Protein 6IQT (pdb70)

Structure (mmCIF, N/CA/C/O backbone):
data_6IQT
#
_entry.id   6IQT
#
_cell.length_a   67.026
_cell.length_b   96.851
_cell.length_c   99.148
_cell.angle_alpha   90.000
_cell.angle_beta   90.000
_cell.angle_gamma   90.000
#
_symmetry.space_group_name_H-M   'P 21 21 21'
#
loop_
_entity.id
_entity.type
_entity.pdbx_description
1 polymer 'Cag pathogenicity island protein (Cag10)'
2 water water
#
loop_
_atom_site.group_PDB
_atom_site.id
_atom_site.type_symbol
_atom_site.label_atom_id
_atom_site.label_alt_id
_atom_site.label_comp_id
_atom_site.label_asym_id
_atom_site.label_entity_id
_atom_site.label_seq_id
_atom_site.pdbx_PDB_ins_code
_atom_site.Cartn_x
_atom_site.Cartn_y
_atom_site.Cartn_z
_atom_site.occupancy
_atom_site.B_iso_or_equiv
_atom_site.auth_seq_id
_atom_site.auth_comp_id
_atom_site.auth_asym_id
_atom_site.auth_atom_id
_atom_site.pdbx_PDB_model_num
ATOM 1 N N . GLN A 1 23 ? 17.600 38.066 18.026 1.00 51.45 86 GLN A N 1
ATOM 2 C CA . GLN A 1 23 ? 17.927 37.688 16.674 1.00 34.19 86 GLN A CA 1
ATOM 3 C C . GLN A 1 23 ? 18.072 36.193 16.546 1.00 27.99 86 GLN A C 1
ATOM 4 O O . GLN A 1 23 ? 18.258 35.691 15.445 1.00 26.52 86 GLN A O 1
ATOM 10 N N . ILE A 1 24 ? 17.999 35.471 17.663 1.00 28.23 87 ILE A N 1
ATOM 11 C CA . ILE A 1 24 ? 18.033 34.014 17.631 1.00 31.06 87 ILE A CA 1
ATOM 12 C C . ILE A 1 24 ? 16.878 33.495 18.466 1.00 27.98 87 ILE A C 1
ATOM 13 O O . ILE A 1 24 ? 16.708 33.899 19.622 1.00 30.76 87 ILE A O 1
ATOM 18 N N . VAL A 1 25 ? 16.067 32.633 17.866 1.00 28.53 88 VAL A N 1
ATOM 19 C CA . VAL A 1 25 ? 15.067 31.852 18.578 1.00 28.45 88 VAL A CA 1
ATOM 20 C C . VAL A 1 25 ? 15.456 30.392 18.379 1.00 31.56 88 VAL A C 1
ATOM 21 O O . VAL A 1 25 ? 15.499 29.909 17.239 1.00 31.58 88 VAL A O 1
ATOM 25 N N . ASN A 1 26 ? 15.767 29.703 19.475 1.00 25.40 89 ASN A N 1
ATOM 26 C CA . ASN A 1 26 ? 16.281 28.334 19.425 1.00 27.09 89 ASN A CA 1
ATOM 27 C C . ASN A 1 26 ? 15.231 27.417 20.049 1.00 29.68 89 ASN A C 1
ATOM 28 O O . ASN A 1 26 ? 15.142 27.300 21.275 1.00 30.52 89 ASN A O 1
ATOM 33 N N . SER A 1 27 ? 14.415 26.795 19.203 1.00 26.25 90 SER A N 1
ATOM 34 C CA . SER A 1 27 ? 13.369 25.895 19.666 1.00 22.65 90 SER A CA 1
ATOM 35 C C . SER A 1 27 ? 13.180 24.793 18.638 1.00 29.48 90 SER A C 1
ATOM 36 O O . SER A 1 27 ? 13.498 24.964 17.453 1.00 22.89 90 SER A O 1
ATOM 39 N N . GLU A 1 28 ? 12.710 23.643 19.117 1.00 27.47 91 GLU A N 1
ATOM 40 C CA . GLU A 1 28 ? 12.079 22.656 18.251 1.00 37.28 91 GLU A CA 1
ATOM 41 C C . GLU A 1 28 ? 10.719 23.216 17.878 1.00 55.76 91 GLU A C 1
ATOM 42 O O . GLU A 1 28 ? 9.796 23.239 18.703 1.00 78.51 91 GLU A O 1
ATOM 48 N N . ALA A 1 29 ? 10.624 23.672 16.648 1.00 39.45 92 ALA A N 1
ATOM 49 C CA . ALA A 1 29 ? 9.513 24.341 15.992 1.00 30.35 92 ALA A CA 1
ATOM 50 C C . ALA A 1 29 ? 10.251 25.190 14.975 1.00 24.33 92 ALA A C 1
ATOM 51 O O . ALA A 1 29 ? 10.086 25.006 13.768 1.00 26.20 92 ALA A O 1
ATOM 53 N N . VAL A 1 30 ? 11.134 26.066 15.469 1.00 22.91 93 VAL A N 1
ATOM 54 C CA . VAL A 1 30 ? 11.921 26.911 14.569 1.00 27.83 93 VAL A CA 1
ATOM 55 C C . VAL A 1 30 ? 12.940 26.066 13.810 1.00 22.39 93 VAL A C 1
ATOM 56 O O . VAL A 1 30 ? 13.112 26.220 12.596 1.00 22.23 93 VAL A O 1
ATOM 60 N N . VAL A 1 31 ? 13.622 25.156 14.509 1.00 20.82 94 VAL A N 1
ATOM 61 C CA . VAL A 1 31 ? 14.582 24.277 13.844 1.00 24.45 94 VAL A CA 1
ATOM 62 C C . VAL A 1 31 ? 13.880 23.459 12.769 1.00 19.62 94 VAL A C 1
ATOM 63 O O . VAL A 1 31 ? 14.359 23.340 11.632 1.00 23.08 94 VAL A O 1
ATOM 67 N N . ASP A 1 32 ? 12.727 22.889 13.115 1.00 20.55 95 ASP A N 1
ATOM 68 C CA . ASP A 1 32 ? 12.030 22.011 12.182 1.00 25.13 95 ASP A CA 1
ATOM 69 C C . ASP A 1 32 ? 11.515 22.783 10.971 1.00 26.94 95 ASP A C 1
ATOM 70 O O . ASP A 1 32 ? 11.585 22.279 9.845 1.00 23.07 95 ASP A O 1
ATOM 75 N N . SER A 1 33 ? 10.997 24.005 11.180 1.00 23.60 96 SER A N 1
ATOM 76 C CA . SER A 1 33 ? 10.550 24.840 10.060 1.00 25.67 96 SER A CA 1
ATOM 77 C C . SER A 1 33 ? 11.711 25.227 9.151 1.00 22.11 96 SER A C 1
ATOM 78 O O . SER A 1 33 ? 11.582 25.218 7.917 1.00 20.94 96 SER A O 1
ATOM 81 N N . ALA A 1 34 ? 12.833 25.642 9.744 1.00 20.41 97 ALA A N 1
ATOM 82 C CA . ALA A 1 34 ? 14.000 26.003 8.942 1.00 23.14 97 ALA A CA 1
ATOM 83 C C . ALA A 1 34 ? 14.509 24.806 8.150 1.00 26.56 97 ALA A C 1
ATOM 84 O O . ALA A 1 34 ? 14.861 24.926 6.964 1.00 21.74 97 ALA A O 1
ATOM 86 N N . THR A 1 35 ? 14.533 23.635 8.786 1.00 24.08 98 THR A N 1
ATOM 87 C CA . THR A 1 35 ? 15.031 22.438 8.124 1.00 22.96 98 THR A CA 1
ATOM 88 C C . THR A 1 35 ? 14.138 22.054 6.950 1.00 19.90 98 THR A C 1
ATOM 89 O O . THR A 1 35 ? 14.635 21.674 5.888 1.00 22.67 98 THR A O 1
ATOM 93 N N . SER A 1 36 ? 12.822 22.176 7.118 1.00 20.03 99 SER A N 1
ATOM 94 C CA . SER A 1 36 ? 11.904 21.859 6.034 1.00 26.53 99 SER A CA 1
ATOM 95 C C . SER A 1 36 ? 12.090 22.813 4.857 1.00 25.37 99 SER A C 1
ATOM 96 O O . SER A 1 36 ? 12.081 22.389 3.691 1.00 22.73 99 SER A O 1
ATOM 99 N N . LYS A 1 37 ? 12.265 24.104 5.145 1.00 21.22 100 LYS A N 1
ATOM 100 C CA . LYS A 1 37 ? 12.510 25.073 4.080 1.00 23.15 100 LYS A CA 1
ATOM 101 C C . LYS A 1 37 ? 13.828 24.781 3.367 1.00 23.80 100 LYS A C 1
ATOM 102 O O . LYS A 1 37 ? 13.907 24.836 2.133 1.00 22.39 100 LYS A O 1
ATOM 108 N N . PHE A 1 38 ? 14.866 24.444 4.133 1.00 24.09 101 PHE A N 1
ATOM 109 C CA . PHE A 1 38 ? 16.168 24.108 3.571 1.00 25.00 101 PHE A CA 1
ATOM 110 C C . PHE A 1 38 ? 16.086 22.887 2.667 1.00 22.15 101 PHE A C 1
ATOM 111 O O . PHE A 1 38 ? 16.643 22.881 1.561 1.00 22.92 101 PHE A O 1
ATOM 119 N N . VAL A 1 39 ? 15.387 21.841 3.120 1.00 19.76 102 VAL A N 1
ATOM 120 C CA . VAL A 1 39 ? 15.229 20.629 2.311 1.00 22.45 102 VAL A CA 1
ATOM 121 C C . VAL A 1 39 ? 14.513 20.950 1.009 1.00 26.78 102 VAL A C 1
ATOM 122 O O . VAL A 1 39 ? 14.904 20.480 -0.070 1.00 26.63 102 VAL A O 1
ATOM 126 N N . SER A 1 40 ? 13.427 21.723 1.103 1.00 22.62 103 SER A N 1
ATOM 127 C CA . SER A 1 40 ? 12.692 22.147 -0.084 1.00 24.86 103 SER A CA 1
ATOM 128 C C . SER A 1 40 ? 13.586 22.923 -1.056 1.00 28.81 103 SER A C 1
ATOM 129 O O . SER A 1 40 ? 13.564 22.670 -2.266 1.00 27.17 103 SER A O 1
ATOM 132 N N . LEU A 1 41 ? 14.401 23.856 -0.543 1.00 23.26 104 LEU A N 1
ATOM 133 C CA . LEU A 1 41 ? 15.262 24.653 -1.412 1.00 26.60 104 LEU A CA 1
ATOM 134 C C . LEU A 1 41 ? 16.370 23.809 -2.041 1.00 33.44 104 LEU A C 1
ATOM 135 O O . LEU A 1 41 ? 16.702 23.989 -3.218 1.00 29.86 104 LEU A O 1
ATOM 140 N N . LEU A 1 42 ? 16.963 22.896 -1.268 1.00 27.02 105 LEU A N 1
ATOM 141 C CA . LEU A 1 42 ? 18.129 22.148 -1.720 1.00 30.42 105 LEU A CA 1
ATOM 142 C C . LEU A 1 42 ? 17.758 20.994 -2.651 1.00 31.74 105 LEU A C 1
ATOM 143 O O . LEU A 1 42 ? 18.406 20.796 -3.689 1.00 27.80 105 LEU A O 1
ATOM 148 N N . PHE A 1 43 ? 16.736 20.210 -2.290 1.00 25.89 106 PHE A N 1
ATOM 149 C CA . PHE A 1 43 ? 16.384 19.016 -3.046 1.00 24.08 106 PHE A CA 1
ATOM 150 C C . PHE A 1 43 ? 15.271 19.250 -4.061 1.00 30.90 106 PHE A C 1
ATOM 151 O O . PHE A 1 43 ? 15.095 18.430 -4.969 1.00 34.14 106 PHE A O 1
ATOM 159 N N . GLY A 1 44 ? 14.518 20.342 -3.929 1.00 26.72 107 GLY A N 1
ATOM 160 C CA . GLY A 1 44 ? 13.460 20.650 -4.864 1.00 31.91 107 GLY A CA 1
ATOM 161 C C . GLY A 1 44 ? 13.981 21.435 -6.049 1.00 26.70 107 GLY A C 1
ATOM 162 O O . GLY A 1 44 ? 15.143 21.838 -6.070 1.00 28.20 107 GLY A O 1
ATOM 163 N N . TYR A 1 45 ? 13.099 21.649 -7.028 1.00 30.78 108 TYR A N 1
ATOM 164 C CA . TYR A 1 45 ? 13.523 22.236 -8.296 1.00 28.10 108 TYR A CA 1
ATOM 165 C C . TYR A 1 45 ? 12.322 22.732 -9.082 1.00 35.06 108 TYR A C 1
ATOM 166 O O . TYR A 1 45 ? 11.331 22.015 -9.225 1.00 33.16 108 TYR A O 1
ATOM 175 N N . SER A 1 46 ? 12.428 23.951 -9.603 1.00 32.21 109 SER A N 1
ATOM 176 C CA . SER A 1 46 ? 11.488 24.504 -10.565 1.00 31.89 109 SER A CA 1
ATOM 177 C C . SER A 1 46 ? 12.290 25.325 -11.563 1.00 35.11 109 SER A C 1
ATOM 178 O O . SER A 1 46 ? 13.214 26.039 -11.173 1.00 36.04 109 SER A O 1
ATOM 181 N N . LYS A 1 47 ? 11.947 25.220 -12.847 1.00 37.87 110 LYS A N 1
ATOM 182 C CA . LYS A 1 47 ? 12.722 25.921 -13.867 1.00 38.11 110 LYS A CA 1
ATOM 183 C C . LYS A 1 47 ? 12.513 27.434 -13.852 1.00 36.53 110 LYS A C 1
ATOM 184 O O . LYS A 1 47 ? 13.313 28.155 -14.455 1.00 36.21 110 LYS A O 1
ATOM 190 N N . ASN A 1 48 ? 11.494 27.942 -13.152 1.00 32.02 111 ASN A N 1
ATOM 191 C CA . ASN A 1 48 ? 11.092 29.339 -13.298 1.00 43.84 111 ASN A CA 1
ATOM 192 C C . ASN A 1 48 ? 11.701 30.298 -12.276 1.00 42.26 111 ASN A C 1
ATOM 193 O O . ASN A 1 48 ? 11.608 31.517 -12.479 1.00 42.41 111 ASN A O 1
ATOM 198 N N . SER A 1 49 ? 12.327 29.801 -11.194 1.00 39.80 112 SER A N 1
ATOM 199 C CA . SER A 1 49 ? 12.735 30.684 -10.104 1.00 35.03 112 SER A CA 1
ATOM 200 C C . SER A 1 49 ? 14.149 30.382 -9.614 1.00 32.62 112 SER A C 1
ATOM 201 O O . SER A 1 49 ? 14.444 30.552 -8.423 1.00 30.31 112 SER A O 1
ATOM 204 N N . LEU A 1 50 ? 15.047 29.959 -10.516 1.00 32.42 113 LEU A N 1
ATOM 205 C CA . LEU A 1 50 ? 16.322 29.372 -10.095 1.00 25.75 113 LEU A CA 1
ATOM 206 C C . LEU A 1 50 ? 17.201 30.372 -9.360 1.00 24.02 113 LEU A C 1
ATOM 207 O O . LEU A 1 50 ? 17.834 30.024 -8.359 1.00 26.88 113 LEU A O 1
ATOM 212 N N . ARG A 1 51 ? 17.268 31.618 -9.839 1.00 26.10 114 ARG A N 1
ATOM 213 C CA . ARG A 1 51 ? 18.126 32.602 -9.183 1.00 25.94 114 ARG A CA 1
ATOM 214 C C . ARG A 1 51 ? 17.661 32.872 -7.758 1.00 25.65 114 ARG A C 1
ATOM 215 O O . ARG A 1 51 ? 18.477 32.932 -6.831 1.00 28.70 114 ARG A O 1
ATOM 223 N N . ASP A 1 52 ? 16.352 33.075 -7.575 1.00 25.79 115 ASP A N 1
ATOM 224 C CA . ASP A 1 52 ? 15.823 33.310 -6.232 1.00 31.42 115 ASP A CA 1
ATOM 225 C C . ASP A 1 52 ? 16.031 32.082 -5.348 1.00 29.64 115 ASP A C 1
ATOM 226 O O . ASP A 1 52 ? 16.338 32.212 -4.154 1.00 27.67 115 ASP A O 1
ATOM 231 N N . ARG A 1 53 ? 15.887 30.880 -5.924 1.00 25.35 116 ARG A N 1
ATOM 232 C CA . ARG A 1 53 ? 16.118 29.651 -5.161 1.00 26.11 116 ARG A CA 1
ATOM 233 C C . ARG A 1 53 ? 17.554 29.576 -4.655 1.00 26.44 116 ARG A C 1
ATOM 234 O O . ARG A 1 53 ? 17.790 29.285 -3.479 1.00 26.14 116 ARG A O 1
ATOM 242 N N . LYS A 1 54 ? 18.534 29.871 -5.519 1.00 25.30 117 LYS A N 1
ATOM 243 C CA . LYS A 1 54 ? 19.931 29.838 -5.087 1.00 22.65 117 LYS A CA 1
ATOM 244 C C . LYS A 1 54 ? 20.217 30.879 -4.004 1.00 23.51 117 LYS A C 1
ATOM 245 O O . LYS A 1 54 ? 20.937 30.595 -3.040 1.00 25.89 117 LYS A O 1
ATOM 251 N N . ASP A 1 55 ? 19.681 32.093 -4.150 1.00 25.79 118 ASP A N 1
ATOM 252 C CA . ASP A 1 55 ? 19.906 33.133 -3.145 1.00 29.99 118 ASP A CA 1
ATOM 253 C C . ASP A 1 55 ? 19.335 32.738 -1.783 1.00 28.81 118 ASP A C 1
ATOM 254 O O . ASP A 1 55 ? 19.965 32.975 -0.742 1.00 28.71 118 ASP A O 1
ATOM 259 N N . GLN A 1 56 ? 18.129 32.171 -1.764 1.00 28.79 119 GLN A N 1
ATOM 260 C CA . GLN A 1 56 ? 17.540 31.752 -0.491 1.00 24.98 119 GLN A CA 1
ATOM 261 C C . GLN A 1 56 ? 18.332 30.606 0.127 1.00 24.85 119 GLN A C 1
ATOM 262 O O . GLN A 1 56 ? 18.654 30.635 1.320 1.00 22.33 119 GLN A O 1
ATOM 268 N N . LEU A 1 57 ? 18.687 29.603 -0.682 1.00 21.92 120 LEU A N 1
ATOM 269 C CA . LEU A 1 57 ? 19.475 28.475 -0.189 1.00 24.18 120 LEU A CA 1
ATOM 270 C C . LEU A 1 57 ? 20.773 28.931 0.483 1.00 29.12 120 LEU A C 1
ATOM 271 O O . LEU A 1 57 ? 21.115 28.475 1.584 1.00 25.63 120 LEU A O 1
ATOM 284 N N . GLN A 1 59 ? 21.400 31.578 2.012 1.00 25.57 122 GLN A N 1
ATOM 285 C CA . GLN A 1 59 ? 21.082 32.190 3.307 1.00 27.17 122 GLN A CA 1
ATOM 286 C C . GLN A 1 59 ? 20.951 31.169 4.437 1.00 25.43 122 GLN A C 1
ATOM 287 O O . GLN A 1 59 ? 21.093 31.536 5.612 1.00 27.30 122 GLN A O 1
ATOM 293 N N . TYR A 1 60 ? 20.676 29.915 4.109 1.00 23.98 123 TYR A N 1
ATOM 294 C CA . TYR A 1 60 ? 20.566 28.852 5.099 1.00 22.98 123 TYR A CA 1
ATOM 295 C C . TYR A 1 60 ? 21.861 28.088 5.322 1.00 27.70 123 TYR A C 1
ATOM 296 O O . TYR A 1 60 ? 21.852 27.105 6.071 1.00 26.01 123 TYR A O 1
ATOM 305 N N . CYS A 1 61 ? 22.962 28.490 4.686 1.00 24.93 124 CYS A N 1
ATOM 306 C CA . CYS A 1 61 ? 24.220 27.748 4.738 1.00 25.30 124 CYS A CA 1
ATOM 307 C C . CYS A 1 61 ? 25.305 28.580 5.409 1.00 31.20 124 CYS A C 1
ATOM 308 O O . CYS A 1 61 ? 25.488 29.757 5.077 1.00 30.36 124 CYS A O 1
ATOM 311 N N . ASP A 1 62 ? 26.036 27.976 6.338 1.00 26.33 125 ASP A N 1
ATOM 312 C CA . ASP A 1 62 ? 27.276 28.599 6.774 1.00 30.43 125 ASP A CA 1
ATOM 313 C C . ASP A 1 62 ? 28.192 28.809 5.568 1.00 32.14 125 ASP A C 1
ATOM 314 O O . ASP A 1 62 ? 28.128 28.078 4.574 1.00 28.91 125 ASP A O 1
ATOM 319 N N . VAL A 1 63 ? 29.042 29.837 5.650 1.00 30.15 126 VAL A N 1
ATOM 320 C CA . VAL A 1 63 ? 29.988 30.098 4.562 1.00 32.11 126 VAL A CA 1
ATOM 321 C C . VAL A 1 63 ? 30.774 28.837 4.218 1.00 31.25 126 VAL A C 1
ATOM 322 O O . VAL A 1 63 ? 31.018 28.548 3.042 1.00 32.25 126 VAL A O 1
ATOM 326 N N . SER A 1 64 ? 31.137 28.037 5.230 1.00 31.60 127 SER A N 1
ATOM 327 C CA . SER A 1 64 ? 31.924 26.831 4.971 1.00 30.93 127 SER A CA 1
ATOM 328 C C . SER A 1 64 ? 31.143 25.744 4.247 1.00 38.60 127 SER A C 1
ATOM 329 O O . SER A 1 64 ? 31.758 24.792 3.761 1.00 33.34 127 SER A O 1
ATOM 332 N N . PHE A 1 65 ? 29.819 25.866 4.134 1.00 32.80 128 PHE A N 1
ATOM 333 C CA . PHE A 1 65 ? 29.010 24.870 3.451 1.00 26.52 128 PHE A CA 1
ATOM 334 C C . PHE A 1 65 ? 28.443 25.355 2.117 1.00 29.32 128 PHE A C 1
ATOM 335 O O . PHE A 1 65 ? 27.859 24.551 1.380 1.00 28.30 128 PHE A O 1
ATOM 343 N N . GLN A 1 66 ? 28.609 26.638 1.770 1.00 30.96 129 GLN A N 1
ATOM 344 C CA . GLN A 1 66 ? 27.892 27.196 0.623 1.00 26.24 129 GLN A CA 1
ATOM 345 C C . GLN A 1 66 ? 28.329 26.568 -0.695 1.00 26.51 129 GLN A C 1
ATOM 346 O O . GLN A 1 66 ? 27.508 26.392 -1.612 1.00 27.94 129 GLN A O 1
ATOM 352 N N . THR A 1 67 ? 29.597 26.194 -0.797 1.00 27.07 130 THR A N 1
ATOM 353 C CA . THR A 1 67 ? 30.084 25.579 -2.025 1.00 29.89 130 THR A CA 1
ATOM 354 C C . THR A 1 67 ? 29.430 24.230 -2.271 1.00 29.26 130 THR A C 1
ATOM 355 O O . THR A 1 67 ? 29.011 23.927 -3.394 1.00 31.66 130 THR A O 1
ATOM 359 N N . GLN A 1 68 ? 29.317 23.404 -1.233 1.00 31.18 131 GLN A N 1
ATOM 360 C CA . GLN A 1 68 ? 28.680 22.106 -1.417 1.00 24.60 131 GLN A CA 1
ATOM 361 C C . GLN A 1 68 ? 27.193 22.249 -1.745 1.00 28.54 131 GLN A C 1
ATOM 362 O O . GLN A 1 68 ? 26.661 21.514 -2.590 1.00 30.22 131 GLN A O 1
ATOM 368 N N . ALA A 1 69 ? 26.499 23.188 -1.096 1.00 29.10 132 ALA A N 1
ATOM 369 C CA . ALA A 1 69 ? 25.116 23.460 -1.469 1.00 31.16 132 ALA A CA 1
ATOM 370 C C . ALA A 1 69 ? 25.012 23.859 -2.938 1.00 25.44 132 ALA A C 1
ATOM 371 O O . ALA A 1 69 ? 24.101 23.417 -3.651 1.00 27.89 132 ALA A O 1
ATOM 381 N N . ARG A 1 71 ? 27.056 22.980 -5.386 1.00 28.06 134 ARG A N 1
ATOM 382 C CA . ARG A 1 71 ? 27.279 21.801 -6.226 1.00 32.77 134 ARG A CA 1
ATOM 383 C C . ARG A 1 71 ? 26.011 20.965 -6.353 1.00 31.86 134 ARG A C 1
ATOM 384 O O . ARG A 1 71 ? 25.712 20.427 -7.429 1.00 26.74 134 ARG A O 1
ATOM 400 N N . PHE A 1 73 ? 22.878 22.108 -5.970 1.00 27.81 136 PHE A N 1
ATOM 401 C CA . PHE A 1 73 ? 21.989 22.935 -6.778 1.00 30.46 136 PHE A CA 1
ATOM 402 C C . PHE A 1 73 ? 22.286 22.750 -8.265 1.00 30.57 136 PHE A C 1
ATOM 403 O O . PHE A 1 73 ? 21.376 22.514 -9.070 1.00 29.58 136 PHE A O 1
ATOM 411 N N . ASN A 1 74 ? 23.570 22.829 -8.640 1.00 27.20 137 ASN A N 1
ATOM 412 C CA . ASN A 1 74 ? 23.945 22.709 -10.053 1.00 33.10 137 ASN A CA 1
ATOM 413 C C . ASN A 1 74 ? 23.648 21.322 -10.609 1.00 34.25 137 ASN A C 1
ATOM 414 O O . ASN A 1 74 ? 23.319 21.190 -11.796 1.00 34.91 137 ASN A O 1
ATOM 419 N N . GLU A 1 75 ? 23.762 20.277 -9.780 1.00 29.79 138 GLU A N 1
ATOM 420 C CA . GLU A 1 75 ? 23.420 18.934 -10.241 1.00 30.79 138 GLU A CA 1
ATOM 421 C C . GLU A 1 75 ? 21.930 18.817 -10.578 1.00 34.78 138 GLU A C 1
ATOM 422 O O . GLU A 1 75 ? 21.560 18.171 -11.570 1.00 32.61 138 GLU A O 1
ATOM 428 N N . ASN A 1 76 ? 21.054 19.451 -9.783 1.00 30.77 139 ASN A N 1
ATOM 429 C CA . ASN A 1 76 ? 19.631 19.462 -10.136 1.00 27.33 139 ASN A CA 1
ATOM 430 C C . ASN A 1 76 ? 19.392 20.143 -11.482 1.00 36.06 139 ASN A C 1
ATOM 431 O O . ASN A 1 76 ? 18.559 19.691 -12.283 1.00 34.30 139 ASN A O 1
ATOM 436 N N . ILE A 1 77 ? 20.065 21.268 -11.723 1.00 30.97 140 ILE A N 1
ATOM 437 C CA . ILE A 1 77 ? 19.903 21.956 -12.998 1.00 33.38 140 ILE A CA 1
ATOM 438 C C . ILE A 1 77 ? 20.285 21.029 -14.141 1.00 36.08 140 ILE A C 1
ATOM 439 O O . ILE A 1 77 ? 19.575 20.930 -15.147 1.00 39.71 140 ILE A O 1
ATOM 444 N N . ARG A 1 78 ? 21.412 20.326 -13.991 1.00 34.31 141 ARG A N 1
ATOM 445 C CA . ARG A 1 78 ? 21.946 19.519 -15.088 1.00 45.64 141 ARG A CA 1
ATOM 446 C C . ARG A 1 78 ? 20.992 18.404 -15.487 1.00 45.83 141 ARG A C 1
ATOM 447 O O . ARG A 1 78 ? 20.882 18.064 -16.672 1.00 49.13 141 ARG A O 1
ATOM 455 N N . GLN A 1 79 ? 20.297 17.822 -14.515 1.00 42.40 142 GLN A N 1
ATOM 456 C CA . GLN A 1 79 ? 19.479 16.649 -14.772 1.00 42.68 142 GLN A CA 1
ATOM 457 C C . GLN A 1 79 ? 18.019 16.973 -15.050 1.00 47.38 142 GLN A C 1
ATOM 458 O O . GLN A 1 79 ? 17.399 16.287 -15.869 1.00 40.35 142 GLN A O 1
ATOM 464 N N . PHE A 1 80 ? 17.468 18.029 -14.437 1.00 35.44 143 PHE A N 1
ATOM 465 C CA . PHE A 1 80 ? 16.062 18.362 -14.626 1.00 34.47 143 PHE A CA 1
ATOM 466 C C . PHE A 1 80 ? 15.809 19.378 -15.741 1.00 39.21 143 PHE A C 1
ATOM 467 O O . PHE A 1 80 ? 14.709 19.386 -16.305 1.00 43.98 143 PHE A O 1
ATOM 475 N N . VAL A 1 81 ? 16.802 20.207 -16.082 1.00 43.40 144 VAL A N 1
ATOM 476 C CA . VAL A 1 81 ? 16.728 21.269 -17.096 1.00 43.63 144 VAL A CA 1
ATOM 477 C C . VAL A 1 81 ? 15.363 21.964 -17.109 1.00 46.56 144 VAL A C 1
ATOM 478 O O . VAL A 1 81 ? 14.833 22.343 -16.055 1.00 43.28 144 VAL A O 1
ATOM 482 N N . ASP A 1 82 ? 14.800 22.176 -18.299 1.00 43.47 145 ASP A N 1
ATOM 483 C CA . ASP A 1 82 ? 13.502 22.827 -18.441 1.00 46.71 145 ASP A CA 1
ATOM 484 C C . ASP A 1 82 ? 12.370 21.825 -18.647 1.00 41.08 145 ASP A C 1
ATOM 485 O O . ASP A 1 82 ? 11.283 22.207 -19.098 1.00 42.34 145 ASP A O 1
ATOM 490 N N . LYS A 1 83 ? 12.597 20.554 -18.314 1.00 44.36 146 LYS A N 1
ATOM 491 C CA . LYS A 1 83 ? 11.655 19.494 -18.640 1.00 49.76 146 LYS A CA 1
ATOM 492 C C . LYS A 1 83 ? 11.089 18.754 -17.436 1.00 50.90 146 LYS A C 1
ATOM 493 O O . LYS A 1 83 ? 10.164 17.947 -17.615 1.00 51.00 146 LYS A O 1
ATOM 499 N N . VAL A 1 84 ? 11.618 18.974 -16.227 1.00 38.08 147 VAL A N 1
ATOM 500 C CA . VAL A 1 84 ? 11.219 18.208 -15.048 1.00 41.55 147 VAL A CA 1
ATOM 501 C C . VAL A 1 84 ? 11.104 19.146 -13.852 1.00 47.25 147 VAL A C 1
ATOM 502 O O . VAL A 1 84 ? 11.901 20.077 -13.712 1.00 45.24 147 VAL A O 1
ATOM 506 N N . ARG A 1 85 ? 10.140 18.881 -12.967 1.00 44.48 148 ARG A N 1
ATOM 507 C CA . ARG A 1 85 ? 10.019 19.583 -11.693 1.00 48.30 148 ARG A CA 1
ATOM 508 C C . ARG A 1 85 ? 10.135 18.595 -10.532 1.00 36.97 148 ARG A C 1
ATOM 509 O O . ARG A 1 85 ? 9.831 17.409 -10.670 1.00 33.51 148 ARG A O 1
ATOM 517 N N . ALA A 1 86 ? 10.612 19.083 -9.383 1.00 33.42 149 ALA A N 1
ATOM 518 C CA . ALA A 1 86 ? 10.904 18.218 -8.238 1.00 30.05 149 ALA A CA 1
ATOM 519 C C . ALA A 1 86 ? 10.382 18.848 -6.949 1.00 30.86 149 ALA A C 1
ATOM 520 O O . ALA A 1 86 ? 10.640 20.024 -6.685 1.00 29.59 149 ALA A O 1
ATOM 522 N N . GLU A 1 87 ? 9.658 18.070 -6.148 1.00 27.99 150 GLU A N 1
ATOM 523 C CA . GLU A 1 87 ? 9.138 18.536 -4.866 1.00 29.21 150 GLU A CA 1
ATOM 524 C C . GLU A 1 87 ? 9.651 17.617 -3.771 1.00 32.50 150 GLU A C 1
ATOM 525 O O . GLU A 1 87 ? 9.430 16.401 -3.834 1.00 32.02 150 GLU A O 1
ATOM 531 N N . ALA A 1 88 ? 10.315 18.207 -2.767 1.00 29.79 151 ALA A N 1
ATOM 532 C CA . ALA A 1 88 ? 10.999 17.494 -1.686 1.00 23.19 151 ALA A CA 1
ATOM 533 C C . ALA A 1 88 ? 10.326 17.804 -0.350 1.00 30.91 151 ALA A C 1
ATOM 534 O O . ALA A 1 88 ? 10.186 18.977 0.017 1.00 33.05 151 ALA A O 1
ATOM 536 N N . ILE A 1 89 ? 9.915 16.759 0.374 1.00 26.24 152 ILE A N 1
ATOM 537 C CA . ILE A 1 89 ? 9.229 16.881 1.661 1.00 30.53 152 ILE A CA 1
ATOM 538 C C . ILE A 1 89 ? 9.985 16.055 2.700 1.00 33.62 152 ILE A C 1
ATOM 539 O O . ILE A 1 89 ? 10.538 15.002 2.376 1.00 30.61 152 ILE A O 1
ATOM 544 N N . ILE A 1 90 ? 9.988 16.506 3.952 1.00 29.69 153 ILE A N 1
ATOM 545 C CA . ILE A 1 90 ? 10.467 15.648 5.036 1.00 26.10 153 ILE A CA 1
ATOM 546 C C . ILE A 1 90 ? 9.353 14.655 5.360 1.00 28.20 153 ILE A C 1
ATOM 547 O O . ILE A 1 90 ? 8.221 15.048 5.639 1.00 31.15 153 ILE A O 1
ATOM 552 N N . SER A 1 91 ? 9.655 13.364 5.271 1.00 31.35 154 SER A N 1
ATOM 553 C CA . SER A 1 91 ? 8.610 12.349 5.335 1.00 29.99 154 SER A CA 1
ATOM 554 C C . SER A 1 91 ? 8.671 11.516 6.607 1.00 36.39 154 SER A C 1
ATOM 555 O O . SER A 1 91 ? 8.014 10.473 6.694 1.00 39.88 154 SER A O 1
ATOM 558 N N . SER A 1 92 ? 9.427 11.952 7.603 1.00 29.16 155 SER A N 1
ATOM 559 C CA . SER A 1 92 ? 9.500 11.232 8.860 1.00 29.72 155 SER A CA 1
ATOM 560 C C . SER A 1 92 ? 9.603 12.247 9.981 1.00 37.43 155 SER A C 1
ATOM 561 O O . SER A 1 92 ? 9.740 13.455 9.747 1.00 32.55 155 SER A O 1
ATOM 564 N N . ASN A 1 93 ? 9.549 11.744 11.211 1.00 31.14 156 ASN A N 1
ATOM 565 C CA . ASN A 1 93 ? 9.915 12.568 12.352 1.00 31.64 156 ASN A CA 1
ATOM 566 C C . ASN A 1 93 ? 11.402 12.918 12.270 1.00 26.57 156 ASN A C 1
ATOM 567 O O . ASN A 1 93 ? 12.199 12.188 11.674 1.00 29.24 156 ASN A O 1
ATOM 572 N N . ILE A 1 94 ? 11.763 14.063 12.846 1.00 23.13 157 ILE A N 1
ATOM 573 C CA . ILE A 1 94 ? 13.146 14.530 12.901 1.00 24.25 157 ILE A CA 1
ATOM 574 C C . ILE A 1 94 ? 13.729 14.130 14.253 1.00 29.93 157 ILE A C 1
ATOM 575 O O . ILE A 1 94 ? 13.210 14.529 15.305 1.00 27.83 157 ILE A O 1
ATOM 580 N N . GLN A 1 95 ? 14.814 13.363 14.234 1.00 29.54 158 GLN A N 1
ATOM 581 C CA . GLN A 1 95 ? 15.554 13.042 15.447 1.00 25.70 158 GLN A CA 1
ATOM 582 C C . GLN A 1 95 ? 16.759 13.961 15.586 1.00 28.00 158 GLN A C 1
ATOM 583 O O . GLN A 1 95 ? 17.360 14.380 14.594 1.00 22.02 158 GLN A O 1
ATOM 589 N N . ARG A 1 96 ? 17.106 14.285 16.830 1.00 25.49 159 ARG A N 1
ATOM 590 C CA . ARG A 1 96 ? 18.124 15.295 17.060 1.00 30.51 159 ARG A CA 1
ATOM 591 C C . ARG A 1 96 ? 19.064 14.859 18.168 1.00 29.80 159 ARG A C 1
ATOM 592 O O . ARG A 1 96 ? 18.670 14.170 19.113 1.00 29.90 159 ARG A O 1
ATOM 600 N N . GLU A 1 97 ? 20.317 15.285 18.047 1.00 27.55 160 GLU A N 1
ATOM 601 C CA . GLU A 1 97 ? 21.323 14.957 19.043 1.00 30.15 160 GLU A CA 1
ATOM 602 C C . GLU A 1 97 ? 22.425 16.000 18.971 1.00 32.87 160 GLU A C 1
ATOM 603 O O . GLU A 1 97 ? 22.914 16.312 17.879 1.00 27.24 160 GLU A O 1
ATOM 609 N N . LYS A 1 98 ? 22.810 16.536 20.125 1.00 27.52 161 LYS A N 1
ATOM 610 C CA . LYS A 1 98 ? 23.973 17.410 20.193 1.00 33.81 161 LYS A CA 1
ATOM 611 C C . LYS A 1 98 ? 25.241 16.619 19.873 1.00 32.86 161 LYS A C 1
ATOM 612 O O . LYS A 1 98 ? 25.429 15.499 20.367 1.00 34.49 161 LYS A O 1
ATOM 618 N N . VAL A 1 99 ? 26.090 17.173 19.009 1.00 30.60 162 VAL A N 1
ATOM 619 C CA . VAL A 1 99 ? 27.383 16.556 18.712 1.00 33.33 162 VAL A CA 1
ATOM 620 C C . VAL A 1 99 ? 28.321 16.836 19.882 1.00 38.65 162 VAL A C 1
ATOM 621 O O . VAL A 1 99 ? 28.495 17.992 20.288 1.00 37.08 162 VAL A O 1
ATOM 625 N N . LYS A 1 100 ? 28.914 15.777 20.433 1.00 46.17 163 LYS A N 1
ATOM 626 C CA . LYS A 1 100 ? 29.789 15.902 21.599 1.00 46.76 163 LYS A CA 1
ATOM 627 C C . LYS A 1 100 ? 30.981 16.815 21.322 1.00 47.68 163 LYS A C 1
ATOM 628 O O . LYS A 1 100 ? 31.583 16.771 20.244 1.00 50.01 163 LYS A O 1
ATOM 634 N N . ASN A 1 101 ? 31.322 17.643 22.315 1.00 44.83 164 ASN A N 1
ATOM 635 C CA . ASN A 1 101 ? 32.450 18.578 22.237 1.00 49.91 164 ASN A CA 1
ATOM 636 C C . ASN A 1 101 ? 32.391 19.435 20.975 1.00 52.38 164 ASN A C 1
ATOM 637 O O . ASN A 1 101 ? 33.396 19.650 20.294 1.00 55.53 164 ASN A O 1
ATOM 642 N N . SER A 1 102 ? 31.201 19.936 20.660 1.00 47.70 165 SER A N 1
ATOM 643 C CA . SER A 1 102 ? 30.974 20.698 19.439 1.00 42.07 165 SER A CA 1
ATOM 644 C C . SER A 1 102 ? 29.776 21.605 19.669 1.00 40.51 165 SER A C 1
ATOM 645 O O . SER A 1 102 ? 28.882 21.252 20.443 1.00 40.74 165 SER A O 1
ATOM 648 N N . PRO A 1 103 ? 29.732 22.780 19.037 1.00 36.38 166 PRO A N 1
ATOM 649 C CA . PRO A 1 103 ? 28.497 23.575 19.075 1.00 40.22 166 PRO A CA 1
ATOM 650 C C . PRO A 1 103 ? 27.416 23.082 18.113 1.00 36.43 166 PRO A C 1
ATOM 651 O O . PRO A 1 103 ? 26.287 23.596 18.157 1.00 34.41 166 PRO A O 1
ATOM 655 N N . LEU A 1 104 ? 27.703 22.094 17.268 1.00 30.48 167 LEU A N 1
ATOM 656 C CA . LEU A 1 104 ? 26.733 21.663 16.261 1.00 30.54 167 LEU A CA 1
ATOM 657 C C . LEU A 1 104 ? 25.718 20.669 16.829 1.00 29.35 167 LEU A C 1
ATOM 658 O O . LEU A 1 104 ? 25.985 19.946 17.794 1.00 27.50 167 LEU A O 1
ATOM 663 N N . THR A 1 105 ? 24.542 20.634 16.197 1.00 26.58 168 THR A N 1
ATOM 664 C CA . THR A 1 105 ? 23.498 19.660 16.479 1.00 25.18 168 THR A CA 1
ATOM 665 C C . THR A 1 105 ? 23.236 18.860 15.207 1.00 23.81 168 THR A C 1
ATOM 666 O O . THR A 1 105 ? 23.200 19.424 14.108 1.00 24.27 168 THR A O 1
ATOM 670 N N . ARG A 1 106 ? 23.073 17.546 15.362 1.00 22.20 169 ARG A N 1
ATOM 671 C CA . ARG A 1 106 ? 22.804 16.627 14.257 1.00 23.72 169 ARG A CA 1
ATOM 672 C C . ARG A 1 106 ? 21.309 16.321 14.182 1.00 20.79 169 ARG A C 1
ATOM 673 O O . ARG A 1 106 ? 20.708 15.918 15.176 1.00 22.48 169 ARG A O 1
ATOM 681 N N . LEU A 1 107 ? 20.717 16.510 13.006 1.00 19.42 170 LEU A N 1
ATOM 682 C CA . LEU A 1 107 ? 19.341 16.124 12.733 1.00 18.97 170 LEU A CA 1
ATOM 683 C C . LEU A 1 107 ? 19.332 14.949 11.758 1.00 27.30 170 LEU A C 1
ATOM 684 O O . LEU A 1 107 ? 20.115 14.921 10.806 1.00 23.11 170 LEU A O 1
ATOM 689 N N . THR A 1 108 ? 18.465 13.962 11.989 1.00 26.56 171 THR A N 1
ATOM 690 C CA . THR A 1 108 ? 18.374 12.831 11.065 1.00 27.28 171 THR A CA 1
ATOM 691 C C . THR A 1 108 ? 16.909 12.575 10.721 1.00 24.05 171 THR A C 1
ATOM 692 O O . THR A 1 108 ? 16.037 12.612 11.596 1.00 21.71 171 THR A O 1
ATOM 696 N N . PHE A 1 109 ? 16.632 12.349 9.439 1.00 20.27 172 PHE A N 1
ATOM 697 C CA . PHE A 1 109 ? 15.249 12.192 9.001 1.00 20.14 172 PHE A CA 1
ATOM 698 C C . PHE A 1 109 ? 15.261 11.625 7.591 1.00 26.80 172 PHE A C 1
ATOM 699 O O . PHE A 1 109 ? 16.312 11.507 6.952 1.00 24.45 172 PHE A O 1
ATOM 707 N N . PHE A 1 110 ? 14.074 11.286 7.108 1.00 24.13 173 PHE A N 1
ATOM 708 C CA . PHE A 1 110 ? 13.902 10.794 5.751 1.00 23.95 173 PHE A CA 1
ATOM 709 C C . PHE A 1 110 ? 13.225 11.875 4.922 1.00 19.52 173 PHE A C 1
ATOM 710 O O . PHE A 1 110 ? 12.434 12.665 5.444 1.00 24.12 173 PHE A O 1
ATOM 718 N N . ILE A 1 111 ? 13.518 11.887 3.618 1.00 22.62 174 ILE A N 1
ATOM 719 C CA . ILE A 1 111 ? 12.823 12.782 2.699 1.00 25.54 174 ILE A CA 1
ATOM 720 C C . ILE A 1 111 ? 12.265 11.981 1.531 1.00 29.42 174 ILE A C 1
ATOM 721 O O . ILE A 1 111 ? 12.743 10.900 1.189 1.00 25.12 174 ILE A O 1
ATOM 726 N N . THR A 1 112 ? 11.225 12.530 0.930 1.00 27.61 175 THR A N 1
ATOM 727 C CA . THR A 1 112 ? 10.641 11.979 -0.280 1.00 35.38 175 THR A CA 1
ATOM 728 C C . THR A 1 112 ? 10.685 13.079 -1.327 1.00 30.66 175 THR A C 1
ATOM 729 O O . THR A 1 112 ? 10.335 14.228 -1.035 1.00 31.35 175 THR A O 1
ATOM 733 N N . ILE A 1 113 ? 11.174 12.749 -2.514 1.00 32.01 176 ILE A N 1
ATOM 734 C CA . ILE A 1 113 ? 11.254 13.691 -3.625 1.00 33.95 176 ILE A CA 1
ATOM 735 C C . ILE A 1 113 ? 10.308 13.198 -4.716 1.00 35.54 176 ILE A C 1
ATOM 736 O O . ILE A 1 113 ? 10.457 12.075 -5.222 1.00 33.25 176 ILE A O 1
ATOM 741 N N . LYS A 1 114 ? 9.329 14.026 -5.069 1.00 32.89 177 LYS A N 1
ATOM 742 C CA . LYS A 1 114 ? 8.399 13.702 -6.147 1.00 33.36 177 LYS A CA 1
ATOM 743 C C . LYS A 1 114 ? 8.873 14.398 -7.418 1.00 35.90 177 LYS A C 1
ATOM 744 O O . LYS A 1 114 ? 8.971 15.631 -7.460 1.00 33.17 177 LYS A O 1
ATOM 750 N N . ILE A 1 115 ? 9.192 13.602 -8.431 1.00 34.52 178 ILE A N 1
ATOM 751 C CA . ILE A 1 115 ? 9.684 14.092 -9.709 1.00 39.29 178 ILE A CA 1
ATOM 752 C C . ILE A 1 115 ? 8.570 13.904 -10.734 1.00 42.57 178 ILE A C 1
ATOM 753 O O . ILE A 1 115 ? 8.086 12.785 -10.944 1.00 44.39 178 ILE A O 1
ATOM 758 N N . THR A 1 116 ? 8.111 15.001 -11.322 1.00 42.64 179 THR A N 1
ATOM 759 C CA . THR A 1 116 ? 7.103 14.942 -12.379 1.00 49.72 179 THR A CA 1
ATOM 760 C C . THR A 1 116 ? 7.649 15.706 -13.579 1.00 53.54 179 THR A C 1
ATOM 761 O O . THR A 1 116 ? 7.881 16.928 -13.483 1.00 46.21 179 THR A O 1
ATOM 765 N N . PRO A 1 117 ? 7.934 15.038 -14.693 1.00 64.70 180 PRO A N 1
ATOM 766 C CA . PRO A 1 117 ? 8.420 15.764 -15.871 1.00 72.82 180 PRO A CA 1
ATOM 767 C C . PRO A 1 117 ? 7.301 16.532 -16.557 1.00 76.14 180 PRO A C 1
ATOM 768 O O . PRO A 1 117 ? 6.176 16.042 -16.694 1.00 70.71 180 PRO A O 1
ATOM 772 N N . ASP A 1 118 ? 7.630 17.760 -16.977 1.00 76.72 181 ASP A N 1
ATOM 773 C CA . ASP A 1 118 ? 6.708 18.632 -17.700 1.00 81.91 181 ASP A CA 1
ATOM 774 C C . ASP A 1 118 ? 6.410 18.134 -19.108 1.00 87.01 181 ASP A C 1
ATOM 775 O O . ASP A 1 118 ? 5.466 18.631 -19.734 1.00 86.12 181 ASP A O 1
ATOM 780 N N . THR A 1 119 ? 7.177 17.170 -19.613 1.00 94.63 182 THR A N 1
ATOM 781 C CA . THR A 1 119 ? 7.073 16.723 -21.003 1.00 98.24 182 THR A CA 1
ATOM 782 C C . THR A 1 119 ? 6.197 15.474 -21.114 1.00 106.36 182 THR A C 1
ATOM 783 O O . THR A 1 119 ? 6.599 14.442 -21.658 1.00 110.41 182 THR A O 1
ATOM 795 N N . GLU A 1 121 ? 1.958 14.287 -19.390 1.00 120.42 184 GLU A N 1
ATOM 796 C CA . GLU A 1 121 ? 0.578 14.573 -19.015 1.00 125.15 184 GLU A CA 1
ATOM 797 C C . GLU A 1 121 ? 0.168 13.826 -17.750 1.00 125.69 184 GLU A C 1
ATOM 798 O O . GLU A 1 121 ? -0.762 14.249 -17.056 1.00 126.47 184 GLU A O 1
ATOM 804 N N . ASN A 1 122 ? 0.854 12.724 -17.433 1.00 124.53 185 ASN A N 1
ATOM 805 C CA . ASN A 1 122 ? 0.390 11.839 -16.369 1.00 122.90 185 ASN A CA 1
ATOM 806 C C . ASN A 1 122 ? 1.445 10.817 -15.956 1.00 117.63 185 ASN A C 1
ATOM 807 O O . ASN A 1 122 ? 1.223 9.611 -16.102 1.00 121.15 185 ASN A O 1
ATOM 812 N N . TYR A 1 123 ? 2.591 11.265 -15.442 1.00 107.91 186 TYR A N 1
ATOM 813 C CA . TYR A 1 123 ? 3.503 10.309 -14.827 1.00 99.12 186 TYR A CA 1
ATOM 814 C C . TYR A 1 123 ? 4.471 11.009 -13.887 1.00 88.47 186 TYR A C 1
ATOM 815 O O . TYR A 1 123 ? 4.773 12.199 -14.021 1.00 84.70 186 TYR A O 1
ATOM 824 N N . GLU A 1 124 ? 4.957 10.221 -12.934 1.00 78.30 187 GLU A N 1
ATOM 825 C CA . GLU A 1 124 ? 5.703 10.703 -11.786 1.00 71.04 187 GLU A CA 1
ATOM 826 C C . GLU A 1 124 ? 6.520 9.550 -11.238 1.00 63.25 187 GLU A C 1
ATOM 827 O O . GLU A 1 124 ? 6.112 8.391 -11.316 1.00 65.99 187 GLU A O 1
ATOM 833 N N . TYR A 1 125 ? 7.662 9.877 -10.647 1.00 49.90 188 TYR A N 1
ATOM 834 C CA . TYR A 1 125 ? 8.332 8.876 -9.842 1.00 49.76 188 TYR A CA 1
ATOM 835 C C . TYR A 1 125 ? 8.838 9.489 -8.546 1.00 53.34 188 TYR A C 1
ATOM 836 O O . TYR A 1 125 ? 9.173 10.675 -8.481 1.00 46.13 188 TYR A O 1
ATOM 845 N N . ILE A 1 126 ? 8.919 8.647 -7.523 1.00 49.48 189 ILE A N 1
ATOM 846 C CA . ILE A 1 126 ? 9.275 9.060 -6.169 1.00 48.76 189 ILE A CA 1
ATOM 847 C C . ILE A 1 126 ? 10.654 8.502 -5.843 1.00 44.35 189 ILE A C 1
ATOM 848 O O . ILE A 1 126 ? 10.933 7.325 -6.106 1.00 43.07 189 ILE A O 1
ATOM 853 N N . THR A 1 127 ? 11.529 9.345 -5.302 1.00 40.03 190 THR A N 1
ATOM 854 C CA . THR A 1 127 ? 12.765 8.858 -4.715 1.00 38.11 190 THR A CA 1
ATOM 855 C C . THR A 1 127 ? 12.763 9.176 -3.222 1.00 36.35 190 THR A C 1
ATOM 856 O O . THR A 1 127 ? 12.091 10.104 -2.771 1.00 32.67 190 THR A O 1
ATOM 860 N N . LYS A 1 128 ? 13.481 8.368 -2.449 1.00 32.05 191 LYS A N 1
ATOM 861 C CA . LYS A 1 128 ? 13.532 8.518 -1.001 1.00 31.73 191 LYS A CA 1
ATOM 862 C C . LYS A 1 128 ? 14.989 8.512 -0.574 1.00 30.30 191 LYS A C 1
ATOM 863 O O . LYS A 1 128 ? 15.809 7.806 -1.169 1.00 31.89 191 LYS A O 1
ATOM 869 N N . LYS A 1 129 ? 15.310 9.325 0.434 1.00 27.88 192 LYS A N 1
ATOM 870 C CA . LYS A 1 129 ? 16.671 9.459 0.931 1.00 26.31 192 LYS A CA 1
ATOM 871 C C . LYS A 1 129 ? 16.638 9.548 2.448 1.00 27.89 192 LYS A C 1
ATOM 872 O O . LYS A 1 129 ? 15.665 10.028 3.029 1.00 25.78 192 LYS A O 1
ATOM 878 N N . GLN A 1 130 ? 17.720 9.115 3.084 1.00 28.97 193 GLN A N 1
ATOM 879 C CA . GLN A 1 130 ? 17.943 9.421 4.489 1.00 29.07 193 GLN A CA 1
ATOM 880 C C . GLN A 1 130 ? 18.969 10.543 4.569 1.00 24.20 193 GLN A C 1
ATOM 881 O O . GLN A 1 130 ? 20.009 10.488 3.912 1.00 25.99 193 GLN A O 1
ATOM 887 N N . VAL A 1 131 ? 18.652 11.578 5.335 1.00 26.53 194 VAL A N 1
ATOM 888 C CA . VAL A 1 131 ? 19.422 12.812 5.325 1.00 24.20 194 VAL A CA 1
ATOM 889 C C . VAL A 1 131 ? 19.851 13.107 6.748 1.00 25.69 194 VAL A C 1
ATOM 890 O O . VAL A 1 131 ? 19.051 12.972 7.681 1.00 26.01 194 VAL A O 1
ATOM 894 N N . THR A 1 132 ? 21.092 13.557 6.894 1.00 25.99 195 THR A N 1
ATOM 895 C CA . THR A 1 132 ? 21.652 14.056 8.144 1.00 24.31 195 THR A CA 1
ATOM 896 C C . THR A 1 132 ? 22.136 15.482 7.923 1.00 23.63 195 THR A C 1
ATOM 897 O O . THR A 1 132 ? 22.922 15.732 7.006 1.00 26.14 195 THR A O 1
ATOM 901 N N . ILE A 1 133 ? 21.705 16.422 8.756 1.00 22.04 196 ILE A N 1
ATOM 902 C CA . ILE A 1 133 ? 22.270 17.762 8.638 1.00 23.74 196 ILE A CA 1
ATOM 903 C C . ILE A 1 133 ? 22.848 18.176 9.986 1.00 23.91 196 ILE A C 1
ATOM 904 O O . ILE A 1 133 ? 22.377 17.771 11.053 1.00 22.66 196 ILE A O 1
ATOM 909 N N . TYR A 1 134 ? 23.878 19.010 9.925 1.00 19.83 197 TYR A N 1
ATOM 910 C CA . TYR A 1 134 ? 24.497 19.590 11.106 1.00 22.75 197 TYR A CA 1
ATOM 911 C C . TYR A 1 134 ? 24.259 21.090 11.064 1.00 21.27 197 TYR A C 1
ATOM 912 O O . TYR A 1 134 ? 24.512 21.725 10.036 1.00 23.65 197 TYR A O 1
ATOM 921 N N . TYR A 1 135 ? 23.780 21.666 12.170 1.00 21.58 198 TYR A N 1
ATOM 922 C CA . TYR A 1 135 ? 23.419 23.076 12.151 1.00 22.63 198 TYR A CA 1
ATOM 923 C C . TYR A 1 135 ? 23.854 23.769 13.439 1.00 22.47 198 TYR A C 1
ATOM 924 O O . TYR A 1 135 ? 24.101 23.140 14.471 1.00 23.69 198 TYR A O 1
ATOM 933 N N . ASP A 1 136 ? 23.922 25.093 13.348 1.00 23.30 199 ASP A N 1
ATOM 934 C CA . ASP A 1 136 ? 23.994 25.955 14.521 1.00 23.69 199 ASP A CA 1
ATOM 935 C C . ASP A 1 136 ? 23.318 27.267 14.153 1.00 25.85 199 ASP A C 1
ATOM 936 O O . ASP A 1 136 ? 22.988 27.503 12.989 1.00 28.67 199 ASP A O 1
ATOM 941 N N . PHE A 1 137 ? 23.078 28.118 15.155 1.00 28.01 200 PHE A N 1
ATOM 942 C CA . PHE A 1 137 ? 22.499 29.438 14.907 1.00 31.94 200 PHE A CA 1
ATOM 943 C C . PHE A 1 137 ? 23.614 30.477 14.854 1.00 32.03 200 PHE A C 1
ATOM 944 O O . PHE A 1 137 ? 24.493 30.490 15.715 1.00 36.51 200 PHE A O 1
ATOM 952 N N . ALA A 1 138 ? 23.573 31.340 13.846 1.00 31.95 201 ALA A N 1
ATOM 953 C CA . ALA A 1 138 ? 24.607 32.361 13.648 1.00 44.01 201 ALA A CA 1
ATOM 954 C C . ALA A 1 138 ? 24.578 33.412 14.754 1.00 50.81 201 ALA A C 1
ATOM 955 O O . ALA A 1 138 ? 23.732 34.300 14.748 1.00 53.67 201 ALA A O 1
ATOM 957 N N . LEU A 1 147 ? 18.160 39.472 5.622 1.00 81.03 210 LEU A N 1
ATOM 958 C CA . LEU A 1 147 ? 17.713 38.242 6.276 1.00 77.52 210 LEU A CA 1
ATOM 959 C C . LEU A 1 147 ? 16.186 38.069 6.208 1.00 77.59 210 LEU A C 1
ATOM 960 O O . LEU A 1 147 ? 15.597 37.466 7.107 1.00 80.64 210 LEU A O 1
ATOM 965 N N . ILE A 1 148 ? 15.545 38.574 5.144 1.00 81.51 211 ILE A N 1
ATOM 966 C CA . ILE A 1 148 ? 14.085 38.528 5.004 1.00 69.09 211 ILE A CA 1
ATOM 967 C C . ILE A 1 148 ? 13.638 37.115 4.629 1.00 57.96 211 ILE A C 1
ATOM 968 O O . ILE A 1 148 ? 12.505 36.888 4.185 1.00 56.28 211 ILE A O 1
ATOM 973 N N . ILE A 1 149 ? 14.527 36.158 4.862 1.00 45.83 212 ILE A N 1
ATOM 974 C CA . ILE A 1 149 ? 14.460 34.802 4.348 1.00 44.88 212 ILE A CA 1
ATOM 975 C C . ILE A 1 149 ? 14.725 33.857 5.510 1.00 43.76 212 ILE A C 1
ATOM 976 O O . ILE A 1 149 ? 13.991 32.884 5.732 1.00 46.76 212 ILE A O 1
ATOM 981 N N . ASN A 1 150 ? 15.773 34.157 6.269 1.00 30.77 213 ASN A N 1
ATOM 982 C CA . ASN A 1 150 ? 16.220 33.315 7.381 1.00 30.95 213 ASN A CA 1
ATOM 983 C C . ASN A 1 150 ? 16.436 34.233 8.577 1.00 27.71 213 ASN A C 1
ATOM 984 O O . ASN A 1 150 ? 17.573 34.492 8.981 1.00 31.82 213 ASN A O 1
ATOM 989 N N . PRO A 1 151 ? 15.348 34.781 9.135 1.00 30.07 214 PRO A N 1
ATOM 990 C CA . PRO A 1 151 ? 15.468 35.851 10.146 1.00 34.90 214 PRO A CA 1
ATOM 991 C C . PRO A 1 151 ? 16.227 35.477 11.401 1.00 28.13 214 PRO A C 1
ATOM 992 O O . PRO A 1 151 ? 16.784 36.364 12.064 1.00 30.11 214 PRO A O 1
ATOM 996 N N . PHE A 1 152 ? 16.198 34.213 11.806 1.00 25.78 215 PHE A N 1
ATOM 997 C CA . PHE A 1 152 ? 16.782 33.816 13.077 1.00 24.76 215 PHE A CA 1
ATOM 998 C C . PHE A 1 152 ? 18.156 33.174 12.906 1.00 28.48 215 PHE A C 1
ATOM 999 O O . PHE A 1 152 ? 18.716 32.661 13.877 1.00 33.12 215 PHE A O 1
ATOM 1007 N N . GLY A 1 153 ? 18.714 33.216 11.701 1.00 26.56 216 GLY A N 1
ATOM 1008 C CA . GLY A 1 153 ? 20.072 32.748 11.477 1.00 29.08 216 GLY A CA 1
ATOM 1009 C C . GLY A 1 153 ? 20.321 31.259 11.658 1.00 29.44 216 GLY A C 1
ATOM 1010 O O . GLY A 1 153 ? 21.372 30.878 12.177 1.00 29.57 216 GLY A O 1
ATOM 1011 N N . PHE A 1 154 ? 19.385 30.404 11.244 1.00 25.13 217 PHE A N 1
ATOM 1012 C CA . PHE A 1 154 ? 19.654 28.966 11.183 1.00 28.07 217 PHE A CA 1
ATOM 1013 C C . PHE A 1 154 ? 20.678 28.689 10.086 1.00 27.30 217 PHE A C 1
ATOM 1014 O O . PHE A 1 154 ? 20.450 29.056 8.927 1.00 24.49 217 PHE A O 1
ATOM 1022 N N . LYS A 1 155 ? 21.804 28.050 10.435 1.00 26.14 218 LYS A N 1
ATOM 1023 C CA . LYS A 1 155 ? 22.868 27.800 9.461 1.00 26.35 218 LYS A CA 1
ATOM 1024 C C . LYS A 1 155 ? 23.263 26.329 9.410 1.00 24.27 218 LYS A C 1
ATOM 1025 O O . LYS A 1 155 ? 23.614 25.744 10.435 1.00 24.32 218 LYS A O 1
ATOM 1031 N N . VAL A 1 156 ? 23.260 25.755 8.200 1.00 22.80 219 VAL A N 1
ATOM 1032 C CA . VAL A 1 156 ? 23.689 24.376 7.972 1.00 22.40 219 VAL A CA 1
ATOM 1033 C C . VAL A 1 156 ? 25.197 24.352 7.757 1.00 23.82 219 VAL A C 1
ATOM 1034 O O . VAL A 1 156 ? 25.734 25.137 6.968 1.00 22.92 219 VAL A O 1
ATOM 1038 N N . PHE A 1 157 ? 25.883 23.433 8.442 1.00 20.72 220 PHE A N 1
ATOM 1039 C CA . PHE A 1 157 ? 27.331 23.311 8.316 1.00 23.81 220 PHE A CA 1
ATOM 1040 C C . PHE A 1 157 ? 27.765 22.084 7.549 1.00 28.60 220 PHE A C 1
ATOM 1041 O O . PHE A 1 157 ? 28.895 22.056 7.050 1.00 26.51 220 PHE A O 1
ATOM 1049 N N . ASP A 1 158 ? 26.906 21.080 7.439 1.00 26.70 221 ASP A N 1
ATOM 1050 C CA . ASP A 1 158 ? 27.271 19.846 6.755 1.00 25.58 221 ASP A CA 1
ATOM 1051 C C . ASP A 1 158 ? 26.012 19.048 6.487 1.00 29.18 221 ASP A C 1
ATOM 1052 O O . ASP A 1 158 ? 24.977 19.253 7.133 1.00 22.95 221 ASP A O 1
ATOM 1057 N N . ILE A 1 159 ? 26.121 18.106 5.547 1.00 22.24 222 ILE A N 1
ATOM 1058 C CA . ILE A 1 159 ? 25.018 17.218 5.214 1.00 25.51 222 ILE A CA 1
ATOM 1059 C C . ILE A 1 159 ? 25.608 15.878 4.798 1.00 36.54 222 ILE A C 1
ATOM 1060 O O . ILE A 1 159 ? 26.715 15.805 4.254 1.00 35.00 222 ILE A O 1
ATOM 1065 N N . GLN A 1 160 ? 24.869 14.811 5.074 1.00 25.22 223 GLN A N 1
ATOM 1066 C CA . GLN A 1 160 ? 25.231 13.468 4.622 1.00 26.21 223 GLN A CA 1
ATOM 1067 C C . GLN A 1 160 ? 23.948 12.815 4.139 1.00 32.38 223 GLN A C 1
ATOM 1068 O O . GLN A 1 160 ? 22.892 12.999 4.752 1.00 30.07 223 GLN A O 1
ATOM 1074 N N . ILE A 1 161 ? 24.029 12.079 3.032 1.00 26.62 224 ILE A N 1
ATOM 1075 C CA . ILE A 1 161 ? 22.850 11.583 2.331 1.00 30.78 224 ILE A CA 1
ATOM 1076 C C . ILE A 1 161 ? 23.025 10.102 2.030 1.00 35.60 224 ILE A C 1
ATOM 1077 O O . ILE A 1 161 ? 24.101 9.678 1.591 1.00 32.44 224 ILE A O 1
ATOM 1082 N N . THR A 1 162 ? 21.964 9.319 2.256 1.00 33.33 225 THR A N 1
ATOM 1083 C CA . THR A 1 162 ? 21.915 7.904 1.887 1.00 35.75 225 THR A CA 1
ATOM 1084 C C . THR A 1 162 ? 20.722 7.668 0.971 1.00 32.40 225 THR A C 1
ATOM 1085 O O . THR A 1 162 ? 19.568 7.810 1.400 1.00 29.62 225 THR A O 1
ATOM 1089 N N . ASP A 1 163 ? 20.988 7.271 -0.270 1.00 33.76 226 ASP A N 1
ATOM 1090 C CA . ASP A 1 163 ? 19.895 6.935 -1.174 1.00 35.09 226 ASP A CA 1
ATOM 1091 C C . ASP A 1 163 ? 19.266 5.619 -0.748 1.00 38.59 226 ASP A C 1
ATOM 1092 O O . ASP A 1 163 ? 19.957 4.692 -0.323 1.00 38.49 226 ASP A O 1
ATOM 1097 N N . LEU A 1 164 ? 17.942 5.542 -0.825 1.00 39.72 227 LEU A N 1
ATOM 1098 C CA . LEU A 1 164 ? 17.249 4.389 -0.269 1.00 44.67 227 LEU A CA 1
ATOM 1099 C C . LEU A 1 164 ? 16.828 3.364 -1.316 1.00 60.04 227 LEU A C 1
ATOM 1100 O O . LEU A 1 164 ? 16.193 2.365 -0.961 1.00 66.72 227 LEU A O 1
ATOM 1105 N N . GLN A 1 165 ? 17.180 3.568 -2.582 1.00 69.16 228 GLN A N 1
ATOM 1106 C CA . GLN A 1 165 ? 17.074 2.493 -3.568 1.00 74.40 228 GLN A CA 1
ATOM 1107 C C . GLN A 1 165 ? 18.428 2.237 -4.230 1.00 76.74 228 GLN A C 1
ATOM 1108 O O . GLN A 1 165 ? 19.427 1.985 -3.549 1.00 79.83 228 GLN A O 1
ATOM 1114 N N . ALA B 1 29 ? 17.591 -4.833 2.160 1.00 55.23 92 ALA B N 1
ATOM 1115 C CA . ALA B 1 29 ? 16.859 -3.569 2.175 1.00 58.80 92 ALA B CA 1
ATOM 1116 C C . ALA B 1 29 ? 17.283 -2.699 3.368 1.00 62.41 92 ALA B C 1
ATOM 1117 O O . ALA B 1 29 ? 17.837 -1.604 3.201 1.00 57.24 92 ALA B O 1
ATOM 1119 N N . VAL B 1 30 ? 17.003 -3.193 4.575 1.00 63.77 93 VAL B N 1
ATOM 1120 C CA . VAL B 1 30 ? 17.531 -2.578 5.790 1.00 49.63 93 VAL B CA 1
ATOM 1121 C C . VAL B 1 30 ? 19.019 -2.891 5.942 1.00 41.03 93 VAL B C 1
ATOM 1122 O O . VAL B 1 30 ? 19.805 -2.046 6.398 1.00 39.75 93 VAL B O 1
ATOM 1126 N N . VAL B 1 31 ? 19.416 -4.115 5.576 1.00 35.26 94 VAL B N 1
ATOM 1127 C CA . VAL B 1 31 ? 20.826 -4.499 5.545 1.00 41.86 94 VAL B CA 1
ATOM 1128 C C . VAL B 1 31 ? 21.607 -3.602 4.592 1.00 40.51 94 VAL B C 1
ATOM 1129 O O . VAL B 1 31 ? 22.765 -3.243 4.852 1.00 36.97 94 VAL B O 1
ATOM 1133 N N . ASP B 1 32 ? 20.993 -3.241 3.465 1.00 34.83 95 ASP B N 1
ATOM 1134 C CA . ASP B 1 32 ? 21.692 -2.427 2.478 1.00 43.53 95 ASP B CA 1
ATOM 1135 C C . ASP B 1 32 ? 21.854 -0.992 2.953 1.00 39.40 95 ASP B C 1
ATOM 1136 O O . ASP B 1 32 ? 22.861 -0.349 2.635 1.00 31.55 95 ASP B O 1
ATOM 1141 N N . SER B 1 33 ? 20.868 -0.470 3.686 1.00 34.03 96 SER B N 1
ATOM 1142 C CA . SER B 1 33 ? 20.979 0.875 4.237 1.00 38.11 96 SER B CA 1
ATOM 1143 C C . SER B 1 33 ? 22.122 0.959 5.236 1.00 29.90 96 SER B C 1
ATOM 1144 O O . SER B 1 33 ? 22.875 1.936 5.256 1.00 26.80 96 SER B O 1
ATOM 1147 N N . ALA B 1 34 ? 22.229 -0.040 6.111 1.00 26.81 97 ALA B N 1
ATOM 1148 C CA . ALA B 1 34 ? 23.299 -0.038 7.101 1.00 28.61 97 ALA B CA 1
ATOM 1149 C C . ALA B 1 34 ? 24.659 -0.239 6.446 1.00 27.68 97 ALA B C 1
ATOM 1150 O O . ALA B 1 34 ? 25.649 0.373 6.872 1.00 23.40 97 ALA B O 1
ATOM 1152 N N . THR B 1 35 ? 24.735 -1.131 5.445 1.00 24.92 98 THR B N 1
ATOM 1153 C CA . THR B 1 35 ? 25.992 -1.353 4.729 1.00 21.74 98 THR B CA 1
ATOM 1154 C C . THR B 1 35 ? 26.430 -0.082 4.026 1.00 26.60 98 THR B C 1
ATOM 1155 O O . THR B 1 35 ? 27.607 0.299 4.075 1.00 24.79 98 THR B O 1
ATOM 1159 N N . SER B 1 36 ? 25.487 0.582 3.347 1.00 21.02 99 SER B N 1
ATOM 1160 C CA . SER B 1 36 ? 25.775 1.866 2.719 1.00 26.04 99 SER B CA 1
ATOM 1161 C C . SER B 1 36 ? 26.226 2.901 3.746 1.00 21.92 99 SER B C 1
ATOM 1162 O O . SER B 1 36 ? 27.118 3.712 3.470 1.00 23.97 99 SER B O 1
ATOM 1165 N N . LYS B 1 37 ? 25.590 2.918 4.917 1.00 24.21 100 LYS B N 1
ATOM 1166 C CA . LYS B 1 37 ? 25.941 3.901 5.945 1.00 24.86 100 LYS B CA 1
ATOM 1167 C C . LYS B 1 37 ? 27.359 3.678 6.478 1.00 20.75 100 LYS B C 1
ATOM 1168 O O . LYS B 1 37 ? 28.143 4.627 6.596 1.00 22.48 100 LYS B O 1
ATOM 1174 N N . PHE B 1 38 ? 27.698 2.428 6.805 1.00 23.23 101 PHE B N 1
ATOM 1175 C CA . PHE B 1 38 ? 29.051 2.080 7.230 1.00 22.50 101 PHE B CA 1
ATOM 1176 C C . PHE B 1 38 ? 30.091 2.443 6.171 1.00 28.90 101 PHE B C 1
ATOM 1177 O O . PHE B 1 38 ? 31.151 2.996 6.484 1.00 23.63 101 PHE B O 1
ATOM 1185 N N . VAL B 1 39 ? 29.817 2.126 4.906 1.00 19.41 102 VAL B N 1
ATOM 1186 C CA . VAL B 1 39 ? 30.762 2.477 3.853 1.00 22.31 102 VAL B CA 1
ATOM 1187 C C . VAL B 1 39 ? 30.957 3.985 3.798 1.00 22.02 102 VAL B C 1
ATOM 1188 O O . VAL B 1 39 ? 32.086 4.482 3.654 1.00 20.23 102 VAL B O 1
ATOM 1192 N N . SER B 1 40 ? 29.859 4.734 3.920 1.00 22.48 103 SER B N 1
ATOM 1193 C CA . SER B 1 40 ? 29.917 6.189 3.800 1.00 22.55 103 SER B CA 1
ATOM 1194 C C . SER B 1 40 ? 30.690 6.805 4.959 1.00 25.38 103 SER B C 1
ATOM 1195 O O . SER B 1 40 ? 31.431 7.779 4.779 1.00 25.98 103 SER B O 1
ATOM 1198 N N . LEU B 1 41 ? 30.518 6.255 6.160 1.00 22.57 104 LEU B N 1
ATOM 1199 C CA . LEU B 1 41 ? 31.244 6.753 7.317 1.00 21.59 104 LEU B CA 1
ATOM 1200 C C . LEU B 1 41 ? 32.732 6.456 7.201 1.00 28.62 104 LEU B C 1
ATOM 1201 O O . LEU B 1 41 ? 33.566 7.338 7.413 1.00 27.97 104 LEU B O 1
ATOM 1206 N N . LEU B 1 42 ? 33.087 5.210 6.883 1.00 23.74 105 LEU B N 1
ATOM 1207 C CA . LEU B 1 42 ? 34.488 4.807 6.933 1.00 21.98 105 LEU B CA 1
ATOM 1208 C C . LEU B 1 42 ? 35.305 5.356 5.759 1.00 22.65 105 LEU B C 1
ATOM 1209 O O . LEU B 1 42 ? 36.500 5.633 5.914 1.00 25.10 105 LEU B O 1
ATOM 1214 N N . PHE B 1 43 ? 34.697 5.510 4.582 1.00 22.61 106 PHE B N 1
ATOM 1215 C CA . PHE B 1 43 ? 35.431 5.869 3.378 1.00 22.96 106 PHE B CA 1
ATOM 1216 C C . PHE B 1 43 ? 35.078 7.249 2.842 1.00 28.15 106 PHE B C 1
ATOM 1217 O O . PHE B 1 43 ? 35.621 7.648 1.805 1.00 31.00 106 PHE B O 1
ATOM 1225 N N . GLY B 1 44 ? 34.181 7.985 3.507 1.00 24.89 107 GLY B N 1
ATOM 1226 C CA . GLY B 1 44 ? 33.877 9.353 3.145 1.00 21.81 107 GLY B CA 1
ATOM 1227 C C . GLY B 1 44 ? 34.615 10.340 4.045 1.00 23.37 107 GLY B C 1
ATOM 1228 O O . GLY B 1 44 ? 35.342 9.965 4.958 1.00 26.23 107 GLY B O 1
ATOM 1229 N N . TYR B 1 45 ? 34.433 11.628 3.755 1.00 20.70 108 TYR B N 1
ATOM 1230 C CA . TYR B 1 45 ? 35.129 12.664 4.518 1.00 17.35 108 TYR B CA 1
ATOM 1231 C C . TYR B 1 45 ? 34.433 14.003 4.358 1.00 22.43 108 TYR B C 1
ATOM 1232 O O . TYR B 1 45 ? 34.062 14.397 3.248 1.00 20.92 108 TYR B O 1
ATOM 1241 N N . SER B 1 46 ? 34.295 14.716 5.475 1.00 19.73 109 SER B N 1
ATOM 1242 C CA . SER B 1 46 ? 33.842 16.100 5.463 1.00 22.96 109 SER B CA 1
ATOM 1243 C C . SER B 1 46 ? 34.434 16.769 6.695 1.00 24.21 109 SER B C 1
ATOM 1244 O O . SER B 1 46 ? 34.354 16.205 7.787 1.00 27.86 109 SER B O 1
ATOM 1247 N N . LYS B 1 47 ? 35.002 17.964 6.534 1.00 27.21 110 LYS B N 1
ATOM 1248 C CA . LYS B 1 47 ? 35.698 18.593 7.652 1.00 28.25 110 LYS B CA 1
ATOM 1249 C C . LYS B 1 47 ? 34.750 18.887 8.815 1.00 28.11 110 LYS B C 1
ATOM 1250 O O . LYS B 1 47 ? 35.028 18.517 9.960 1.00 26.55 110 LYS B O 1
ATOM 1256 N N . ASN B 1 48 ? 33.604 19.518 8.539 1.00 25.11 111 ASN B N 1
ATOM 1257 C CA . ASN B 1 48 ? 32.813 20.112 9.616 1.00 29.31 111 ASN B CA 1
ATOM 1258 C C . ASN B 1 48 ? 32.192 19.084 10.565 1.00 33.83 111 ASN B C 1
ATOM 1259 O O . ASN B 1 48 ? 31.884 19.424 11.714 1.00 31.13 111 ASN B O 1
ATOM 1264 N N . SER B 1 49 ? 31.960 17.848 10.117 1.00 26.89 112 SER B N 1
ATOM 1265 C CA . SER B 1 49 ? 31.320 16.853 10.971 1.00 28.69 112 SER B CA 1
ATOM 1266 C C . SER B 1 49 ? 32.250 15.699 11.336 1.00 29.78 112 SER B C 1
ATOM 1267 O O . SER B 1 49 ? 31.769 14.614 11.683 1.00 24.98 112 SER B O 1
ATOM 1270 N N . LEU B 1 50 ? 33.569 15.919 11.305 1.00 27.20 113 LEU B N 1
ATOM 1271 C CA . LEU B 1 50 ? 34.518 14.809 11.386 1.00 29.27 113 LEU B CA 1
ATOM 1272 C C . LEU B 1 50 ? 34.383 14.024 12.685 1.00 30.49 113 LEU B C 1
ATOM 1273 O O . LEU B 1 50 ? 34.407 12.786 12.668 1.00 30.55 113 LEU B O 1
ATOM 1278 N N . ARG B 1 51 ? 34.221 14.708 13.824 1.00 35.56 114 ARG B N 1
ATOM 1279 C CA . ARG B 1 51 ? 34.189 13.954 15.075 1.00 41.19 114 ARG B CA 1
ATOM 1280 C C . ARG B 1 51 ? 32.886 13.163 15.216 1.00 31.90 114 ARG B C 1
ATOM 1281 O O . ARG B 1 51 ? 32.878 12.067 15.782 1.00 29.21 114 ARG B O 1
ATOM 1289 N N . ASP B 1 52 ? 31.775 13.672 14.688 1.00 27.16 115 ASP B N 1
ATOM 1290 C CA . ASP B 1 52 ? 30.545 12.889 14.728 1.00 26.87 115 ASP B CA 1
ATOM 1291 C C . ASP B 1 52 ? 30.601 11.708 13.764 1.00 25.25 115 ASP B C 1
ATOM 1292 O O . ASP B 1 52 ? 30.076 10.635 14.079 1.00 27.57 115 ASP B O 1
ATOM 1297 N N . ARG B 1 53 ? 31.230 11.880 12.599 1.00 24.82 116 ARG B N 1
ATOM 1298 C CA . ARG B 1 53 ? 31.449 10.747 11.698 1.00 26.93 116 ARG B CA 1
ATOM 1299 C C . ARG B 1 53 ? 32.186 9.630 12.417 1.00 28.84 116 ARG B C 1
ATOM 1300 O O . ARG B 1 53 ? 31.801 8.457 12.337 1.00 23.90 116 ARG B O 1
ATOM 1308 N N . LYS B 1 54 ? 33.229 9.984 13.164 1.00 25.37 117 LYS B N 1
ATOM 1309 C CA . LYS B 1 54 ? 33.978 8.984 13.915 1.00 30.47 117 LYS B CA 1
ATOM 1310 C C . LYS B 1 54 ? 33.112 8.334 15.005 1.00 29.55 117 LYS B C 1
ATOM 1311 O O . LYS B 1 54 ? 33.142 7.113 15.200 1.00 28.03 117 LYS B O 1
ATOM 1317 N N . ASP B 1 55 ? 32.332 9.137 15.731 1.00 28.66 118 ASP B N 1
ATOM 1318 C CA . ASP B 1 55 ? 31.392 8.600 16.717 1.00 30.62 118 ASP B CA 1
ATOM 1319 C C . ASP B 1 55 ? 30.419 7.616 16.084 1.00 31.41 118 ASP B C 1
ATOM 1320 O O . ASP B 1 55 ? 30.178 6.529 16.623 1.00 30.22 118 ASP B O 1
ATOM 1325 N N . GLN B 1 56 ? 29.815 7.997 14.954 1.00 26.11 119 GLN B N 1
ATOM 1326 C CA . GLN B 1 56 ? 28.852 7.105 14.315 1.00 21.69 119 GLN B CA 1
ATOM 1327 C C . GLN B 1 56 ? 29.511 5.802 13.874 1.00 25.53 119 GLN B C 1
ATOM 1328 O O . GLN B 1 56 ? 28.936 4.717 14.042 1.00 24.57 119 GLN B O 1
ATOM 1334 N N . LEU B 1 57 ? 30.709 5.892 13.283 1.00 25.80 120 LEU B N 1
ATOM 1335 C CA . LEU B 1 57 ? 31.387 4.693 12.796 1.00 27.60 120 LEU B CA 1
ATOM 1336 C C . LEU B 1 57 ? 31.558 3.655 13.903 1.00 27.79 120 LEU B C 1
ATOM 1337 O O . LEU B 1 57 ? 31.352 2.458 13.676 1.00 29.34 120 LEU B O 1
ATOM 1350 N N . GLN B 1 59 ? 29.635 3.095 16.429 1.00 30.01 122 GLN B N 1
ATOM 1351 C CA . GLN B 1 59 ? 28.358 2.444 16.721 1.00 30.83 122 GLN B CA 1
ATOM 1352 C C . GLN B 1 59 ? 28.026 1.332 15.737 1.00 29.56 122 GLN B C 1
ATOM 1353 O O . GLN B 1 59 ? 27.209 0.463 16.061 1.00 30.39 122 GLN B O 1
ATOM 1359 N N . TYR B 1 60 ? 28.620 1.351 14.544 1.00 24.81 123 TYR B N 1
ATOM 1360 C CA . TYR B 1 60 ? 28.440 0.300 13.548 1.00 28.98 123 TYR B CA 1
ATOM 1361 C C . TYR B 1 60 ? 29.483 -0.815 13.642 1.00 30.84 123 TYR B C 1
ATOM 1362 O O . TYR B 1 60 ? 29.471 -1.722 12.801 1.00 28.76 123 TYR B O 1
ATOM 1371 N N . CYS B 1 61 ? 30.367 -0.781 14.642 1.00 27.17 124 CYS B N 1
ATOM 1372 C CA . CYS B 1 61 ? 31.429 -1.765 14.803 1.00 28.30 124 CYS B CA 1
ATOM 1373 C C . CYS B 1 61 ? 31.247 -2.557 16.089 1.00 33.04 124 CYS B C 1
ATOM 1374 O O . CYS B 1 61 ? 30.974 -1.983 17.146 1.00 34.29 124 CYS B O 1
ATOM 1377 N N . ASP B 1 62 ? 31.434 -3.872 16.010 1.00 29.83 125 ASP B N 1
ATOM 1378 C CA . ASP B 1 62 ? 31.532 -4.656 17.235 1.00 33.39 125 ASP B CA 1
ATOM 1379 C C . ASP B 1 62 ? 32.724 -4.181 18.065 1.00 31.82 125 ASP B C 1
ATOM 1380 O O . ASP B 1 62 ? 33.726 -3.707 17.533 1.00 34.56 125 ASP B O 1
ATOM 1385 N N . VAL B 1 63 ? 32.603 -4.309 19.392 1.00 40.26 126 VAL B N 1
ATOM 1386 C CA . VAL B 1 63 ? 33.665 -3.856 20.296 1.00 36.46 126 VAL B CA 1
ATOM 1387 C C . VAL B 1 63 ? 35.015 -4.453 19.904 1.00 40.51 126 VAL B C 1
ATOM 1388 O O . VAL B 1 63 ? 36.052 -3.776 19.968 1.00 43.55 126 VAL B O 1
ATOM 1392 N N . SER B 1 64 ? 35.027 -5.726 19.482 1.00 39.43 127 SER B N 1
ATOM 1393 C CA . SER B 1 64 ? 36.270 -6.378 19.073 1.00 41.65 127 SER B CA 1
ATOM 1394 C C . SER B 1 64 ? 36.883 -5.773 17.813 1.00 42.86 127 SER B C 1
ATOM 1395 O O . SER B 1 64 ? 38.031 -6.091 17.487 1.00 43.23 127 SER B O 1
ATOM 1398 N N . PHE B 1 65 ? 36.151 -4.927 17.089 1.00 40.85 128 PHE B N 1
ATOM 1399 C CA . PHE B 1 65 ? 36.611 -4.392 15.818 1.00 34.75 128 PHE B CA 1
ATOM 1400 C C . PHE B 1 65 ? 36.787 -2.881 15.836 1.00 33.51 128 PHE B C 1
ATOM 1401 O O . PHE B 1 65 ? 37.319 -2.328 14.866 1.00 34.92 128 PHE B O 1
ATOM 1409 N N . GLN B 1 66 ? 36.383 -2.204 16.915 1.00 34.42 129 GLN B N 1
ATOM 1410 C CA . GLN B 1 66 ? 36.410 -0.742 16.930 1.00 31.15 129 GLN B CA 1
ATOM 1411 C C . GLN B 1 66 ? 37.822 -0.209 16.743 1.00 37.57 129 GLN B C 1
ATOM 1412 O O . GLN B 1 66 ? 38.038 0.754 15.996 1.00 36.37 129 GLN B O 1
ATOM 1418 N N . THR B 1 67 ? 38.800 -0.823 17.407 1.00 39.70 130 THR B N 1
ATOM 1419 C CA . THR B 1 67 ? 40.177 -0.354 17.287 1.00 38.44 130 THR B CA 1
ATOM 1420 C C . THR B 1 67 ? 40.677 -0.467 15.853 1.00 32.04 130 THR B C 1
ATOM 1421 O O . THR B 1 67 ? 41.276 0.474 15.321 1.00 38.98 130 THR B O 1
ATOM 1425 N N . GLN B 1 68 ? 40.461 -1.617 15.209 1.00 30.86 131 GLN B N 1
ATOM 1426 C CA . GLN B 1 68 ? 40.914 -1.746 13.828 1.00 29.78 131 GLN B CA 1
ATOM 1427 C C . GLN B 1 68 ? 40.188 -0.760 12.929 1.00 30.79 131 GLN B C 1
ATOM 1428 O O . GLN B 1 68 ? 40.804 -0.128 12.063 1.00 33.01 131 GLN B O 1
ATOM 1434 N N . ALA B 1 69 ? 38.873 -0.617 13.123 1.00 36.17 132 ALA B N 1
ATOM 1435 C CA . ALA B 1 69 ? 38.103 0.313 12.305 1.00 31.03 132 ALA B CA 1
ATOM 1436 C C . ALA B 1 69 ? 38.636 1.732 12.442 1.00 33.40 132 ALA B C 1
ATOM 1437 O O . ALA B 1 69 ? 38.801 2.441 11.444 1.00 33.18 132 ALA B O 1
ATOM 1447 N N . ARG B 1 71 ? 41.661 2.619 13.270 1.00 30.98 134 ARG B N 1
ATOM 1448 C CA . ARG B 1 71 ? 42.956 2.673 12.598 1.00 27.14 134 ARG B CA 1
ATOM 1449 C C . ARG B 1 71 ? 42.796 2.814 11.091 1.00 29.02 134 ARG B C 1
ATOM 1450 O O . ARG B 1 71 ? 43.544 3.555 10.441 1.00 28.61 134 ARG B O 1
ATOM 1466 N N . PHE B 1 73 ? 40.151 4.058 9.477 1.00 26.74 136 PHE B N 1
ATOM 1467 C CA . PHE B 1 73 ? 39.647 5.402 9.225 1.00 33.48 136 PHE B CA 1
ATOM 1468 C C . PHE B 1 73 ? 40.774 6.422 9.311 1.00 32.30 136 PHE B C 1
ATOM 1469 O O . PHE B 1 73 ? 40.896 7.306 8.457 1.00 27.95 136 PHE B O 1
ATOM 1477 N N . ASN B 1 74 ? 41.618 6.293 10.334 1.00 33.02 137 ASN B N 1
ATOM 1478 C CA . ASN B 1 74 ? 42.778 7.160 10.481 1.00 41.56 137 ASN B CA 1
ATOM 1479 C C . ASN B 1 74 ? 43.638 7.170 9.217 1.00 31.77 137 ASN B C 1
ATOM 1480 O O . ASN B 1 74 ? 44.057 8.234 8.750 1.00 32.54 137 ASN B O 1
ATOM 1485 N N . GLU B 1 75 ? 43.870 5.996 8.618 1.00 34.08 138 GLU B N 1
ATOM 1486 C CA . GLU B 1 75 ? 44.696 5.906 7.414 1.00 33.83 138 GLU B CA 1
ATOM 1487 C C . GLU B 1 75 ? 43.975 6.429 6.168 1.00 30.82 138 GLU B C 1
ATOM 1488 O O . GLU B 1 75 ? 44.613 7.003 5.275 1.00 29.09 138 GLU B O 1
ATOM 1494 N N . ASN B 1 76 ? 42.655 6.242 6.084 1.00 32.25 139 ASN B N 1
ATOM 1495 C CA . ASN B 1 76 ? 41.896 6.715 4.928 1.00 30.74 139 ASN B CA 1
ATOM 1496 C C . ASN B 1 76 ? 41.969 8.238 4.777 1.00 28.69 139 ASN B C 1
ATOM 1497 O O . ASN B 1 76 ? 42.090 8.757 3.662 1.00 29.08 139 ASN B O 1
ATOM 1502 N N . ILE B 1 77 ? 41.890 8.980 5.888 1.00 27.42 140 ILE B N 1
ATOM 1503 C CA . ILE B 1 77 ? 41.776 10.434 5.787 1.00 32.96 140 ILE B CA 1
ATOM 1504 C C . ILE B 1 77 ? 43.126 11.133 5.592 1.00 32.62 140 ILE B C 1
ATOM 1505 O O . ILE B 1 77 ? 43.151 12.362 5.439 1.00 29.52 140 ILE B O 1
ATOM 1510 N N . ARG B 1 78 ? 44.241 10.387 5.521 1.00 29.76 141 ARG B N 1
ATOM 1511 C CA . ARG B 1 78 ? 45.503 10.977 5.078 1.00 32.48 141 ARG B CA 1
ATOM 1512 C C . ARG B 1 78 ? 45.377 11.681 3.732 1.00 34.84 141 ARG B C 1
ATOM 1513 O O . ARG B 1 78 ? 46.181 12.563 3.423 1.00 32.52 141 ARG B O 1
ATOM 1521 N N . GLN B 1 79 ? 44.398 11.310 2.920 1.00 30.60 142 GLN B N 1
ATOM 1522 C CA . GLN B 1 79 ? 44.243 11.931 1.615 1.00 29.08 142 GLN B CA 1
ATOM 1523 C C . GLN B 1 79 ? 43.579 13.309 1.675 1.00 31.80 142 GLN B C 1
ATOM 1524 O O . GLN B 1 79 ? 43.511 13.991 0.648 1.00 31.05 142 GLN B O 1
ATOM 1530 N N . PHE B 1 80 ? 43.082 13.740 2.833 1.00 27.68 143 PHE B N 1
ATOM 1531 C CA . PHE B 1 80 ? 42.173 14.884 2.898 1.00 27.10 143 PHE B CA 1
ATOM 1532 C C . PHE B 1 80 ? 42.721 15.985 3.807 1.00 30.66 143 PHE B C 1
ATOM 1533 O O . PHE B 1 80 ? 42.669 15.860 5.032 1.00 28.25 143 PHE B O 1
ATOM 1541 N N . VAL B 1 81 ? 43.201 17.085 3.202 1.00 31.28 144 VAL B N 1
ATOM 1542 C CA . VAL B 1 81 ? 43.637 18.284 3.920 1.00 30.92 144 VAL B CA 1
ATOM 1543 C C . VAL B 1 81 ? 42.898 19.513 3.379 1.00 31.08 144 VAL B C 1
ATOM 1544 O O . VAL B 1 81 ? 42.727 19.674 2.162 1.00 32.88 144 VAL B O 1
ATOM 1548 N N . ASP B 1 82 ? 42.422 20.360 4.291 1.00 32.31 145 ASP B N 1
ATOM 1549 C CA . ASP B 1 82 ? 41.784 21.647 3.964 1.00 39.57 145 ASP B CA 1
ATOM 1550 C C . ASP B 1 82 ? 40.486 21.374 3.195 1.00 39.52 145 ASP B C 1
ATOM 1551 O O . ASP B 1 82 ? 39.641 20.595 3.668 1.00 36.66 145 ASP B O 1
ATOM 1556 N N . LYS B 1 83 ? 40.305 21.962 2.008 1.00 31.95 146 LYS B N 1
ATOM 1557 C CA . LYS B 1 83 ? 39.004 22.091 1.349 1.00 35.86 146 LYS B CA 1
ATOM 1558 C C . LYS B 1 83 ? 38.782 20.895 0.422 1.00 26.78 146 LYS B C 1
ATOM 1559 O O . LYS B 1 83 ? 38.857 20.993 -0.798 1.00 28.19 146 LYS B O 1
ATOM 1565 N N . VAL B 1 84 ? 38.477 19.746 1.008 1.00 24.92 147 VAL B N 1
ATOM 1566 C CA . VAL B 1 84 ? 38.206 18.540 0.230 1.00 21.91 147 VAL B CA 1
ATOM 1567 C C . VAL B 1 84 ? 37.067 17.762 0.888 1.00 27.71 147 VAL B C 1
ATOM 1568 O O . VAL B 1 84 ? 36.945 17.732 2.118 1.00 25.14 147 VAL B O 1
ATOM 1572 N N . ARG B 1 85 ? 36.217 17.152 0.055 1.00 21.44 148 ARG B N 1
ATOM 1573 C CA . ARG B 1 85 ? 35.182 16.234 0.507 1.00 22.18 148 ARG B CA 1
ATOM 1574 C C . ARG B 1 85 ? 35.331 14.901 -0.210 1.00 24.01 148 ARG B C 1
ATOM 1575 O O . ARG B 1 85 ? 35.811 14.846 -1.344 1.00 21.64 148 ARG B O 1
ATOM 1583 N N . ALA B 1 86 ? 34.903 13.824 0.457 1.00 21.65 149 ALA B N 1
ATOM 1584 C CA . ALA B 1 86 ? 34.829 12.508 -0.167 1.00 21.38 149 ALA B CA 1
ATOM 1585 C C . ALA B 1 86 ? 33.485 11.855 0.128 1.00 21.48 149 ALA B C 1
ATOM 1586 O O . ALA B 1 86 ? 32.988 11.905 1.261 1.00 22.48 149 ALA B O 1
ATOM 1588 N N . GLU B 1 87 ? 32.906 11.233 -0.899 1.00 20.46 150 GLU B N 1
ATOM 1589 C CA . GLU B 1 87 ? 31.678 10.459 -0.767 1.00 20.57 150 GLU B CA 1
ATOM 1590 C C . GLU B 1 87 ? 31.935 9.043 -1.270 1.00 23.07 150 GLU B C 1
ATOM 1591 O O . GLU B 1 87 ? 32.583 8.845 -2.306 1.00 26.25 150 GLU B O 1
ATOM 1597 N N . ALA B 1 88 ? 31.457 8.056 -0.532 1.00 21.40 151 ALA B N 1
ATOM 1598 C CA . ALA B 1 88 ? 31.704 6.663 -0.896 1.00 21.41 151 ALA B CA 1
ATOM 1599 C C . ALA B 1 88 ? 30.371 5.960 -1.016 1.00 28.74 151 ALA B C 1
ATOM 1600 O O . ALA B 1 88 ? 29.528 6.083 -0.125 1.00 27.24 151 ALA B O 1
ATOM 1602 N N . ILE B 1 89 ? 30.171 5.233 -2.117 1.00 21.31 152 ILE B N 1
ATOM 1603 C CA . ILE B 1 89 ? 28.909 4.556 -2.364 1.00 25.81 152 ILE B CA 1
ATOM 1604 C C . ILE B 1 89 ? 29.195 3.152 -2.869 1.00 28.86 152 ILE B C 1
ATOM 1605 O O . ILE B 1 89 ? 30.240 2.879 -3.467 1.00 27.18 152 ILE B O 1
ATOM 1610 N N . ILE B 1 90 ? 28.238 2.257 -2.654 1.00 27.49 153 ILE B N 1
ATOM 1611 C CA . ILE B 1 90 ? 28.363 0.909 -3.196 1.00 25.95 153 ILE B CA 1
ATOM 1612 C C . ILE B 1 90 ? 28.076 0.966 -4.692 1.00 28.75 153 ILE B C 1
ATOM 1613 O O . ILE B 1 90 ? 27.116 1.610 -5.139 1.00 30.59 153 ILE B O 1
ATOM 1618 N N . SER B 1 91 ? 28.940 0.336 -5.490 1.00 28.42 154 SER B N 1
ATOM 1619 C CA . SER B 1 91 ? 28.869 0.497 -6.938 1.00 30.37 154 SER B CA 1
ATOM 1620 C C . SER B 1 91 ? 28.839 -0.838 -7.668 1.00 35.26 154 SER B C 1
ATOM 1621 O O . SER B 1 91 ? 29.253 -0.913 -8.828 1.00 41.56 154 SER B O 1
ATOM 1624 N N . SER B 1 92 ? 28.400 -1.894 -7.001 1.00 27.51 155 SER B N 1
ATOM 1625 C CA . SER B 1 92 ? 28.132 -3.172 -7.642 1.00 31.43 155 SER B CA 1
ATOM 1626 C C . SER B 1 92 ? 26.956 -3.801 -6.916 1.00 33.62 155 SER B C 1
ATOM 1627 O O . SER B 1 92 ? 26.541 -3.325 -5.856 1.00 30.25 155 SER B O 1
ATOM 1630 N N . ASN B 1 93 ? 26.423 -4.891 -7.474 1.00 29.59 156 ASN B N 1
ATOM 1631 C CA . ASN B 1 93 ? 25.532 -5.702 -6.657 1.00 30.39 156 ASN B CA 1
ATOM 1632 C C . ASN B 1 93 ? 26.306 -6.268 -5.472 1.00 31.42 156 ASN B C 1
ATOM 1633 O O . ASN B 1 93 ? 27.540 -6.308 -5.457 1.00 34.46 156 ASN B O 1
ATOM 1638 N N . ILE B 1 94 ? 25.573 -6.687 -4.450 1.00 28.24 157 ILE B N 1
ATOM 1639 C CA . ILE B 1 94 ? 26.168 -7.176 -3.212 1.00 29.17 157 ILE B CA 1
ATOM 1640 C C . ILE B 1 94 ? 26.020 -8.692 -3.163 1.00 35.58 157 ILE B C 1
ATOM 1641 O O . ILE B 1 94 ? 24.898 -9.215 -3.214 1.00 36.58 157 ILE B O 1
ATOM 1646 N N . GLN B 1 95 ? 27.149 -9.394 -3.063 1.00 28.76 158 GLN B N 1
ATOM 1647 C CA . GLN B 1 95 ? 27.157 -10.839 -2.851 1.00 32.75 158 GLN B CA 1
ATOM 1648 C C . GLN B 1 95 ? 27.070 -11.148 -1.361 1.00 40.45 158 GLN B C 1
ATOM 1649 O O . GLN B 1 95 ? 27.844 -10.606 -0.567 1.00 37.27 158 GLN B O 1
ATOM 1655 N N . ARG B 1 96 ? 26.142 -12.035 -0.989 1.00 33.50 159 ARG B N 1
ATOM 1656 C CA . ARG B 1 96 ? 25.868 -12.383 0.403 1.00 35.41 159 ARG B CA 1
ATOM 1657 C C . ARG B 1 96 ? 26.119 -13.867 0.618 1.00 42.83 159 ARG B C 1
ATOM 1658 O O . ARG B 1 96 ? 25.662 -14.694 -0.181 1.00 40.32 159 ARG B O 1
ATOM 1666 N N . GLU B 1 97 ? 26.812 -14.200 1.709 1.00 40.22 160 GLU B N 1
ATOM 1667 C CA . GLU B 1 97 ? 27.152 -15.576 2.056 1.00 41.90 160 GLU B CA 1
ATOM 1668 C C . GLU B 1 97 ? 27.071 -15.769 3.560 1.00 40.50 160 GLU B C 1
ATOM 1669 O O . GLU B 1 97 ? 27.587 -14.942 4.318 1.00 37.04 160 GLU B O 1
ATOM 1675 N N . LYS B 1 98 ? 26.460 -16.870 3.990 1.00 41.72 161 LYS B N 1
ATOM 1676 C CA . LYS B 1 98 ? 26.577 -17.273 5.385 1.00 52.15 161 LYS B CA 1
ATOM 1677 C C . LYS B 1 98 ? 27.958 -17.871 5.634 1.00 46.26 161 LYS B C 1
ATOM 1678 O O . LYS B 1 98 ? 28.524 -18.541 4.768 1.00 47.57 161 LYS B O 1
ATOM 1684 N N . VAL B 1 99 ? 28.513 -17.600 6.809 1.00 47.53 162 VAL B N 1
ATOM 1685 C CA . VAL B 1 99 ? 29.835 -18.093 7.186 1.00 45.93 162 VAL B CA 1
ATOM 1686 C C . VAL B 1 99 ? 29.653 -19.407 7.931 1.00 50.99 162 VAL B C 1
ATOM 1687 O O . VAL B 1 99 ? 28.742 -19.547 8.752 1.00 54.11 162 VAL B O 1
ATOM 1691 N N . LYS B 1 100 ? 30.512 -20.379 7.643 1.00 54.77 163 LYS B N 1
ATOM 1692 C CA . LYS B 1 100 ? 30.332 -21.713 8.198 1.00 60.05 163 LYS B CA 1
ATOM 1693 C C . LYS B 1 100 ? 30.689 -21.731 9.679 1.00 57.76 163 LYS B C 1
ATOM 1694 O O . LYS B 1 100 ? 31.755 -21.248 10.081 1.00 51.69 163 LYS B O 1
ATOM 1700 N N . ASN B 1 101 ? 29.781 -22.294 10.486 1.00 59.03 164 ASN B N 1
ATOM 1701 C CA . ASN B 1 101 ? 29.972 -22.451 11.931 1.00 64.27 164 ASN B CA 1
ATOM 1702 C C . ASN B 1 101 ? 30.107 -21.101 12.626 1.00 58.32 164 ASN B C 1
ATOM 1703 O O . ASN B 1 101 ? 30.880 -20.945 13.573 1.00 51.61 164 ASN B O 1
ATOM 1708 N N . SER B 1 102 ? 29.337 -20.122 12.154 1.00 55.85 165 SER B N 1
ATOM 1709 C CA . SER B 1 102 ? 29.412 -18.755 12.647 1.00 51.53 165 SER B CA 1
ATOM 1710 C C . SER B 1 102 ? 28.068 -18.089 12.410 1.00 49.12 165 SER B C 1
ATOM 1711 O O . SER B 1 102 ? 27.383 -18.416 11.432 1.00 50.86 165 SER B O 1
ATOM 1714 N N . PRO B 1 103 ? 27.655 -17.163 13.279 1.00 47.15 166 PRO B N 1
ATOM 1715 C CA . PRO B 1 103 ? 26.454 -16.363 13.016 1.00 51.67 166 PRO B CA 1
ATOM 1716 C C . PRO B 1 103 ? 26.680 -15.211 12.047 1.00 46.08 166 PRO B C 1
ATOM 1717 O O . PRO B 1 103 ? 25.729 -14.474 11.750 1.00 49.78 166 PRO B O 1
ATOM 1721 N N . LEU B 1 104 ? 27.904 -15.038 11.558 1.00 42.39 167 LEU B N 1
ATOM 1722 C CA . LEU B 1 104 ? 28.256 -13.923 10.689 1.00 36.27 167 LEU B CA 1
ATOM 1723 C C . LEU B 1 104 ? 27.746 -14.139 9.265 1.00 38.04 167 LEU B C 1
ATOM 1724 O O . LEU B 1 104 ? 27.506 -15.264 8.815 1.00 41.35 167 LEU B O 1
ATOM 1729 N N . THR B 1 105 ? 27.592 -13.032 8.549 1.00 34.50 168 THR B N 1
ATOM 1730 C CA . THR B 1 105 ? 27.285 -13.037 7.129 1.00 34.71 168 THR B CA 1
ATOM 1731 C C . THR B 1 105 ? 28.388 -12.277 6.410 1.00 34.43 168 THR B C 1
ATOM 1732 O O . THR B 1 105 ? 28.787 -11.202 6.858 1.00 29.82 168 THR B O 1
ATOM 1736 N N . ARG B 1 106 ? 28.860 -12.816 5.294 1.00 32.55 169 ARG B N 1
ATOM 1737 C CA . ARG B 1 106 ? 29.935 -12.201 4.521 1.00 31.96 169 ARG B CA 1
ATOM 1738 C C . ARG B 1 106 ? 29.338 -11.441 3.342 1.00 32.97 169 ARG B C 1
ATOM 1739 O O . ARG B 1 106 ? 28.638 -12.029 2.512 1.00 34.10 169 ARG B O 1
ATOM 1747 N N . LEU B 1 107 ? 29.615 -10.140 3.263 1.00 23.89 170 LEU B N 1
ATOM 1748 C CA . LEU B 1 107 ? 29.217 -9.338 2.117 1.00 26.24 170 LEU B CA 1
ATOM 1749 C C . LEU B 1 107 ? 30.464 -8.970 1.323 1.00 27.46 170 LEU B C 1
ATOM 1750 O O . LEU B 1 107 ? 31.501 -8.644 1.911 1.00 27.54 170 LEU B O 1
ATOM 1755 N N . THR B 1 108 ? 30.365 -9.055 -0.005 1.00 27.32 171 THR B N 1
ATOM 1756 C CA . THR B 1 108 ? 31.429 -8.637 -0.918 1.00 27.41 171 THR B CA 1
ATOM 1757 C C . THR B 1 108 ? 30.826 -7.734 -1.979 1.00 26.26 171 THR B C 1
ATOM 1758 O O . THR B 1 108 ? 29.792 -8.069 -2.567 1.00 30.53 171 THR B O 1
ATOM 1762 N N . PHE B 1 109 ? 31.465 -6.596 -2.226 1.00 23.75 172 PHE B N 1
ATOM 1763 C CA . PHE B 1 109 ? 30.939 -5.614 -3.166 1.00 22.99 172 PHE B CA 1
ATOM 1764 C C . PHE B 1 109 ? 32.069 -4.651 -3.502 1.00 23.95 172 PHE B C 1
ATOM 1765 O O . PHE B 1 109 ? 33.127 -4.665 -2.871 1.00 26.65 172 PHE B O 1
ATOM 1773 N N . PHE B 1 110 ? 31.834 -3.826 -4.513 1.00 25.42 173 PHE B N 1
ATOM 1774 C CA . PHE B 1 110 ? 32.737 -2.746 -4.866 1.00 23.61 173 PHE B CA 1
ATOM 1775 C C . PHE B 1 110 ? 32.153 -1.422 -4.387 1.00 25.16 173 PHE B C 1
ATOM 1776 O O . PHE B 1 110 ? 30.931 -1.253 -4.288 1.00 24.11 173 PHE B O 1
ATOM 1784 N N . ILE B 1 111 ? 33.042 -0.489 -4.078 1.00 23.28 174 ILE B N 1
ATOM 1785 C CA . ILE B 1 111 ? 32.659 0.859 -3.694 1.00 20.93 174 ILE B CA 1
ATOM 1786 C C . ILE B 1 111 ? 33.363 1.830 -4.621 1.00 24.87 174 ILE B C 1
ATOM 1787 O O . ILE B 1 111 ? 34.443 1.543 -5.145 1.00 23.85 174 ILE B O 1
ATOM 1792 N N . THR B 1 112 ? 32.742 2.988 -4.815 1.00 22.93 175 THR B N 1
ATOM 1793 C CA . THR B 1 112 ? 33.338 4.099 -5.554 1.00 23.35 175 THR B CA 1
ATOM 1794 C C . THR B 1 112 ? 33.479 5.277 -4.605 1.00 24.73 175 THR B C 1
ATOM 1795 O O . THR B 1 112 ? 32.497 5.697 -3.985 1.00 25.43 175 THR B O 1
ATOM 1799 N N . ILE B 1 113 ? 34.702 5.775 -4.463 1.00 19.01 176 ILE B N 1
ATOM 1800 C CA . ILE B 1 113 ? 34.980 6.949 -3.646 1.00 23.44 176 ILE B CA 1
ATOM 1801 C C . ILE B 1 113 ? 35.193 8.129 -4.583 1.00 27.21 176 ILE B C 1
ATOM 1802 O O . ILE B 1 113 ? 36.086 8.095 -5.440 1.00 27.45 176 ILE B O 1
ATOM 1807 N N . LYS B 1 114 ? 34.387 9.177 -4.432 1.00 22.29 177 LYS B N 1
ATOM 1808 C CA . LYS B 1 114 ? 34.555 10.380 -5.243 1.00 22.94 177 LYS B CA 1
ATOM 1809 C C . LYS B 1 114 ? 35.120 11.494 -4.373 1.00 24.14 177 LYS B C 1
ATOM 1810 O O . LYS B 1 114 ? 34.549 11.833 -3.322 1.00 22.66 177 LYS B O 1
ATOM 1816 N N . ILE B 1 115 ? 36.258 12.038 -4.798 1.00 22.00 178 ILE B N 1
ATOM 1817 C CA . ILE B 1 115 ? 37.000 13.039 -4.039 1.00 21.73 178 ILE B CA 1
ATOM 1818 C C . ILE B 1 115 ? 36.884 14.368 -4.775 1.00 30.35 178 ILE B C 1
ATOM 1819 O O . ILE B 1 115 ? 37.337 14.488 -5.920 1.00 26.65 178 ILE B O 1
ATOM 1824 N N . THR B 1 116 ? 36.296 15.376 -4.117 1.00 22.49 179 THR B N 1
ATOM 1825 C CA . THR B 1 116 ? 36.044 16.644 -4.788 1.00 22.64 179 THR B CA 1
ATOM 1826 C C . THR B 1 116 ? 36.636 17.797 -3.992 1.00 24.57 179 THR B C 1
ATOM 1827 O O . THR B 1 116 ? 36.569 17.796 -2.755 1.00 27.27 179 THR B O 1
ATOM 1831 N N . PRO B 1 117 ? 37.238 18.780 -4.658 1.00 26.42 180 PRO B N 1
ATOM 1832 C CA . PRO B 1 117 ? 37.660 19.982 -3.937 1.00 21.23 180 PRO B CA 1
ATOM 1833 C C . PRO B 1 117 ? 36.426 20.652 -3.355 1.00 24.32 180 PRO B C 1
ATOM 1834 O O . PRO B 1 117 ? 35.357 20.678 -3.977 1.00 30.53 180 PRO B O 1
ATOM 1838 N N . ASP B 1 118 ? 36.551 21.122 -2.128 1.00 25.80 181 ASP B N 1
ATOM 1839 C CA . ASP B 1 118 ? 35.436 21.843 -1.510 1.00 34.11 181 ASP B CA 1
ATOM 1840 C C . ASP B 1 118 ? 35.491 23.306 -1.942 1.00 34.64 181 ASP B C 1
ATOM 1841 O O . ASP B 1 118 ? 35.462 24.232 -1.135 1.00 33.16 181 ASP B O 1
ATOM 1846 N N . THR B 1 119 ? 35.605 23.493 -3.262 1.00 32.42 182 THR B N 1
ATOM 1847 C CA . THR B 1 119 ? 35.692 24.786 -3.936 1.00 37.82 182 THR B CA 1
ATOM 1848 C C . THR B 1 119 ? 34.815 24.701 -5.181 1.00 34.92 182 THR B C 1
ATOM 1849 O O . THR B 1 119 ? 34.225 23.659 -5.473 1.00 34.01 182 THR B O 1
ATOM 1861 N N . GLU B 1 121 ? 35.910 24.612 -8.092 1.00 24.97 184 GLU B N 1
ATOM 1862 C CA . GLU B 1 121 ? 36.773 24.128 -9.170 1.00 26.08 184 GLU B CA 1
ATOM 1863 C C . GLU B 1 121 ? 36.191 22.914 -9.895 1.00 25.91 184 GLU B C 1
ATOM 1864 O O . GLU B 1 121 ? 35.522 22.056 -9.311 1.00 28.97 184 GLU B O 1
ATOM 1870 N N . ASN B 1 122 ? 36.536 22.805 -11.170 1.00 28.95 185 ASN B N 1
ATOM 1871 C CA . ASN B 1 122 ? 35.925 21.825 -12.058 1.00 32.11 185 ASN B CA 1
ATOM 1872 C C . ASN B 1 122 ? 36.843 20.606 -12.216 1.00 30.74 185 ASN B C 1
ATOM 1873 O O . ASN B 1 122 ? 37.476 20.397 -13.252 1.00 30.65 185 ASN B O 1
ATOM 1878 N N . TYR B 1 123 ? 36.923 19.797 -11.157 1.00 23.53 186 TYR B N 1
ATOM 1879 C CA . TYR B 1 123 ? 37.590 18.498 -11.266 1.00 20.12 186 TYR B CA 1
ATOM 1880 C C . TYR B 1 123 ? 37.182 17.617 -10.091 1.00 25.27 186 TYR B C 1
ATOM 1881 O O . TYR B 1 123 ? 36.723 18.100 -9.055 1.00 21.91 186 TYR B O 1
ATOM 1890 N N . GLU B 1 124 ? 37.332 16.310 -10.280 1.00 20.73 187 GLU B N 1
ATOM 1891 C CA . GLU B 1 124 ? 37.149 15.367 -9.186 1.00 22.14 187 GLU B CA 1
ATOM 1892 C C . GLU B 1 124 ? 37.979 14.132 -9.498 1.00 25.39 187 GLU B C 1
ATOM 1893 O O . GLU B 1 124 ? 38.388 13.910 -10.640 1.00 24.69 187 GLU B O 1
ATOM 1899 N N . TYR B 1 125 ? 38.259 13.355 -8.455 1.00 19.03 188 TYR B N 1
ATOM 1900 C CA . TYR B 1 125 ? 39.028 12.126 -8.564 1.00 21.97 188 TYR B CA 1
ATOM 1901 C C . TYR B 1 125 ? 38.127 10.982 -8.135 1.00 27.87 188 TYR B C 1
ATOM 1902 O O . TYR B 1 125 ? 37.322 11.128 -7.205 1.00 26.37 188 TYR B O 1
ATOM 1911 N N . ILE B 1 126 ? 38.238 9.851 -8.820 1.00 23.76 189 ILE B N 1
ATOM 1912 C CA . ILE B 1 126 ? 37.436 8.677 -8.494 1.00 25.66 189 ILE B CA 1
ATOM 1913 C C . ILE B 1 126 ? 38.373 7.501 -8.249 1.00 26.65 189 ILE B C 1
ATOM 1914 O O . ILE B 1 126 ? 39.280 7.247 -9.052 1.00 22.45 189 ILE B O 1
ATOM 1919 N N . THR B 1 127 ? 38.172 6.795 -7.131 1.00 25.06 190 THR B N 1
ATOM 1920 C CA . THR B 1 127 ? 38.955 5.605 -6.820 1.00 23.72 190 THR B CA 1
ATOM 1921 C C . THR B 1 127 ? 37.994 4.500 -6.402 1.00 24.48 190 THR B C 1
ATOM 1922 O O . THR B 1 127 ? 36.974 4.772 -5.762 1.00 27.20 190 THR B O 1
ATOM 1926 N N . LYS B 1 128 ? 38.290 3.257 -6.798 1.00 21.06 191 LYS B N 1
ATOM 1927 C CA . LYS B 1 128 ? 37.383 2.135 -6.546 1.00 22.37 191 LYS B CA 1
ATOM 1928 C C . LYS B 1 128 ? 38.096 1.019 -5.785 1.00 26.31 191 LYS B C 1
ATOM 1929 O O . LYS B 1 128 ? 39.305 0.829 -5.914 1.00 27.58 191 LYS B O 1
ATOM 1935 N N . LYS B 1 129 ? 37.336 0.305 -4.955 1.00 21.76 192 LYS B N 1
ATOM 1936 C CA . LYS B 1 129 ? 37.892 -0.711 -4.079 1.00 23.03 192 LYS B CA 1
ATOM 1937 C C . LYS B 1 129 ? 36.898 -1.851 -3.948 1.00 24.07 192 LYS B C 1
ATOM 1938 O O . LYS B 1 129 ? 35.680 -1.638 -3.958 1.00 26.05 192 LYS B O 1
ATOM 1944 N N . GLN B 1 130 ? 37.431 -3.066 -3.832 1.00 24.25 193 GLN B N 1
ATOM 1945 C CA . GLN B 1 130 ? 36.608 -4.225 -3.506 1.00 25.00 193 GLN B CA 1
ATOM 1946 C C . GLN B 1 130 ? 36.630 -4.397 -1.996 1.00 25.73 193 GLN B C 1
ATOM 1947 O O . GLN B 1 130 ? 37.699 -4.368 -1.377 1.00 27.08 193 GLN B O 1
ATOM 1953 N N . VAL B 1 131 ? 35.451 -4.554 -1.407 1.00 26.84 194 VAL B N 1
ATOM 1954 C CA . VAL B 1 131 ? 35.280 -4.587 0.039 1.00 25.24 194 VAL B CA 1
ATOM 1955 C C . VAL B 1 131 ? 34.600 -5.893 0.416 1.00 26.44 194 VAL B C 1
ATOM 1956 O O . VAL B 1 131 ? 33.598 -6.275 -0.195 1.00 27.97 194 VAL B O 1
ATOM 1960 N N . THR B 1 132 ? 35.133 -6.561 1.426 1.00 27.87 195 THR B N 1
ATOM 1961 C CA . THR B 1 132 ? 34.462 -7.677 2.072 1.00 29.33 195 THR B CA 1
ATOM 1962 C C . THR B 1 132 ? 34.277 -7.328 3.539 1.00 27.85 195 THR B C 1
ATOM 1963 O O . THR B 1 132 ? 35.234 -6.921 4.199 1.00 31.52 195 THR B O 1
ATOM 1967 N N . ILE B 1 133 ? 33.046 -7.438 4.041 1.00 28.86 196 ILE B N 1
ATOM 1968 C CA . ILE B 1 133 ? 32.787 -7.238 5.464 1.00 27.70 196 ILE B CA 1
ATOM 1969 C C . ILE B 1 133 ? 32.033 -8.435 6.028 1.00 27.55 196 ILE B C 1
ATOM 1970 O O . ILE B 1 133 ? 31.294 -9.130 5.325 1.00 32.76 196 ILE B O 1
ATOM 1975 N N . TYR B 1 134 ? 32.227 -8.659 7.319 1.00 27.90 197 TYR B N 1
ATOM 1976 C CA . TYR B 1 134 ? 31.527 -9.676 8.090 1.00 29.98 197 TYR B CA 1
ATOM 1977 C C . TYR B 1 134 ? 30.683 -8.966 9.137 1.00 29.75 197 TYR B C 1
ATOM 1978 O O . TYR B 1 134 ? 31.212 -8.144 9.897 1.00 30.12 197 TYR B O 1
ATOM 1987 N N . TYR B 1 135 ? 29.376 -9.240 9.156 1.00 27.77 198 TYR B N 1
ATOM 1988 C CA . TYR B 1 135 ? 28.483 -8.539 10.074 1.00 24.97 198 TYR B CA 1
ATOM 1989 C C . TYR B 1 135 ? 27.559 -9.501 10.810 1.00 31.15 198 TYR B C 1
ATOM 1990 O O . TYR B 1 135 ? 27.316 -10.635 10.386 1.00 30.98 198 TYR B O 1
ATOM 1999 N N . ASP B 1 136 ? 27.033 -8.993 11.919 1.00 29.43 199 ASP B N 1
ATOM 2000 C CA . ASP B 1 136 ? 25.969 -9.624 12.685 1.00 35.54 199 ASP B CA 1
ATOM 2001 C C . ASP B 1 136 ? 25.195 -8.493 13.347 1.00 34.98 199 ASP B C 1
ATOM 2002 O O . ASP B 1 136 ? 25.542 -7.313 13.204 1.00 31.73 199 ASP B O 1
ATOM 2007 N N . PHE B 1 137 ? 24.137 -8.845 14.063 1.00 40.10 200 PHE B N 1
ATOM 2008 C CA . PHE B 1 137 ? 23.326 -7.861 14.760 1.00 37.43 200 PHE B CA 1
ATOM 2009 C C . PHE B 1 137 ? 23.586 -7.950 16.261 1.00 33.01 200 PHE B C 1
ATOM 2010 O O . PHE B 1 137 ? 23.919 -9.016 16.786 1.00 38.66 200 PHE B O 1
ATOM 2018 N N . ALA B 1 138 ? 23.450 -6.811 16.940 1.00 29.44 201 ALA B N 1
ATOM 2019 C CA . ALA B 1 138 ? 23.571 -6.751 18.390 1.00 38.46 201 ALA B CA 1
ATOM 2020 C C . ALA B 1 138 ? 22.526 -7.646 19.058 1.00 33.59 201 ALA B C 1
ATOM 2021 O O . ALA B 1 138 ? 22.857 -8.380 19.998 1.00 46.60 201 ALA B O 1
ATOM 2023 N N . LEU B 1 147 ? 20.928 4.249 19.008 1.00 35.03 210 LEU B N 1
ATOM 2024 C CA . LEU B 1 147 ? 19.669 3.831 18.382 1.00 32.61 210 LEU B CA 1
ATOM 2025 C C . LEU B 1 147 ? 19.127 4.876 17.388 1.00 40.41 210 LEU B C 1
ATOM 2026 O O . LEU B 1 147 ? 18.451 4.533 16.407 1.00 34.14 210 LEU B O 1
ATOM 2031 N N . ILE B 1 148 ? 19.430 6.153 17.622 1.00 36.62 211 ILE B N 1
ATOM 2032 C CA . ILE B 1 148 ? 19.228 7.138 16.561 1.00 32.16 211 ILE B CA 1
ATOM 2033 C C . ILE B 1 148 ? 20.143 6.822 15.388 1.00 33.80 211 ILE B C 1
ATOM 2034 O O . ILE B 1 148 ? 19.732 6.863 14.224 1.00 29.73 211 ILE B O 1
ATOM 2039 N N . ILE B 1 149 ? 21.388 6.455 15.684 1.00 31.63 212 ILE B N 1
ATOM 2040 C CA . ILE B 1 149 ? 22.420 6.296 14.661 1.00 36.06 212 ILE B CA 1
ATOM 2041 C C . ILE B 1 149 ? 22.347 4.924 13.998 1.00 35.40 212 ILE B C 1
ATOM 2042 O O . ILE B 1 149 ? 22.596 4.785 12.790 1.00 39.71 212 ILE B O 1
ATOM 2047 N N . ASN B 1 150 ? 22.014 3.890 14.764 1.00 26.42 213 ASN B N 1
ATOM 2048 C CA . ASN B 1 150 ? 22.063 2.505 14.282 1.00 28.44 213 ASN B CA 1
ATOM 2049 C C . ASN B 1 150 ? 20.848 1.777 14.852 1.00 30.65 213 ASN B C 1
ATOM 2050 O O . ASN B 1 150 ? 20.960 0.962 15.772 1.00 33.50 213 ASN B O 1
ATOM 2055 N N . PRO B 1 151 ? 19.655 2.073 14.325 1.00 28.44 214 PRO B N 1
ATOM 2056 C CA . PRO B 1 151 ? 18.422 1.597 14.983 1.00 32.67 214 PRO B CA 1
ATOM 2057 C C . PRO B 1 151 ? 18.239 0.088 14.960 1.00 33.88 214 PRO B C 1
ATOM 2058 O O . PRO B 1 151 ? 17.492 -0.429 15.797 1.00 38.80 214 PRO B O 1
ATOM 2062 N N . PHE B 1 152 ? 18.896 -0.638 14.053 1.00 33.92 215 PHE B N 1
ATOM 2063 C CA . PHE B 1 152 ? 18.775 -2.089 14.004 1.00 38.03 215 PHE B CA 1
ATOM 2064 C C . PHE B 1 152 ? 19.979 -2.813 14.589 1.00 36.25 215 PHE B C 1
ATOM 2065 O O . PHE B 1 152 ? 19.983 -4.043 14.620 1.00 35.78 215 PHE B O 1
ATOM 2073 N N . GLY B 1 153 ? 20.977 -2.091 15.084 1.00 28.68 216 GLY B N 1
ATOM 2074 C CA . GLY B 1 153 ? 22.108 -2.755 15.716 1.00 33.70 216 GLY B CA 1
ATOM 2075 C C . GLY B 1 153 ? 22.976 -3.574 14.778 1.00 31.79 216 GLY B C 1
ATOM 2076 O O . GLY B 1 153 ? 23.459 -4.644 15.165 1.00 33.83 216 GLY B O 1
ATOM 2077 N N . PHE B 1 154 ? 23.187 -3.090 13.555 1.00 28.32 217 PHE B N 1
ATOM 2078 C CA . PHE B 1 154 ? 24.116 -3.704 12.596 1.00 29.29 217 PHE B CA 1
ATOM 2079 C C . PHE B 1 154 ? 25.551 -3.529 13.102 1.00 27.28 217 PHE B C 1
ATOM 2080 O O . PHE B 1 154 ? 25.954 -2.410 13.418 1.00 29.90 217 PHE B O 1
ATOM 2088 N N . LYS B 1 155 ? 26.317 -4.621 13.221 1.00 26.53 218 LYS B N 1
ATOM 2089 C CA . LYS B 1 155 ? 27.673 -4.570 13.777 1.00 28.68 218 LYS B CA 1
ATOM 2090 C C . LYS B 1 155 ? 28.652 -5.260 12.840 1.00 31.13 218 LYS B C 1
ATOM 2091 O O . LYS B 1 155 ? 28.490 -6.448 12.536 1.00 30.46 218 LYS B O 1
ATOM 2097 N N . VAL B 1 156 ? 29.694 -4.537 12.431 1.00 27.02 219 VAL B N 1
ATOM 2098 C CA . VAL B 1 156 ? 30.759 -5.094 11.603 1.00 29.85 219 VAL B CA 1
ATOM 2099 C C . VAL B 1 156 ? 31.835 -5.701 12.496 1.00 30.66 219 VAL B C 1
ATOM 2100 O O . VAL B 1 156 ? 32.267 -5.105 13.493 1.00 29.39 219 VAL B O 1
ATOM 2104 N N . PHE B 1 157 ? 32.280 -6.903 12.126 1.00 30.92 220 PHE B N 1
ATOM 2105 C CA . PHE B 1 157 ? 33.284 -7.624 12.888 1.00 29.67 220 PHE B CA 1
ATOM 2106 C C . PHE B 1 157 ? 34.640 -7.696 12.205 1.00 33.81 220 PHE B C 1
ATOM 2107 O O . PHE B 1 157 ? 35.644 -7.891 12.894 1.00 32.02 220 PHE B O 1
ATOM 2115 N N . ASP B 1 158 ? 34.693 -7.567 10.880 1.00 27.79 221 ASP B N 1
ATOM 2116 C CA . ASP B 1 158 ? 35.965 -7.600 10.163 1.00 31.43 221 ASP B CA 1
ATOM 2117 C C . ASP B 1 158 ? 35.760 -7.029 8.767 1.00 36.26 221 ASP B C 1
ATOM 2118 O O . ASP B 1 158 ? 34.635 -6.960 8.259 1.00 28.93 221 ASP B O 1
ATOM 2123 N N . ILE B 1 159 ? 36.874 -6.636 8.145 1.00 33.79 222 ILE B N 1
ATOM 2124 C CA . ILE B 1 159 ? 36.850 -6.035 6.820 1.00 30.05 222 ILE B CA 1
ATOM 2125 C C . ILE B 1 159 ? 38.138 -6.394 6.086 1.00 38.15 222 ILE B C 1
ATOM 2126 O O . ILE B 1 159 ? 39.201 -6.561 6.695 1.00 42.00 222 ILE B O 1
ATOM 2131 N N . GLN B 1 160 ? 38.033 -6.539 4.769 1.00 31.69 223 GLN B N 1
ATOM 2132 C CA . GLN B 1 160 ? 39.202 -6.666 3.906 1.00 33.41 223 GLN B CA 1
ATOM 2133 C C . GLN B 1 160 ? 38.970 -5.791 2.683 1.00 32.69 223 GLN B C 1
ATOM 2134 O O . GLN B 1 160 ? 37.859 -5.764 2.146 1.00 31.62 223 GLN B O 1
ATOM 2140 N N . ILE B 1 161 ? 40.012 -5.064 2.264 1.00 26.93 224 ILE B N 1
ATOM 2141 C CA . ILE B 1 161 ? 39.925 -4.087 1.181 1.00 32.31 224 ILE B CA 1
ATOM 2142 C C . ILE B 1 161 ? 41.041 -4.348 0.183 1.00 32.42 224 ILE B C 1
ATOM 2143 O O . ILE B 1 161 ? 42.193 -4.555 0.583 1.00 30.07 224 ILE B O 1
ATOM 2148 N N . THR B 1 162 ? 40.706 -4.315 -1.113 1.00 29.44 225 THR B N 1
ATOM 2149 C CA . THR B 1 162 ? 41.696 -4.373 -2.186 1.00 38.29 225 THR B CA 1
ATOM 2150 C C . THR B 1 162 ? 41.386 -3.302 -3.231 1.00 31.31 225 THR B C 1
ATOM 2151 O O . THR B 1 162 ? 40.223 -3.000 -3.489 1.00 26.70 225 THR B O 1
ATOM 2155 N N . ASP B 1 163 ? 42.433 -2.739 -3.848 1.00 30.54 226 ASP B N 1
ATOM 2156 C CA . ASP B 1 163 ? 42.237 -1.729 -4.891 1.00 27.02 226 ASP B CA 1
ATOM 2157 C C . ASP B 1 163 ? 41.700 -2.368 -6.169 1.00 24.94 226 ASP B C 1
ATOM 2158 O O . ASP B 1 163 ? 42.084 -3.482 -6.524 1.00 29.17 226 ASP B O 1
ATOM 2163 N N . LEU B 1 164 ? 40.802 -1.661 -6.867 1.00 22.04 227 LEU B N 1
ATOM 2164 C CA . LEU B 1 164 ? 40.319 -2.176 -8.149 1.00 21.25 227 LEU B CA 1
ATOM 2165 C C . LEU B 1 164 ? 41.480 -2.382 -9.124 1.00 29.85 227 LEU B C 1
ATOM 2166 O O . LEU B 1 164 ? 41.593 -3.444 -9.746 1.00 28.28 227 LEU B O 1
ATOM 2171 N N . GLN B 1 165 ? 42.362 -1.386 -9.260 1.00 26.13 228 GLN B N 1
ATOM 2172 C CA . GLN B 1 165 ? 43.512 -1.520 -10.175 1.00 21.17 228 GLN B CA 1
ATOM 2173 C C . GLN B 1 165 ? 44.702 -2.172 -9.482 1.00 32.87 228 GLN B C 1
ATOM 2174 O O . GLN B 1 165 ? 45.087 -1.732 -8.398 1.00 37.18 228 GLN B O 1
ATOM 2180 N N . GLU C 1 28 ? 40.188 -12.862 -43.041 1.00 62.69 91 GLU C N 1
ATOM 2181 C CA . GLU C 1 28 ? 38.831 -13.032 -42.515 1.00 60.32 91 GLU C CA 1
ATOM 2182 C C . GLU C 1 28 ? 38.770 -14.006 -41.338 1.00 47.51 91 GLU C C 1
ATOM 2183 O O . GLU C 1 28 ? 38.591 -13.591 -40.198 1.00 40.09 91 GLU C O 1
ATOM 2189 N N . ALA C 1 29 ? 38.923 -15.302 -41.597 1.00 41.35 92 ALA C N 1
ATOM 2190 C CA . ALA C 1 29 ? 38.655 -16.261 -40.530 1.00 38.96 92 ALA C CA 1
ATOM 2191 C C . ALA C 1 29 ? 39.715 -16.212 -39.432 1.00 35.93 92 ALA C C 1
ATOM 2192 O O . ALA C 1 29 ? 39.390 -16.429 -38.258 1.00 35.77 92 ALA C O 1
ATOM 2194 N N . VAL C 1 30 ? 40.972 -15.908 -39.770 1.00 29.84 93 VAL C N 1
ATOM 2195 C CA . VAL C 1 30 ? 42.001 -15.821 -38.734 1.00 31.81 93 VAL C CA 1
ATOM 2196 C C . VAL C 1 30 ? 41.760 -14.606 -37.844 1.00 35.56 93 VAL C C 1
ATOM 2197 O O . VAL C 1 30 ? 41.809 -14.701 -36.612 1.00 32.00 93 VAL C O 1
ATOM 2201 N N . VAL C 1 31 ? 41.491 -13.449 -38.450 1.00 33.34 94 VAL C N 1
ATOM 2202 C CA . VAL C 1 31 ? 41.199 -12.254 -37.660 1.00 31.03 94 VAL C CA 1
ATOM 2203 C C . VAL C 1 31 ? 39.950 -12.466 -36.814 1.00 31.82 94 VAL C C 1
ATOM 2204 O O . VAL C 1 31 ? 39.926 -12.118 -35.627 1.00 31.69 94 VAL C O 1
ATOM 2208 N N . ASP C 1 32 ? 38.906 -13.067 -37.398 1.00 30.11 95 ASP C N 1
ATOM 2209 C CA . ASP C 1 32 ? 37.645 -13.235 -36.675 1.00 33.93 95 ASP C CA 1
ATOM 2210 C C . ASP C 1 32 ? 37.799 -14.188 -35.496 1.00 35.29 95 ASP C C 1
ATOM 2211 O O . ASP C 1 32 ? 37.169 -13.997 -34.448 1.00 33.75 95 ASP C O 1
ATOM 2216 N N . SER C 1 33 ? 38.626 -15.220 -35.651 1.00 32.26 96 SER C N 1
ATOM 2217 C CA . SER C 1 33 ? 38.858 -16.169 -34.564 1.00 33.03 96 SER C CA 1
ATOM 2218 C C . SER C 1 33 ? 39.672 -15.535 -33.443 1.00 29.40 96 SER C C 1
ATOM 2219 O O . SER C 1 33 ? 39.340 -15.676 -32.259 1.00 28.61 96 SER C O 1
ATOM 2222 N N . ALA C 1 34 ? 40.736 -14.814 -33.795 1.00 27.36 97 ALA C N 1
ATOM 2223 C CA . ALA C 1 34 ? 41.520 -14.152 -32.763 1.00 27.62 97 ALA C CA 1
ATOM 2224 C C . ALA C 1 34 ? 40.726 -13.044 -32.076 1.00 32.16 97 ALA C C 1
ATOM 2225 O O . ALA C 1 34 ? 40.894 -12.822 -30.869 1.00 25.03 97 ALA C O 1
ATOM 2227 N N . THR C 1 35 ? 39.875 -12.330 -32.820 1.00 25.63 98 THR C N 1
ATOM 2228 C CA . THR C 1 35 ? 39.054 -11.289 -32.200 1.00 29.91 98 THR C CA 1
ATOM 2229 C C . THR C 1 35 ? 38.049 -11.893 -31.224 1.00 28.05 98 THR C C 1
ATOM 2230 O O . THR C 1 35 ? 37.836 -11.347 -30.139 1.00 24.44 98 THR C O 1
ATOM 2234 N N . SER C 1 36 ? 37.449 -13.038 -31.569 1.00 28.31 99 SER C N 1
ATOM 2235 C CA . SER C 1 36 ? 36.517 -13.691 -30.647 1.00 28.94 99 SER C CA 1
ATOM 2236 C C . SER C 1 36 ? 37.224 -14.120 -29.375 1.00 25.91 99 SER C C 1
ATOM 2237 O O . SER C 1 36 ? 36.670 -13.990 -28.278 1.00 24.57 99 SER C O 1
ATOM 2240 N N . LYS C 1 37 ? 38.460 -14.617 -29.500 1.00 26.01 100 LYS C N 1
ATOM 2241 C CA . LYS C 1 37 ? 39.220 -15.001 -28.313 1.00 27.76 100 LYS C CA 1
ATOM 2242 C C . LYS C 1 37 ? 39.559 -13.791 -27.450 1.00 27.75 100 LYS C C 1
ATOM 2243 O O . LYS C 1 37 ? 39.441 -13.846 -26.219 1.00 25.41 100 LYS C O 1
ATOM 2249 N N . PHE C 1 38 ? 39.994 -12.692 -28.078 1.00 20.58 101 PHE C N 1
ATOM 2250 C CA . PHE C 1 38 ? 40.291 -11.473 -27.332 1.00 22.43 101 PHE C CA 1
ATOM 2251 C C . PHE C 1 38 ? 39.066 -10.963 -26.590 1.00 25.71 101 PHE C C 1
ATOM 2252 O O . PHE C 1 38 ? 39.170 -10.499 -25.444 1.00 24.86 101 PHE C O 1
ATOM 2260 N N . VAL C 1 39 ? 37.900 -11.004 -27.244 1.00 20.37 102 VAL C N 1
ATOM 2261 C CA . VAL C 1 39 ? 36.658 -10.555 -26.613 1.00 21.54 102 VAL C CA 1
ATOM 2262 C C . VAL C 1 39 ? 36.325 -11.422 -25.407 1.00 24.75 102 VAL C C 1
ATOM 2263 O O . VAL C 1 39 ? 35.965 -10.909 -24.334 1.00 23.79 102 VAL C O 1
ATOM 2267 N N . SER C 1 40 ? 36.454 -12.747 -25.558 1.00 24.32 103 SER C N 1
ATOM 2268 C CA . SER C 1 40 ? 36.203 -13.660 -24.440 1.00 26.70 103 SER C CA 1
ATOM 2269 C C . SER C 1 40 ? 37.138 -13.387 -23.265 1.00 27.15 103 SER C C 1
ATOM 2270 O O . SER C 1 40 ? 36.734 -13.507 -22.100 1.00 27.60 103 SER C O 1
ATOM 2273 N N . LEU C 1 41 ? 38.395 -13.028 -23.547 1.00 26.06 104 LEU C N 1
ATOM 2274 C CA . LEU C 1 41 ? 39.341 -12.749 -22.468 1.00 29.58 104 LEU C CA 1
ATOM 2275 C C . LEU C 1 41 ? 38.992 -11.451 -21.755 1.00 28.38 104 LEU C C 1
ATOM 2276 O O . LEU C 1 41 ? 38.912 -11.411 -20.522 1.00 28.32 104 LEU C O 1
ATOM 2281 N N . LEU C 1 42 ? 38.776 -10.375 -22.519 1.00 22.85 105 LEU C N 1
ATOM 2282 C CA . LEU C 1 42 ? 38.624 -9.048 -21.935 1.00 25.17 105 LEU C CA 1
ATOM 2283 C C . LEU C 1 42 ? 37.249 -8.828 -21.313 1.00 24.79 105 LEU C C 1
ATOM 2284 O O . LEU C 1 42 ? 37.135 -8.125 -20.296 1.00 25.95 105 LEU C O 1
ATOM 2289 N N . PHE C 1 43 ? 36.191 -9.402 -21.892 1.00 22.78 106 PHE C N 1
ATOM 2290 C CA . PHE C 1 43 ? 34.841 -9.118 -21.420 1.00 23.47 106 PHE C CA 1
ATOM 2291 C C . PHE C 1 43 ? 34.190 -10.275 -20.676 1.00 27.34 106 PHE C C 1
ATOM 2292 O O . PHE C 1 43 ? 33.082 -10.098 -20.153 1.00 29.69 106 PHE C O 1
ATOM 2300 N N . GLY C 1 44 ? 34.833 -11.446 -20.614 1.00 25.53 107 GLY C N 1
ATOM 2301 C CA . GLY C 1 44 ? 34.342 -12.554 -19.823 1.00 27.62 107 GLY C CA 1
ATOM 2302 C C . GLY C 1 44 ? 34.986 -12.601 -18.439 1.00 28.13 107 GLY C C 1
ATOM 2303 O O . GLY C 1 44 ? 35.867 -11.812 -18.106 1.00 26.03 107 GLY C O 1
ATOM 2304 N N . TYR C 1 45 ? 34.542 -13.572 -17.633 1.00 29.46 108 TYR C N 1
ATOM 2305 C CA . TYR C 1 45 ? 35.041 -13.660 -16.260 1.00 30.35 108 TYR C CA 1
ATOM 2306 C C . TYR C 1 45 ? 34.787 -15.037 -15.656 1.00 24.77 108 TYR C C 1
ATOM 2307 O O . TYR C 1 45 ? 33.713 -15.617 -15.821 1.00 28.64 108 TYR C O 1
ATOM 2316 N N . SER C 1 46 ? 35.784 -15.539 -14.935 1.00 27.14 109 SER C N 1
ATOM 2317 C CA . SER C 1 46 ? 35.616 -16.671 -14.038 1.00 31.10 109 SER C CA 1
ATOM 2318 C C . SER C 1 46 ? 36.627 -16.481 -12.918 1.00 33.09 109 SER C C 1
ATOM 2319 O O . SER C 1 46 ? 37.757 -16.059 -13.175 1.00 33.56 109 SER C O 1
ATOM 2322 N N . LYS C 1 47 ? 36.229 -16.778 -11.679 1.00 30.43 110 LYS C N 1
ATOM 2323 C CA . LYS C 1 47 ? 37.097 -16.402 -10.565 1.00 37.08 110 LYS C CA 1
ATOM 2324 C C . LYS C 1 47 ? 38.347 -17.275 -10.498 1.00 36.33 110 LYS C C 1
ATOM 2325 O O . LYS C 1 47 ? 39.441 -16.766 -10.234 1.00 32.76 110 LYS C O 1
ATOM 2331 N N . ASN C 1 48 ? 38.227 -18.575 -10.787 1.00 31.15 111 ASN C N 1
ATOM 2332 C CA . ASN C 1 48 ? 39.319 -19.501 -10.493 1.00 29.13 111 ASN C CA 1
ATOM 2333 C C . ASN C 1 48 ? 40.508 -19.405 -11.455 1.00 36.06 111 ASN C C 1
ATOM 2334 O O . ASN C 1 48 ? 41.639 -19.717 -11.064 1.00 39.16 111 ASN C O 1
ATOM 2339 N N . SER C 1 49 ? 40.302 -19.001 -12.700 1.00 27.32 112 SER C N 1
ATOM 2340 C CA . SER C 1 49 ? 41.400 -18.847 -13.639 1.00 31.03 112 SER C CA 1
ATOM 2341 C C . SER C 1 49 ? 41.772 -17.384 -13.884 1.00 33.36 112 SER C C 1
ATOM 2342 O O . SER C 1 49 ? 42.394 -17.083 -14.906 1.00 31.92 112 SER C O 1
ATOM 2345 N N . LEU C 1 50 ? 41.410 -16.477 -12.965 1.00 32.86 113 LEU C N 1
ATOM 2346 C CA . LEU C 1 50 ? 41.571 -15.038 -13.199 1.00 31.26 113 LEU C CA 1
ATOM 2347 C C . LEU C 1 50 ? 43.020 -14.666 -13.506 1.00 28.19 113 LEU C C 1
ATOM 2348 O O . LEU C 1 50 ? 43.283 -13.842 -14.391 1.00 33.39 113 LEU C O 1
ATOM 2353 N N . ARG C 1 51 ? 43.972 -15.263 -12.789 1.00 29.13 114 ARG C N 1
ATOM 2354 C CA . ARG C 1 51 ? 45.387 -14.973 -13.012 1.00 37.93 114 ARG C CA 1
ATOM 2355 C C . ARG C 1 51 ? 45.807 -15.342 -14.429 1.00 37.83 114 ARG C C 1
ATOM 2356 O O . ARG C 1 51 ? 46.510 -14.576 -15.110 1.00 30.44 114 ARG C O 1
ATOM 2364 N N . ASP C 1 52 ? 45.377 -16.514 -14.898 1.00 31.14 115 ASP C N 1
ATOM 2365 C CA . ASP C 1 52 ? 45.747 -16.927 -16.240 1.00 27.60 115 ASP C CA 1
ATOM 2366 C C . ASP C 1 52 ? 45.049 -16.084 -17.303 1.00 23.01 115 ASP C C 1
ATOM 2367 O O . ASP C 1 52 ? 45.635 -15.822 -18.361 1.00 31.48 115 ASP C O 1
ATOM 2372 N N . ARG C 1 53 ? 43.802 -15.676 -17.054 1.00 22.72 116 ARG C N 1
ATOM 2373 C CA . ARG C 1 53 ? 43.078 -14.853 -18.023 1.00 28.10 116 ARG C CA 1
ATOM 2374 C C . ARG C 1 53 ? 43.790 -13.529 -18.258 1.00 26.97 116 ARG C C 1
ATOM 2375 O O . ARG C 1 53 ? 43.922 -13.076 -19.403 1.00 24.84 116 ARG C O 1
ATOM 2383 N N . LYS C 1 54 ? 44.278 -12.908 -17.186 1.00 25.33 117 LYS C N 1
ATOM 2384 C CA . LYS C 1 54 ? 45.033 -11.665 -17.313 1.00 26.03 117 LYS C CA 1
ATOM 2385 C C . LYS C 1 54 ? 46.320 -11.871 -18.100 1.00 30.39 117 LYS C C 1
ATOM 2386 O O . LYS C 1 54 ? 46.662 -11.063 -18.973 1.00 28.72 117 LYS C O 1
ATOM 2392 N N . ASP C 1 55 ? 47.060 -12.936 -17.778 1.00 28.90 118 ASP C N 1
ATOM 2393 C CA . ASP C 1 55 ? 48.263 -13.303 -18.522 1.00 29.73 118 ASP C CA 1
ATOM 2394 C C . ASP C 1 55 ? 47.964 -13.510 -20.005 1.00 31.63 118 ASP C C 1
ATOM 2395 O O . ASP C 1 55 ? 48.705 -13.030 -20.871 1.00 29.14 118 ASP C O 1
ATOM 2400 N N . GLN C 1 56 ? 46.881 -14.225 -20.316 1.00 31.87 119 GLN C N 1
ATOM 2401 C CA . GLN C 1 56 ? 46.494 -14.421 -21.709 1.00 29.71 119 GLN C CA 1
ATOM 2402 C C . GLN C 1 56 ? 46.172 -13.095 -22.384 1.00 27.33 119 GLN C C 1
ATOM 2403 O O . GLN C 1 56 ? 46.613 -12.838 -23.514 1.00 25.07 119 GLN C O 1
ATOM 2409 N N . LEU C 1 57 ? 45.389 -12.245 -21.709 1.00 22.09 120 LEU C N 1
ATOM 2410 C CA . LEU C 1 57 ? 45.045 -10.941 -22.263 1.00 24.62 120 LEU C CA 1
ATOM 2411 C C . LEU C 1 57 ? 46.288 -10.160 -22.685 1.00 26.46 120 LEU C C 1
ATOM 2412 O O . LEU C 1 57 ? 46.322 -9.572 -23.773 1.00 24.46 120 LEU C O 1
ATOM 2425 N N . GLN C 1 59 ? 49.111 -11.259 -23.691 1.00 25.59 122 GLN C N 1
ATOM 2426 C CA . GLN C 1 59 ? 49.689 -11.852 -24.898 1.00 24.20 122 GLN C CA 1
ATOM 2427 C C . GLN C 1 59 ? 49.012 -11.363 -26.172 1.00 29.59 122 GLN C C 1
ATOM 2428 O O . GLN C 1 59 ? 49.625 -11.420 -27.247 1.00 31.29 122 GLN C O 1
ATOM 2434 N N . TYR C 1 60 ? 47.769 -10.890 -26.078 1.00 24.34 123 TYR C N 1
ATOM 2435 C CA . TYR C 1 60 ? 47.028 -10.348 -27.215 1.00 24.59 123 TYR C CA 1
ATOM 2436 C C . TYR C 1 60 ? 47.201 -8.839 -27.395 1.00 27.60 123 TYR C C 1
ATOM 2437 O O . TYR C 1 60 ? 46.579 -8.260 -28.292 1.00 25.42 123 TYR C O 1
ATOM 2446 N N . CYS C 1 61 ? 48.008 -8.176 -26.581 1.00 28.06 124 CYS C N 1
ATOM 2447 C CA . CYS C 1 61 ? 48.115 -6.726 -26.660 1.00 26.31 124 CYS C CA 1
ATOM 2448 C C . CYS C 1 61 ? 49.517 -6.321 -27.081 1.00 27.93 124 CYS C C 1
ATOM 2449 O O . CYS C 1 61 ? 50.506 -6.903 -26.625 1.00 26.17 124 CYS C O 1
ATOM 2452 N N . ASP C 1 62 ? 49.607 -5.308 -27.936 1.00 20.54 125 ASP C N 1
ATOM 2453 C CA . ASP C 1 62 ? 50.914 -4.704 -28.167 1.00 26.32 125 ASP C CA 1
ATOM 2454 C C . ASP C 1 62 ? 51.441 -4.133 -26.856 1.00 28.46 125 ASP C C 1
ATOM 2455 O O . ASP C 1 62 ? 50.669 -3.720 -25.986 1.00 27.28 125 ASP C O 1
ATOM 2460 N N . VAL C 1 63 ? 52.772 -4.101 -26.715 1.00 26.08 126 VAL C N 1
ATOM 2461 C CA . VAL C 1 63 ? 53.374 -3.612 -25.476 1.00 24.87 126 VAL C CA 1
ATOM 2462 C C . VAL C 1 63 ? 52.901 -2.198 -25.149 1.00 24.74 126 VAL C C 1
ATOM 2463 O O . VAL C 1 63 ? 52.707 -1.865 -23.979 1.00 26.06 126 VAL C O 1
ATOM 2467 N N . SER C 1 64 ? 52.665 -1.357 -26.166 1.00 24.04 127 SER C N 1
ATOM 2468 C CA . SER C 1 64 ? 52.221 0.014 -25.910 1.00 26.17 127 SER C CA 1
ATOM 2469 C C . SER C 1 64 ? 50.790 0.096 -25.383 1.00 29.59 127 SER C C 1
ATOM 2470 O O . SER C 1 64 ? 50.371 1.176 -24.965 1.00 24.92 127 SER C O 1
ATOM 2473 N N . PHE C 1 65 ? 50.036 -0.999 -25.410 1.00 26.34 128 PHE C N 1
ATOM 2474 C CA . PHE C 1 65 ? 48.642 -1.017 -24.976 1.00 23.20 128 PHE C CA 1
ATOM 2475 C C . PHE C 1 65 ? 48.403 -1.943 -23.790 1.00 23.52 128 PHE C C 1
ATOM 2476 O O . PHE C 1 65 ? 47.295 -1.959 -23.244 1.00 24.70 128 PHE C O 1
ATOM 2484 N N . GLN C 1 66 ? 49.415 -2.680 -23.341 1.00 21.50 129 GLN C N 1
ATOM 2485 C CA . GLN C 1 66 ? 49.178 -3.699 -22.314 1.00 24.59 129 GLN C CA 1
ATOM 2486 C C . GLN C 1 66 ? 48.646 -3.102 -21.013 1.00 23.98 129 GLN C C 1
ATOM 2487 O O . GLN C 1 66 ? 47.741 -3.673 -20.389 1.00 22.24 129 GLN C O 1
ATOM 2493 N N . THR C 1 67 ? 49.212 -1.979 -20.561 1.00 24.09 130 THR C N 1
ATOM 2494 C CA . THR C 1 67 ? 48.758 -1.417 -19.291 1.00 19.34 130 THR C CA 1
ATOM 2495 C C . THR C 1 67 ? 47.307 -0.959 -19.372 1.00 20.34 130 THR C C 1
ATOM 2496 O O . THR C 1 67 ? 46.507 -1.255 -18.479 1.00 22.32 130 THR C O 1
ATOM 2500 N N . GLN C 1 68 ? 46.943 -0.225 -20.428 1.00 20.15 131 GLN C N 1
ATOM 2501 C CA . GLN C 1 68 ? 45.558 0.237 -20.537 1.00 25.63 131 GLN C CA 1
ATOM 2502 C C . GLN C 1 68 ? 44.578 -0.924 -20.704 1.00 24.76 131 GLN C C 1
ATOM 2503 O O . GLN C 1 68 ? 43.451 -0.865 -20.193 1.00 21.79 131 GLN C O 1
ATOM 2509 N N . ALA C 1 69 ? 44.975 -1.988 -21.414 1.00 23.52 132 ALA C N 1
ATOM 2510 C CA . ALA C 1 69 ? 44.098 -3.147 -21.515 1.00 23.91 132 ALA C CA 1
ATOM 2511 C C . ALA C 1 69 ? 43.848 -3.766 -20.151 1.00 21.49 132 ALA C C 1
ATOM 2512 O O . ALA C 1 69 ? 42.735 -4.214 -19.863 1.00 22.25 132 ALA C O 1
ATOM 2522 N N . ARG C 1 71 ? 43.915 -2.170 -17.280 1.00 22.89 134 ARG C N 1
ATOM 2523 C CA . ARG C 1 71 ? 43.018 -1.251 -16.566 1.00 22.69 134 ARG C CA 1
ATOM 2524 C C . ARG C 1 71 ? 41.567 -1.483 -16.965 1.00 23.38 134 ARG C C 1
ATOM 2525 O O . ARG C 1 71 ? 40.666 -1.449 -16.124 1.00 23.42 134 ARG C O 1
ATOM 2541 N N . PHE C 1 73 ? 40.245 -4.236 -18.278 1.00 23.77 136 PHE C N 1
ATOM 2542 C CA . PHE C 1 73 ? 39.830 -5.516 -17.722 1.00 23.59 136 PHE C CA 1
ATOM 2543 C C . PHE C 1 73 ? 39.445 -5.377 -16.252 1.00 28.79 136 PHE C C 1
ATOM 2544 O O . PHE C 1 73 ? 38.401 -5.884 -15.821 1.00 27.75 136 PHE C O 1
ATOM 2552 N N . ASN C 1 74 ? 40.305 -4.721 -15.457 1.00 23.42 137 ASN C N 1
ATOM 2553 C CA . ASN C 1 74 ? 40.014 -4.531 -14.037 1.00 25.16 137 ASN C CA 1
ATOM 2554 C C . ASN C 1 74 ? 38.714 -3.767 -13.845 1.00 26.15 137 ASN C C 1
ATOM 2555 O O . ASN C 1 74 ? 37.938 -4.069 -12.930 1.00 27.98 137 ASN C O 1
ATOM 2560 N N . GLU C 1 75 ? 38.448 -2.777 -14.699 1.00 22.57 138 GLU C N 1
ATOM 2561 C CA . GLU C 1 75 ? 37.190 -2.046 -14.568 1.00 27.29 138 GLU C CA 1
ATOM 2562 C C . GLU C 1 75 ? 36.002 -2.930 -14.922 1.00 36.56 138 GLU C C 1
ATOM 2563 O O . GLU C 1 75 ? 34.958 -2.870 -14.257 1.00 33.90 138 GLU C O 1
ATOM 2569 N N . ASN C 1 76 ? 36.144 -3.756 -15.964 1.00 30.92 139 ASN C N 1
ATOM 2570 C CA . ASN C 1 76 ? 35.086 -4.695 -16.318 1.00 30.27 139 ASN C CA 1
ATOM 2571 C C . ASN C 1 76 ? 34.747 -5.633 -15.164 1.00 27.61 139 ASN C C 1
ATOM 2572 O O . ASN C 1 76 ? 33.590 -6.041 -15.028 1.00 38.55 139 ASN C O 1
ATOM 2577 N N . ILE C 1 77 ? 35.735 -5.997 -14.339 1.00 30.22 140 ILE C N 1
ATOM 2578 C CA . ILE C 1 77 ? 35.512 -6.930 -13.229 1.00 33.60 140 ILE C CA 1
ATOM 2579 C C . ILE C 1 77 ? 34.469 -6.407 -12.241 1.00 31.72 140 ILE C C 1
ATOM 2580 O O . ILE C 1 77 ? 33.824 -7.193 -11.527 1.00 31.39 140 ILE C O 1
ATOM 2585 N N . ARG C 1 78 ? 34.272 -5.088 -12.179 1.00 29.42 141 ARG C N 1
ATOM 2586 C CA . ARG C 1 78 ? 33.375 -4.543 -11.157 1.00 37.34 141 ARG C CA 1
ATOM 2587 C C . ARG C 1 78 ? 31.928 -5.004 -11.339 1.00 37.20 141 ARG C C 1
ATOM 2588 O O . ARG C 1 78 ? 31.194 -5.143 -10.353 1.00 45.34 141 ARG C O 1
ATOM 2596 N N . GLN C 1 79 ? 31.503 -5.281 -12.569 1.00 33.32 142 GLN C N 1
ATOM 2597 C CA . GLN C 1 79 ? 30.127 -5.723 -12.764 1.00 42.51 142 GLN C CA 1
ATOM 2598 C C . GLN C 1 79 ? 29.915 -7.157 -12.267 1.00 41.08 142 GLN C C 1
ATOM 2599 O O . GLN C 1 79 ? 28.761 -7.590 -12.148 1.00 40.81 142 GLN C O 1
ATOM 2605 N N . PHE C 1 80 ? 30.994 -7.902 -11.946 1.00 36.55 143 PHE C N 1
ATOM 2606 C CA . PHE C 1 80 ? 30.870 -9.320 -11.608 1.00 38.16 143 PHE C CA 1
ATOM 2607 C C . PHE C 1 80 ? 31.085 -9.642 -10.135 1.00 41.84 143 PHE C C 1
ATOM 2608 O O . PHE C 1 80 ? 30.794 -10.770 -9.723 1.00 42.33 143 PHE C O 1
ATOM 2616 N N . VAL C 1 81 ? 31.583 -8.695 -9.342 1.00 49.69 144 VAL C N 1
ATOM 2617 C CA . VAL C 1 81 ? 31.805 -8.858 -7.906 1.00 55.77 144 VAL C CA 1
ATOM 2618 C C . VAL C 1 81 ? 32.778 -9.998 -7.618 1.00 57.31 144 VAL C C 1
ATOM 2619 O O . VAL C 1 81 ? 33.987 -9.765 -7.500 1.00 59.60 144 VAL C O 1
ATOM 2623 N N . ASP C 1 82 ? 32.274 -11.231 -7.491 1.00 54.65 145 ASP C N 1
ATOM 2624 C CA . ASP C 1 82 ? 33.123 -12.296 -6.957 1.00 52.94 145 ASP C CA 1
ATOM 2625 C C . ASP C 1 82 ? 32.847 -13.657 -7.589 1.00 52.14 145 ASP C C 1
ATOM 2626 O O . ASP C 1 82 ? 33.566 -14.078 -8.502 1.00 50.12 145 ASP C O 1
ATOM 2631 N N . LYS C 1 83 ? 31.819 -14.355 -7.101 1.00 47.65 146 LYS C N 1
ATOM 2632 C CA . LYS C 1 83 ? 31.478 -15.706 -7.561 1.00 48.22 146 LYS C CA 1
ATOM 2633 C C . LYS C 1 83 ? 30.316 -15.632 -8.548 1.00 52.46 146 LYS C C 1
ATOM 2634 O O . LYS C 1 83 ? 29.165 -15.904 -8.217 1.00 60.18 146 LYS C O 1
ATOM 2640 N N . VAL C 1 84 ? 30.628 -15.236 -9.779 1.00 41.95 147 VAL C N 1
ATOM 2641 C CA . VAL C 1 84 ? 29.704 -15.317 -10.909 1.00 42.58 147 VAL C CA 1
ATOM 2642 C C . VAL C 1 84 ? 30.520 -15.711 -12.140 1.00 42.09 147 VAL C C 1
ATOM 2643 O O . VAL C 1 84 ? 31.753 -15.677 -12.130 1.00 46.80 147 VAL C O 1
ATOM 2647 N N . ARG C 1 85 ? 29.827 -16.121 -13.205 1.00 36.19 148 ARG C N 1
ATOM 2648 C CA . ARG C 1 85 ? 30.478 -16.407 -14.477 1.00 29.56 148 ARG C CA 1
ATOM 2649 C C . ARG C 1 85 ? 29.970 -15.426 -15.526 1.00 33.07 148 ARG C C 1
ATOM 2650 O O . ARG C 1 85 ? 28.797 -15.060 -15.519 1.00 30.45 148 ARG C O 1
ATOM 2658 N N . ALA C 1 86 ? 30.854 -14.992 -16.425 1.00 32.07 149 ALA C N 1
ATOM 2659 C CA . ALA C 1 86 ? 30.438 -14.138 -17.533 1.00 27.40 149 ALA C CA 1
ATOM 2660 C C . ALA C 1 86 ? 31.067 -14.636 -18.830 1.00 25.69 149 ALA C C 1
ATOM 2661 O O . ALA C 1 86 ? 32.273 -14.881 -18.881 1.00 28.37 149 ALA C O 1
ATOM 2663 N N . GLU C 1 87 ? 30.248 -14.803 -19.864 1.00 25.96 150 GLU C N 1
ATOM 2664 C CA . GLU C 1 87 ? 30.696 -15.254 -21.175 1.00 30.60 150 GLU C CA 1
ATOM 2665 C C . GLU C 1 87 ? 30.352 -14.167 -22.176 1.00 28.89 150 GLU C C 1
ATOM 2666 O O . GLU C 1 87 ? 29.192 -13.750 -22.261 1.00 30.30 150 GLU C O 1
ATOM 2672 N N . ALA C 1 88 ? 31.355 -13.707 -22.917 1.00 30.78 151 ALA C N 1
ATOM 2673 C CA . ALA C 1 88 ? 31.192 -12.636 -23.891 1.00 24.54 151 ALA C CA 1
ATOM 2674 C C . ALA C 1 88 ? 31.397 -13.192 -25.294 1.00 28.34 151 ALA C C 1
ATOM 2675 O O . ALA C 1 88 ? 32.376 -13.898 -25.553 1.00 27.18 151 ALA C O 1
ATOM 2677 N N . ILE C 1 89 ? 30.476 -12.881 -26.195 1.00 27.41 152 ILE C N 1
ATOM 2678 C CA . ILE C 1 89 ? 30.601 -13.315 -27.578 1.00 32.62 152 ILE C CA 1
ATOM 2679 C C . ILE C 1 89 ? 30.281 -12.144 -28.492 1.00 34.01 152 ILE C C 1
ATOM 2680 O O . ILE C 1 89 ? 29.569 -11.205 -28.116 1.00 29.80 152 ILE C O 1
ATOM 2685 N N . ILE C 1 90 ? 30.831 -12.200 -29.696 1.00 25.50 153 ILE C N 1
ATOM 2686 C CA . ILE C 1 90 ? 30.517 -11.224 -30.731 1.00 28.55 153 ILE C CA 1
ATOM 2687 C C . ILE C 1 90 ? 29.139 -11.559 -31.283 1.00 29.66 153 ILE C C 1
ATOM 2688 O O . ILE C 1 90 ? 28.865 -12.711 -31.632 1.00 32.32 153 ILE C O 1
ATOM 2693 N N . SER C 1 91 ? 28.254 -10.567 -31.328 1.00 27.13 154 SER C N 1
ATOM 2694 C CA . SER C 1 91 ? 26.849 -10.811 -31.631 1.00 33.86 154 SER C CA 1
ATOM 2695 C C . SER C 1 91 ? 26.388 -10.113 -32.899 1.00 35.03 154 SER C C 1
ATOM 2696 O O . SER C 1 91 ? 25.179 -10.047 -33.151 1.00 41.23 154 SER C O 1
ATOM 2699 N N . SER C 1 92 ? 27.309 -9.585 -33.696 1.00 30.70 155 SER C N 1
ATOM 2700 C CA . SER C 1 92 ? 26.972 -8.868 -34.919 1.00 33.52 155 SER C CA 1
ATOM 2701 C C . SER C 1 92 ? 28.004 -9.210 -35.978 1.00 38.46 155 SER C C 1
ATOM 2702 O O . SER C 1 92 ? 29.017 -9.864 -35.702 1.00 36.73 155 SER C O 1
ATOM 2705 N N . ASN C 1 93 ? 27.743 -8.753 -37.203 1.00 33.62 156 ASN C N 1
ATOM 2706 C CA . ASN C 1 93 ? 28.780 -8.752 -38.223 1.00 33.52 156 ASN C CA 1
ATOM 2707 C C . ASN C 1 93 ? 29.954 -7.916 -37.742 1.00 33.95 156 ASN C C 1
ATOM 2708 O O . ASN C 1 93 ? 29.789 -6.972 -36.969 1.00 26.56 156 ASN C O 1
ATOM 2713 N N . ILE C 1 94 ? 31.146 -8.267 -38.209 1.00 31.84 157 ILE C N 1
ATOM 2714 C CA . ILE C 1 94 ? 32.349 -7.489 -37.943 1.00 31.37 157 ILE C CA 1
ATOM 2715 C C . ILE C 1 94 ? 32.587 -6.576 -39.144 1.00 30.55 157 ILE C C 1
ATOM 2716 O O . ILE C 1 94 ? 32.738 -7.045 -40.274 1.00 30.78 157 ILE C O 1
ATOM 2721 N N . GLN C 1 95 ? 32.589 -5.273 -38.918 1.00 27.83 158 GLN C N 1
ATOM 2722 C CA . GLN C 1 95 ? 32.975 -4.325 -39.959 1.00 29.35 158 GLN C CA 1
ATOM 2723 C C . GLN C 1 95 ? 34.467 -4.016 -39.851 1.00 28.40 158 GLN C C 1
ATOM 2724 O O . GLN C 1 95 ? 34.979 -3.769 -38.754 1.00 29.61 158 GLN C O 1
ATOM 2730 N N . ARG C 1 96 ? 35.170 -4.023 -40.983 1.00 28.77 159 ARG C N 1
ATOM 2731 C CA . ARG C 1 96 ? 36.614 -3.816 -40.974 1.00 32.70 159 ARG C CA 1
ATOM 2732 C C . ARG C 1 96 ? 37.013 -2.750 -41.976 1.00 32.40 159 ARG C C 1
ATOM 2733 O O . ARG C 1 96 ? 36.420 -2.626 -43.052 1.00 34.71 159 ARG C O 1
ATOM 2741 N N . GLU C 1 97 ? 38.044 -1.989 -41.611 1.00 29.07 160 GLU C N 1
ATOM 2742 C CA . GLU C 1 97 ? 38.593 -0.959 -42.482 1.00 34.65 160 GLU C CA 1
ATOM 2743 C C . GLU C 1 97 ? 40.056 -0.754 -42.125 1.00 33.56 160 GLU C C 1
ATOM 2744 O O . GLU C 1 97 ? 40.392 -0.555 -40.950 1.00 31.32 160 GLU C O 1
ATOM 2750 N N . LYS C 1 98 ? 40.930 -0.833 -43.122 1.00 29.09 161 LYS C N 1
ATOM 2751 C CA . LYS C 1 98 ? 42.312 -0.438 -42.897 1.00 28.69 161 LYS C CA 1
ATOM 2752 C C . LYS C 1 98 ? 42.383 1.050 -42.577 1.00 30.86 161 LYS C C 1
ATOM 2753 O O . LYS C 1 98 ? 41.713 1.869 -43.209 1.00 34.13 161 LYS C O 1
ATOM 2759 N N . VAL C 1 99 ? 43.191 1.399 -41.575 1.00 30.57 162 VAL C N 1
ATOM 2760 C CA . VAL C 1 99 ? 43.373 2.798 -41.213 1.00 32.87 162 VAL C CA 1
ATOM 2761 C C . VAL C 1 99 ? 44.233 3.475 -42.275 1.00 38.97 162 VAL C C 1
ATOM 2762 O O . VAL C 1 99 ? 45.271 2.939 -42.680 1.00 29.89 162 VAL C O 1
ATOM 2766 N N . LYS C 1 100 ? 43.798 4.651 -42.732 1.00 42.78 163 LYS C N 1
ATOM 2767 C CA . LYS C 1 100 ? 44.521 5.373 -43.774 1.00 46.49 163 LYS C CA 1
ATOM 2768 C C . LYS C 1 100 ? 45.949 5.674 -43.330 1.00 43.93 163 LYS C C 1
ATOM 2769 O O . LYS C 1 100 ? 46.166 6.256 -42.264 1.00 39.73 163 LYS C O 1
ATOM 2775 N N . ASN C 1 101 ? 46.919 5.269 -44.155 1.00 42.37 164 ASN C N 1
ATOM 2776 C CA . ASN C 1 101 ? 48.330 5.606 -43.948 1.00 50.50 164 ASN C CA 1
ATOM 2777 C C . ASN C 1 101 ? 48.852 5.009 -42.649 1.00 51.15 164 ASN C C 1
ATOM 2778 O O . ASN C 1 101 ? 49.622 5.629 -41.914 1.00 47.40 164 ASN C O 1
ATOM 2783 N N . SER C 1 102 ? 48.438 3.782 -42.374 1.00 48.78 165 SER C N 1
ATOM 2784 C CA . SER C 1 102 ? 48.741 3.136 -41.114 1.00 43.52 165 SER C CA 1
ATOM 2785 C C . SER C 1 102 ? 48.820 1.645 -41.352 1.00 42.87 165 SER C C 1
ATOM 2786 O O . SER C 1 102 ? 48.181 1.130 -42.279 1.00 43.42 165 SER C O 1
ATOM 2789 N N . PRO C 1 103 ? 49.602 0.918 -40.549 1.00 40.35 166 PRO C N 1
ATOM 2790 C CA . PRO C 1 103 ? 49.526 -0.544 -40.573 1.00 37.87 166 PRO C CA 1
ATOM 2791 C C . PRO C 1 103 ? 48.330 -1.098 -39.803 1.00 29.77 166 PRO C C 1
ATOM 2792 O O . PRO C 1 103 ? 48.035 -2.296 -39.921 1.00 33.18 166 PRO C O 1
ATOM 2796 N N . LEU C 1 104 ? 47.617 -0.267 -39.050 1.00 32.05 167 LEU C N 1
ATOM 2797 C CA . LEU C 1 104 ? 46.523 -0.774 -38.229 1.00 28.61 167 LEU C CA 1
ATOM 2798 C C . LEU C 1 104 ? 45.251 -0.971 -39.045 1.00 27.49 167 LEU C C 1
ATOM 2799 O O . LEU C 1 104 ? 45.028 -0.316 -40.071 1.00 29.58 167 LEU C O 1
ATOM 2804 N N . THR C 1 105 ? 44.413 -1.893 -38.568 1.00 23.64 168 THR C N 1
ATOM 2805 C CA . THR C 1 105 ? 43.084 -2.140 -39.108 1.00 24.78 168 THR C CA 1
ATOM 2806 C C . THR C 1 105 ? 42.082 -1.966 -37.973 1.00 28.59 168 THR C C 1
ATOM 2807 O O . THR C 1 105 ? 42.347 -2.378 -36.835 1.00 23.23 168 THR C O 1
ATOM 2811 N N . ARG C 1 106 ? 40.954 -1.332 -38.284 1.00 23.79 169 ARG C N 1
ATOM 2812 C CA . ARG C 1 106 ? 39.885 -1.067 -37.332 1.00 27.10 169 ARG C CA 1
ATOM 2813 C C . ARG C 1 106 ? 38.770 -2.086 -37.531 1.00 24.93 169 ARG C C 1
ATOM 2814 O O . ARG C 1 106 ? 38.289 -2.273 -38.654 1.00 27.93 169 ARG C O 1
ATOM 2822 N N . LEU C 1 107 ? 38.365 -2.732 -36.442 1.00 22.37 170 LEU C N 1
ATOM 2823 C CA . LEU C 1 107 ? 37.224 -3.637 -36.401 1.00 21.94 170 LEU C CA 1
ATOM 2824 C C . LEU C 1 107 ? 36.136 -3.022 -35.528 1.00 28.61 170 LEU C C 1
ATOM 2825 O O . LEU C 1 107 ? 36.422 -2.550 -34.427 1.00 22.92 170 LEU C O 1
ATOM 2830 N N . THR C 1 108 ? 34.893 -3.057 -35.996 1.00 26.30 171 THR C N 1
ATOM 2831 C CA . THR C 1 108 ? 33.771 -2.573 -35.199 1.00 23.69 171 THR C CA 1
ATOM 2832 C C . THR C 1 108 ? 32.681 -3.633 -35.172 1.00 24.23 171 THR C C 1
ATOM 2833 O O . THR C 1 108 ? 32.402 -4.273 -36.195 1.00 27.47 171 THR C O 1
ATOM 2837 N N . PHE C 1 109 ? 32.075 -3.833 -34.002 1.00 21.58 172 PHE C N 1
ATOM 2838 C CA . PHE C 1 109 ? 31.090 -4.897 -33.821 1.00 23.01 172 PHE C CA 1
ATOM 2839 C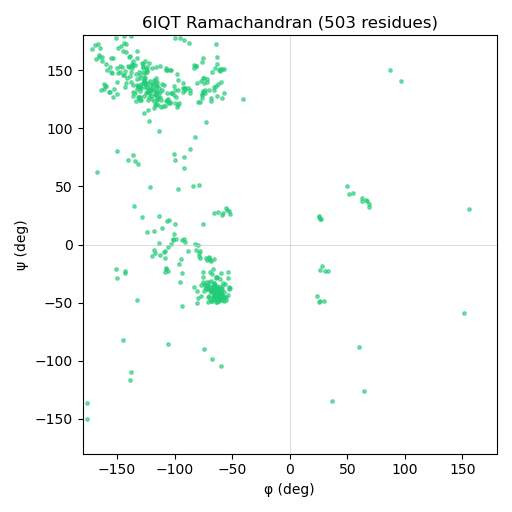 C . PHE C 1 109 ? 30.395 -4.695 -32.482 1.00 28.13 172 PHE C C 1
ATOM 2840 O O . PHE C 1 109 ? 30.786 -3.848 -31.675 1.00 28.27 172 PHE C O 1
ATOM 2848 N N . PHE C 1 110 ? 29.353 -5.481 -32.267 1.00 24.69 173 PHE C N 1
ATOM 2849 C CA . PHE C 1 110 ? 28.628 -5.520 -31.005 1.00 26.11 173 PHE C CA 1
ATOM 2850 C C . PHE C 1 110 ? 28.957 -6.817 -30.283 1.00 23.79 173 PHE C C 1
ATOM 2851 O O . PHE C 1 110 ? 29.272 -7.839 -30.909 1.00 25.40 173 PHE C O 1
ATOM 2859 N N . ILE C 1 111 ? 28.889 -6.776 -28.953 1.00 25.82 174 ILE C N 1
ATOM 2860 C CA . ILE C 1 111 ? 29.078 -7.981 -28.158 1.00 24.94 174 ILE C CA 1
ATOM 2861 C C . ILE C 1 111 ? 27.904 -8.122 -27.200 1.00 27.30 174 ILE C C 1
ATOM 2862 O O . ILE C 1 111 ? 27.228 -7.149 -26.846 1.00 25.94 174 ILE C O 1
ATOM 2867 N N . THR C 1 112 ? 27.675 -9.365 -26.787 1.00 24.04 175 THR C N 1
ATOM 28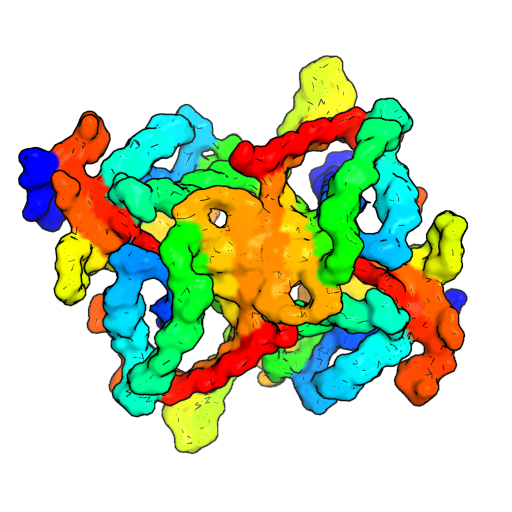68 C CA . THR C 1 112 ? 26.688 -9.706 -25.775 1.00 30.58 175 THR C CA 1
ATOM 2869 C C . THR C 1 112 ? 27.412 -10.426 -24.653 1.00 29.97 175 THR C C 1
ATOM 2870 O O . THR C 1 112 ? 28.212 -11.332 -24.912 1.00 32.22 175 THR C O 1
ATOM 2874 N N . ILE C 1 113 ? 27.153 -10.013 -23.415 1.00 27.25 176 ILE C N 1
ATOM 2875 C CA . ILE C 1 113 ? 27.787 -10.595 -22.239 1.00 28.73 176 ILE C CA 1
ATOM 2876 C C . ILE C 1 113 ? 26.704 -11.240 -21.385 1.00 31.28 176 ILE C C 1
ATOM 2877 O O . ILE C 1 113 ? 25.779 -10.558 -20.932 1.00 33.48 176 ILE C O 1
ATOM 2882 N N . LYS C 1 114 ? 26.826 -12.541 -21.158 1.00 28.95 177 LYS C N 1
ATOM 2883 C CA . LYS C 1 114 ? 25.857 -13.309 -20.382 1.00 31.04 177 LYS C CA 1
ATOM 2884 C C . LYS C 1 114 ? 26.459 -13.584 -19.012 1.00 33.43 177 LYS C C 1
ATOM 2885 O O . LYS C 1 114 ? 27.547 -14.170 -18.922 1.00 36.31 177 LYS C O 1
ATOM 2891 N N . ILE C 1 115 ? 25.761 -13.154 -17.955 1.00 26.45 178 ILE C N 1
ATOM 2892 C CA . ILE C 1 115 ? 26.267 -13.186 -16.583 1.00 29.43 178 ILE C CA 1
ATOM 2893 C C . ILE C 1 115 ? 25.398 -14.130 -15.759 1.00 44.26 178 ILE C C 1
ATOM 2894 O O . ILE C 1 115 ? 24.169 -14.002 -15.761 1.00 44.88 178 ILE C O 1
ATOM 2899 N N . THR C 1 116 ? 26.030 -15.069 -15.047 1.00 43.78 179 THR C N 1
ATOM 2900 C CA . THR C 1 116 ? 25.284 -16.019 -14.217 1.00 44.65 179 THR C CA 1
ATOM 2901 C C . THR C 1 116 ? 25.861 -16.078 -12.812 1.00 43.04 179 THR C C 1
ATOM 2902 O O . THR C 1 116 ? 27.059 -16.355 -12.639 1.00 41.98 179 THR C O 1
ATOM 2906 N N . PRO C 1 117 ? 25.067 -15.844 -11.769 1.00 58.70 180 PRO C N 1
ATOM 2907 C CA . PRO C 1 117 ? 25.597 -15.908 -10.406 1.00 65.03 180 PRO C CA 1
ATOM 2908 C C . PRO C 1 117 ? 25.813 -17.350 -9.967 1.00 62.05 180 PRO C C 1
ATOM 2909 O O . PRO C 1 117 ? 25.253 -18.292 -10.539 1.00 63.07 180 PRO C O 1
ATOM 2913 N N . ASP C 1 118 ? 26.657 -17.509 -8.940 1.00 56.35 181 ASP C N 1
ATOM 2914 C CA 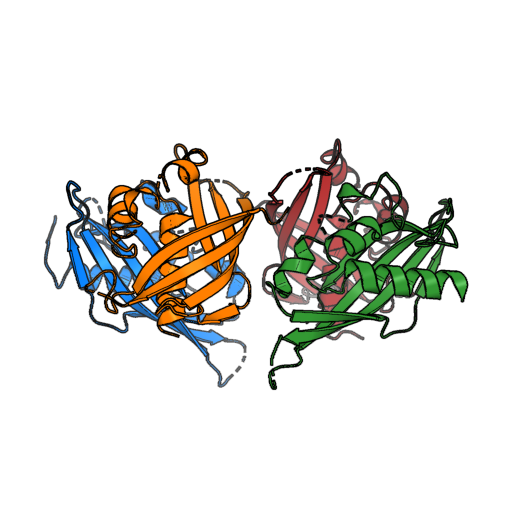. ASP C 1 118 ? 26.959 -18.839 -8.403 1.00 62.43 181 ASP C CA 1
ATOM 2915 C C . ASP C 1 118 ? 25.846 -19.247 -7.446 1.00 65.46 181 ASP C C 1
ATOM 2916 O O . ASP C 1 118 ? 25.864 -18.919 -6.253 1.00 68.72 181 ASP C O 1
ATOM 2921 N N . THR C 1 119 ? 24.864 -19.954 -8.006 1.00 72.93 182 THR C N 1
ATOM 2922 C CA . THR C 1 119 ? 23.747 -20.606 -7.345 1.00 82.77 182 THR C CA 1
ATOM 2923 C C . THR C 1 119 ? 23.000 -21.354 -8.440 1.00 89.59 182 THR C C 1
ATOM 2924 O O . THR C 1 119 ? 23.121 -21.026 -9.627 1.00 91.33 182 THR C O 1
ATOM 2936 N N . GLU C 1 121 ? 19.788 -21.650 -9.130 1.00 102.15 184 GLU C N 1
ATOM 2937 C CA . GLU C 1 121 ? 18.679 -20.925 -9.734 1.00 104.51 184 GLU C CA 1
ATOM 2938 C C . GLU C 1 121 ? 18.752 -19.467 -9.316 1.00 103.94 184 GLU C C 1
ATOM 2939 O O . GLU C 1 121 ? 18.799 -19.165 -8.119 1.00 105.48 184 GLU C O 1
ATOM 2945 N N . ASN C 1 12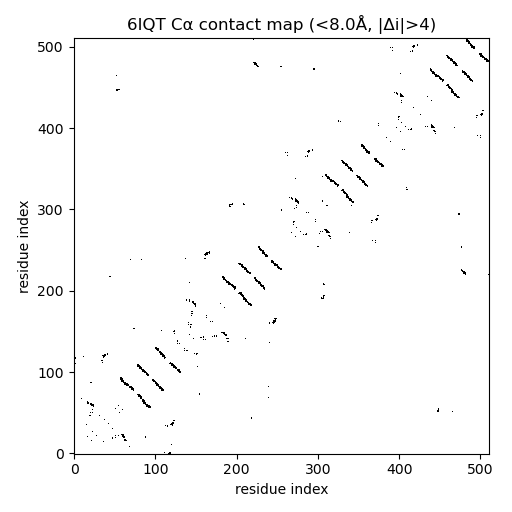2 ? 18.763 -18.571 -10.303 1.00 100.97 185 ASN C N 1
ATOM 2946 C CA . ASN C 1 122 ? 18.813 -17.137 -10.046 1.00 99.91 185 ASN C CA 1
ATOM 2947 C C . ASN C 1 122 ? 18.710 -16.360 -11.351 1.00 93.99 185 ASN C C 1
ATOM 2948 O O . ASN C 1 122 ? 18.094 -16.823 -12.319 1.00 87.48 185 ASN C O 1
ATOM 2953 N N . TYR C 1 123 ? 19.324 -15.179 -11.382 1.00 95.14 186 TYR C N 1
ATOM 2954 C CA . TYR C 1 123 ? 19.332 -14.370 -12.585 1.00 92.40 186 TYR C CA 1
ATOM 2955 C C . TYR C 1 123 ? 20.088 -15.077 -13.709 1.00 83.81 186 TYR C C 1
ATOM 2956 O O . TYR C 1 123 ? 20.715 -16.126 -13.531 1.00 81.88 186 TYR C O 1
ATOM 2965 N N . GLU C 1 124 ? 20.010 -14.464 -14.889 1.00 74.68 187 GLU C N 1
ATOM 2966 C CA . GLU C 1 124 ? 20.931 -14.659 -16.003 1.00 67.74 187 GLU C CA 1
ATOM 2967 C C . GLU C 1 124 ? 20.931 -13.321 -16.747 1.00 65.28 187 GLU C C 1
ATOM 2968 O O . GLU C 1 124 ? 20.244 -13.128 -17.751 1.00 73.00 187 GLU C O 1
ATOM 2974 N N . TYR C 1 125 ? 21.696 -12.377 -16.209 1.00 62.07 188 TYR C N 1
ATOM 2975 C CA . TYR C 1 125 ? 21.760 -11.022 -16.739 1.00 57.51 188 TYR C CA 1
ATOM 2976 C C . TYR C 1 125 ? 22.424 -11.003 -18.122 1.00 52.52 188 TYR C C 1
ATOM 2977 O O . TYR C 1 125 ? 23.291 -11.824 -18.436 1.00 42.43 188 TYR C O 1
ATOM 2986 N N . ILE C 1 126 ? 21.998 -10.060 -18.960 1.00 48.23 189 ILE C N 1
ATOM 2987 C CA . ILE C 1 126 ? 22.562 -9.877 -20.292 1.00 46.56 189 ILE C CA 1
ATOM 2988 C C . ILE C 1 126 ? 22.889 -8.405 -20.473 1.00 44.71 189 ILE C C 1
ATOM 2989 O O . ILE C 1 126 ? 22.022 -7.548 -20.267 1.00 44.11 189 ILE C O 1
ATOM 2994 N N . THR C 1 127 ? 24.130 -8.105 -20.862 1.00 37.19 190 THR C N 1
ATOM 2995 C CA . THR C 1 127 ? 24.503 -6.736 -21.201 1.00 37.83 190 THR C CA 1
ATOM 2996 C C . THR C 1 127 ? 25.123 -6.710 -22.593 1.00 35.81 190 THR C C 1
ATOM 2997 O O . THR C 1 127 ? 25.619 -7.724 -23.098 1.00 34.20 190 THR C O 1
ATOM 3001 N N . LYS C 1 128 ? 25.079 -5.529 -23.211 1.00 29.18 191 LYS C N 1
ATOM 3002 C CA . LYS C 1 128 ? 25.521 -5.339 -24.586 1.00 35.04 191 LYS C CA 1
ATOM 3003 C C . LYS C 1 128 ? 26.454 -4.145 -24.658 1.00 31.54 191 LYS C C 1
ATOM 3004 O O . LYS C 1 128 ? 26.320 -3.190 -23.888 1.00 37.33 191 LYS C O 1
ATOM 3010 N N . LYS C 1 129 ? 27.410 -4.211 -25.587 1.00 29.93 192 LYS C N 1
ATOM 3011 C CA . LYS C 1 129 ? 28.348 -3.117 -25.812 1.00 25.76 192 LYS C CA 1
ATOM 3012 C C . LYS C 1 129 ? 28.673 -3.067 -27.294 1.00 22.67 192 LYS C C 1
ATOM 3013 O O . LYS C 1 129 ? 28.611 -4.080 -27.986 1.00 25.55 192 LYS C O 1
ATOM 3019 N N . GLN C 1 130 ? 29.023 -1.880 -27.770 1.00 23.53 193 GLN C N 1
ATOM 3020 C CA . GLN C 1 130 ? 29.658 -1.734 -29.064 1.00 32.27 193 GLN C CA 1
ATOM 3021 C C . GLN C 1 130 ? 31.150 -1.557 -28.833 1.00 26.58 193 GLN C C 1
ATOM 3022 O O . GLN C 1 130 ? 31.561 -0.831 -27.927 1.00 28.92 193 GLN C O 1
ATOM 3028 N N . VAL C 1 131 ? 31.958 -2.243 -29.639 1.00 22.58 194 VAL C N 1
ATOM 3029 C CA . VAL C 1 131 ? 33.402 -2.311 -29.439 1.00 21.88 194 VAL C CA 1
ATOM 3030 C C . VAL C 1 131 ? 34.100 -1.955 -30.744 1.00 27.03 194 VAL C C 1
ATOM 3031 O O . VAL C 1 131 ? 33.715 -2.444 -31.811 1.00 28.55 194 VAL C O 1
ATOM 3035 N N . THR C 1 132 ? 35.124 -1.110 -30.658 1.00 24.13 195 THR C N 1
ATOM 3036 C CA . THR C 1 132 ? 36.057 -0.876 -31.751 1.00 24.79 195 THR C CA 1
ATOM 3037 C C . THR C 1 132 ? 37.432 -1.328 -31.298 1.00 29.52 195 THR C C 1
ATOM 3038 O O . THR C 1 132 ? 37.870 -0.952 -30.209 1.00 27.62 195 THR C O 1
ATOM 3042 N N . ILE C 1 133 ? 38.092 -2.153 -32.116 1.00 22.46 196 ILE C N 1
ATOM 3043 C CA . ILE C 1 133 ? 39.440 -2.654 -31.849 1.00 20.70 196 ILE C CA 1
ATOM 3044 C C . ILE C 1 133 ? 40.355 -2.246 -32.999 1.00 22.88 196 ILE C C 1
ATOM 3045 O O . ILE C 1 133 ? 39.942 -2.266 -34.166 1.00 26.51 196 ILE C O 1
ATOM 3050 N N . TYR C 1 134 ? 41.587 -1.864 -32.667 1.00 18.71 197 TYR C N 1
ATOM 3051 C CA . TYR C 1 134 ? 42.646 -1.615 -33.646 1.00 20.02 197 TYR C CA 1
ATOM 3052 C C . TYR C 1 134 ? 43.727 -2.674 -33.480 1.00 25.30 197 TYR C C 1
ATOM 3053 O O . TYR C 1 134 ? 44.251 -2.856 -32.373 1.00 24.57 197 TYR C O 1
ATOM 3062 N N . TYR C 1 135 ? 44.086 -3.352 -34.569 1.00 20.40 198 TYR C N 1
ATOM 3063 C CA . TYR C 1 135 ? 45.004 -4.474 -34.443 1.00 18.20 198 TYR C CA 1
ATOM 3064 C C . TYR C 1 135 ? 46.024 -4.484 -35.573 1.00 20.60 198 TYR C C 1
ATOM 3065 O O . TYR C 1 135 ? 45.851 -3.846 -36.620 1.00 24.05 198 TYR C O 1
ATOM 3074 N N . ASP C 1 136 ? 47.097 -5.244 -35.325 1.00 24.82 199 ASP C N 1
ATOM 3075 C CA . ASP C 1 136 ? 48.059 -5.701 -36.329 1.00 26.55 199 ASP C CA 1
ATOM 3076 C C . ASP C 1 136 ? 48.492 -7.113 -35.927 1.00 30.11 199 ASP C C 1
ATOM 3077 O O . ASP C 1 136 ? 48.026 -7.661 -34.918 1.00 32.43 199 ASP C O 1
ATOM 3082 N N . PHE C 1 137 ? 49.369 -7.721 -36.721 1.00 27.32 200 PHE C N 1
ATOM 3083 C CA . PHE C 1 137 ? 49.965 -9.002 -36.355 1.00 26.25 200 PHE C CA 1
ATOM 3084 C C . PHE C 1 137 ? 51.455 -8.823 -36.081 1.00 31.78 200 PHE C C 1
ATOM 3085 O O . PHE C 1 137 ? 52.094 -7.907 -36.609 1.00 29.76 200 PHE C O 1
ATOM 3093 N N . ALA C 1 138 ? 52.014 -9.702 -35.253 1.00 28.62 201 ALA C N 1
ATOM 3094 C CA . ALA C 1 138 ? 53.438 -9.597 -34.923 1.00 29.17 201 ALA C CA 1
ATOM 3095 C C . ALA C 1 138 ? 54.280 -10.669 -35.625 1.00 41.44 201 ALA C C 1
ATOM 3096 O O . ALA C 1 138 ? 54.364 -11.801 -35.162 1.00 54.28 201 ALA C O 1
ATOM 3098 N N . LEU C 1 147 ? 52.762 -18.966 -27.759 1.00 42.72 210 LEU C N 1
ATOM 3099 C CA . LEU C 1 147 ? 52.207 -19.497 -29.004 1.00 36.25 210 LEU C CA 1
ATOM 3100 C C . LEU C 1 147 ? 51.080 -20.489 -28.733 1.00 37.36 210 LEU C C 1
ATOM 3101 O O . LEU C 1 147 ? 50.262 -20.769 -29.613 1.00 40.16 210 LEU C O 1
ATOM 3106 N N . ILE C 1 148 ? 51.043 -21.046 -27.522 1.00 40.73 211 ILE C N 1
ATOM 3107 C CA . ILE C 1 148 ? 49.857 -21.789 -27.110 1.00 41.95 211 ILE C CA 1
ATOM 3108 C C . ILE C 1 148 ? 48.677 -20.836 -26.966 1.00 39.90 211 ILE C C 1
ATOM 3109 O O . ILE C 1 148 ? 47.555 -21.140 -27.387 1.00 36.90 211 ILE C O 1
ATOM 3114 N N . ILE C 1 149 ? 48.924 -19.657 -26.394 1.00 41.52 212 ILE C N 1
ATOM 3115 C CA . ILE C 1 149 ? 47.852 -18.715 -26.082 1.00 39.89 212 ILE C CA 1
ATOM 3116 C C . ILE C 1 149 ? 47.431 -17.931 -27.323 1.00 39.49 212 ILE C C 1
ATOM 3117 O O . ILE C 1 149 ? 46.234 -17.696 -27.552 1.00 32.98 212 ILE C O 1
ATOM 3122 N N . ASN C 1 150 ? 48.399 -17.535 -28.148 1.00 32.55 213 ASN C N 1
ATOM 3123 C CA . ASN C 1 150 ? 48.167 -16.608 -29.258 1.00 33.87 213 ASN C CA 1
ATOM 3124 C C . ASN C 1 150 ? 48.910 -17.147 -30.475 1.00 29.71 213 ASN C C 1
ATOM 3125 O O . ASN C 1 150 ? 49.992 -16.665 -30.831 1.00 29.27 213 ASN C O 1
ATOM 3130 N N . PRO C 1 151 ? 48.354 -18.175 -31.133 1.00 32.37 214 PRO C N 1
ATOM 3131 C CA . PRO C 1 151 ? 49.097 -18.854 -32.212 1.00 32.59 214 PRO C CA 1
ATOM 3132 C C . PRO C 1 151 ? 49.312 -18.001 -33.446 1.00 39.13 214 PRO C C 1
ATOM 3133 O O . PRO C 1 151 ? 50.323 -18.182 -34.135 1.00 34.69 214 PRO C O 1
ATOM 3137 N N . PHE C 1 152 ? 48.389 -17.095 -33.766 1.00 33.14 215 PHE C N 1
ATOM 3138 C CA . PHE C 1 152 ? 48.538 -16.250 -34.943 1.00 30.73 215 PHE C CA 1
ATOM 3139 C C . PHE C 1 152 ? 49.300 -14.952 -34.676 1.00 30.13 215 PHE C C 1
ATOM 3140 O O . PHE C 1 152 ? 49.569 -14.203 -35.621 1.00 33.58 215 PHE C O 1
ATOM 3148 N N . GLY C 1 153 ? 49.654 -14.656 -33.428 1.00 27.76 216 GLY C N 1
ATOM 3149 C CA . GLY C 1 153 ? 50.335 -13.399 -33.149 1.00 28.63 216 GLY C CA 1
ATOM 3150 C C . GLY C 1 153 ? 49.477 -12.157 -33.321 1.00 29.34 216 GLY C C 1
ATOM 3151 O O . GLY C 1 153 ? 49.990 -11.110 -33.731 1.00 26.84 216 GLY C O 1
ATOM 3152 N N . PHE C 1 154 ? 48.187 -12.250 -32.999 1.00 25.72 217 PHE C N 1
ATOM 3153 C CA . PHE C 1 154 ? 47.259 -11.120 -33.057 1.00 26.01 217 PHE C CA 1
ATOM 3154 C C . PHE C 1 154 ? 47.599 -10.129 -31.950 1.00 23.49 217 PHE C C 1
ATOM 3155 O O . PHE C 1 154 ? 47.814 -10.542 -30.804 1.00 27.85 217 PHE C O 1
ATOM 3163 N N . LYS C 1 155 ? 47.675 -8.829 -32.276 1.00 19.70 218 LYS C N 1
ATOM 3164 C CA . LYS C 1 155 ? 48.051 -7.806 -31.289 1.00 20.17 218 LYS C CA 1
ATOM 3165 C C . LYS C 1 155 ? 47.112 -6.612 -31.370 1.00 24.19 218 LYS C C 1
ATOM 3166 O O . LYS C 1 155 ? 46.989 -5.981 -32.423 1.00 23.91 218 LYS C O 1
ATOM 3172 N N . VAL C 1 156 ? 46.475 -6.287 -30.245 1.00 22.61 219 VAL C N 1
ATOM 3173 C CA . VAL C 1 156 ? 45.571 -5.143 -30.150 1.00 21.31 219 VAL C CA 1
ATOM 3174 C C . VAL C 1 156 ? 46.356 -3.918 -29.708 1.00 18.53 219 VAL C C 1
ATOM 3175 O O . VAL C 1 156 ? 47.156 -3.983 -28.765 1.00 22.54 219 VAL C O 1
ATOM 3179 N N . PHE C 1 157 ? 46.113 -2.793 -30.389 1.00 21.81 220 PHE C N 1
ATOM 3180 C CA . PHE C 1 157 ? 46.778 -1.524 -30.133 1.00 20.96 220 PHE C CA 1
ATOM 3181 C C . PHE C 1 157 ? 45.887 -0.481 -29.465 1.00 21.64 220 PHE C C 1
ATOM 3182 O O . PHE C 1 157 ? 46.408 0.445 -28.827 1.00 20.31 220 PHE C O 1
ATOM 3190 N N . ASP C 1 158 ? 44.571 -0.618 -29.562 1.00 18.11 221 ASP C N 1
ATOM 3191 C CA . ASP C 1 158 ? 43.665 0.315 -28.906 1.00 20.71 221 ASP C CA 1
ATOM 3192 C C . ASP C 1 158 ? 42.275 -0.290 -28.962 1.00 20.84 221 ASP C C 1
ATOM 3193 O O . ASP C 1 158 ? 42.003 -1.170 -29.781 1.00 24.55 221 ASP C O 1
ATOM 3198 N N . ILE C 1 159 ? 41.405 0.179 -28.072 1.00 20.45 222 ILE C N 1
ATOM 3199 C CA . ILE C 1 159 ? 40.015 -0.262 -28.007 1.00 20.03 222 ILE C CA 1
ATOM 3200 C C . ILE C 1 159 ? 39.160 0.934 -27.632 1.00 22.76 222 ILE C C 1
ATOM 3201 O O . ILE C 1 159 ? 39.579 1.797 -26.854 1.00 25.19 222 ILE C O 1
ATOM 3206 N N . GLN C 1 160 ? 37.946 0.976 -28.162 1.00 20.70 223 GLN C N 1
ATOM 3207 C CA . GLN C 1 160 ? 36.965 1.968 -27.742 1.00 24.28 223 GLN C CA 1
ATOM 3208 C C . GLN C 1 160 ? 35.667 1.244 -27.439 1.00 26.61 223 GLN C C 1
ATOM 3209 O O . GLN C 1 160 ? 35.168 0.495 -28.281 1.00 26.06 223 GLN C O 1
ATOM 3215 N N . ILE C 1 161 ? 35.125 1.455 -26.241 1.00 19.86 224 ILE C N 1
ATOM 3216 C CA . ILE C 1 161 ? 33.959 0.713 -25.766 1.00 24.99 224 ILE C CA 1
ATOM 3217 C C . ILE C 1 161 ? 32.803 1.680 -25.569 1.00 30.18 224 ILE C C 1
ATOM 3218 O O . ILE C 1 161 ? 32.958 2.707 -24.903 1.00 32.69 224 ILE C O 1
ATOM 3223 N N . THR C 1 162 ? 31.642 1.329 -26.111 1.00 27.24 225 THR C N 1
ATOM 3224 C CA . THR C 1 162 ? 30.403 2.070 -25.903 1.00 34.57 225 THR C CA 1
ATOM 3225 C C . THR C 1 162 ? 29.409 1.175 -25.172 1.00 35.77 225 THR C C 1
ATOM 3226 O O . THR C 1 162 ? 29.064 0.100 -25.672 1.00 30.75 225 THR C O 1
ATOM 3230 N N . ASP C 1 163 ? 28.964 1.609 -23.993 1.00 38.76 226 ASP C N 1
ATOM 3231 C CA . ASP C 1 163 ? 27.870 0.941 -23.295 1.00 40.91 226 ASP C CA 1
ATOM 3232 C C . ASP C 1 163 ? 26.554 1.333 -23.959 1.00 42.26 226 ASP C C 1
ATOM 3233 O O . ASP C 1 163 ? 26.377 2.483 -24.374 1.00 46.30 226 ASP C O 1
ATOM 3238 N N . LEU C 1 164 ? 25.634 0.371 -24.087 1.00 41.41 227 LEU C N 1
ATOM 3239 C CA . LEU C 1 164 ? 24.584 0.543 -25.091 1.00 46.26 227 LEU C CA 1
ATOM 3240 C C . LEU C 1 164 ? 23.285 1.168 -24.573 1.00 71.98 227 LEU C C 1
ATOM 3241 O O . LEU C 1 164 ? 22.800 2.142 -25.162 1.00 83.59 227 LEU C O 1
ATOM 3246 N N . GLN C 1 165 ? 22.692 0.634 -23.510 1.00 71.48 228 GLN C N 1
ATOM 3247 C CA . GLN C 1 165 ? 21.378 1.139 -23.081 1.00 77.64 228 GLN C CA 1
ATOM 3248 C C . GLN C 1 165 ? 21.431 2.570 -22.518 1.00 82.12 228 GLN C C 1
ATOM 3249 O O . GLN C 1 165 ? 22.250 2.900 -21.653 1.00 86.15 228 GLN C O 1
ATOM 3255 N N . VAL D 1 25 ? 14.728 9.711 -41.201 1.00 39.19 88 VAL D N 1
ATOM 3256 C CA . VAL D 1 25 ? 16.180 9.641 -41.036 1.00 52.41 88 VAL D CA 1
ATOM 3257 C C . VAL D 1 25 ? 16.631 9.897 -39.570 1.00 60.15 88 VAL D C 1
ATOM 3258 O O . VAL D 1 25 ? 17.674 9.411 -39.146 1.00 64.43 88 VAL D O 1
ATOM 3262 N N . ASN D 1 26 ? 15.807 10.610 -38.796 1.00 54.21 89 ASN D N 1
ATOM 3263 C CA . ASN D 1 26 ? 16.290 11.404 -37.666 1.00 50.68 89 ASN D CA 1
ATOM 3264 C C . ASN D 1 26 ? 15.713 11.066 -36.290 1.00 46.90 89 ASN D C 1
ATOM 3265 O O . ASN D 1 26 ? 15.296 11.975 -35.566 1.00 49.39 89 ASN D O 1
ATOM 3270 N N . SER D 1 27 ? 15.695 9.797 -35.897 1.00 38.05 90 SER D N 1
ATOM 3271 C CA . SER D 1 27 ? 15.239 9.456 -34.560 1.00 35.01 90 SER D CA 1
ATOM 3272 C C . SER D 1 27 ? 16.155 10.065 -33.494 1.00 35.89 90 SER D C 1
ATOM 3273 O O . SER D 1 27 ? 17.333 10.350 -33.724 1.00 33.03 90 SER D O 1
ATOM 3276 N N . GLU D 1 28 ? 15.602 10.261 -32.301 1.00 32.96 91 GLU D N 1
ATOM 3277 C CA . GLU D 1 28 ? 16.451 10.727 -31.215 1.00 37.84 91 GLU D CA 1
ATOM 3278 C C . GLU D 1 28 ? 17.514 9.693 -30.879 1.00 40.25 91 GLU D C 1
ATOM 3279 O O . GLU D 1 28 ? 18.604 10.051 -30.414 1.00 32.75 91 GLU D O 1
ATOM 3285 N N . ALA D 1 29 ? 17.225 8.411 -31.126 1.00 36.98 92 ALA D N 1
ATOM 3286 C CA . ALA D 1 29 ? 18.232 7.369 -30.946 1.00 37.04 92 ALA D CA 1
ATOM 3287 C C . ALA D 1 29 ? 19.432 7.593 -31.861 1.00 33.07 92 ALA D C 1
ATOM 3288 O O . ALA D 1 29 ? 20.579 7.529 -31.408 1.00 33.63 92 ALA D O 1
ATOM 3290 N N . VAL D 1 30 ? 19.199 7.852 -33.157 1.00 30.55 93 VAL D N 1
ATOM 3291 C CA . VAL D 1 30 ? 20.340 8.032 -34.049 1.00 29.68 93 VAL D CA 1
ATOM 3292 C C . VAL D 1 30 ? 21.050 9.357 -33.763 1.00 30.74 93 VAL D C 1
ATOM 3293 O O . VAL D 1 30 ? 22.280 9.434 -33.845 1.00 31.81 93 VAL D O 1
ATOM 3297 N N . VAL D 1 31 ? 20.298 10.420 -33.454 1.00 29.23 94 VAL D N 1
ATOM 3298 C CA . VAL D 1 31 ? 20.925 11.713 -33.168 1.00 29.82 94 VAL D CA 1
ATOM 3299 C C . VAL D 1 31 ? 21.814 11.609 -31.936 1.00 28.50 94 VAL D C 1
ATOM 3300 O O . VAL D 1 31 ? 22.970 12.056 -31.938 1.00 31.29 94 VAL D O 1
ATOM 3304 N N . ASP D 1 32 ? 21.290 11.020 -30.864 1.00 28.26 95 ASP D N 1
ATOM 3305 C CA . ASP D 1 32 ? 22.064 10.912 -29.632 1.00 31.76 95 ASP D CA 1
ATOM 3306 C C . ASP D 1 32 ? 23.272 9.996 -29.816 1.00 27.10 95 ASP D C 1
ATOM 3307 O O . ASP D 1 32 ? 24.357 10.273 -29.293 1.00 26.90 95 ASP D O 1
ATOM 3312 N N . SER D 1 33 ? 23.115 8.914 -30.578 1.00 29.70 96 SER D N 1
ATOM 3313 C CA . SER D 1 33 ? 24.244 8.023 -30.843 1.00 32.06 96 SER D CA 1
ATOM 3314 C C . SER D 1 33 ? 25.352 8.723 -31.635 1.00 27.47 96 SER D C 1
ATOM 3315 O O . SER D 1 33 ? 26.542 8.562 -31.337 1.00 25.01 96 SER D O 1
ATOM 3318 N N . ALA D 1 34 ? 24.988 9.487 -32.662 1.00 27.27 97 ALA D N 1
ATOM 3319 C CA . ALA D 1 34 ? 25.996 10.213 -33.430 1.00 24.36 97 ALA D CA 1
ATOM 3320 C C . ALA D 1 34 ? 26.630 11.334 -32.607 1.00 24.78 97 ALA D C 1
ATOM 3321 O O . ALA D 1 34 ? 27.829 11.608 -32.741 1.00 26.09 97 ALA D O 1
ATOM 3323 N N . THR D 1 35 ? 25.831 12.019 -31.785 1.00 28.10 98 THR D N 1
ATOM 3324 C CA . THR D 1 35 ? 26.369 13.068 -30.921 1.00 24.56 98 THR D CA 1
ATOM 3325 C C . THR D 1 35 ? 27.353 12.486 -29.914 1.00 23.70 98 THR D C 1
ATOM 3326 O O . THR D 1 35 ? 28.403 13.080 -29.660 1.00 25.46 98 THR D O 1
ATOM 3330 N N . SER D 1 36 ? 27.022 11.328 -29.321 1.00 24.88 99 SER D N 1
ATOM 3331 C CA . SER D 1 36 ? 27.940 10.675 -28.391 1.00 25.75 99 SER D CA 1
ATOM 3332 C C . SER D 1 36 ? 29.234 10.279 -29.086 1.00 24.21 99 SER D C 1
ATOM 3333 O O . SER D 1 36 ? 30.320 10.409 -28.510 1.00 22.57 99 SER D O 1
ATOM 3336 N N . LYS D 1 37 ? 29.143 9.791 -30.324 1.00 22.40 100 LYS D N 1
ATOM 3337 C CA . LYS D 1 37 ? 30.352 9.444 -31.075 1.00 24.21 100 LYS D CA 1
ATOM 3338 C C . LYS D 1 37 ? 31.221 10.671 -31.337 1.00 21.51 100 LYS D C 1
ATOM 3339 O O . LYS D 1 37 ? 32.452 10.633 -31.169 1.00 24.18 100 LYS D O 1
ATOM 3345 N N . PHE D 1 38 ? 30.596 11.761 -31.789 1.00 22.86 101 PHE D N 1
ATOM 3346 C CA . PHE D 1 38 ? 31.325 12.999 -32.047 1.00 22.41 101 PHE D CA 1
ATOM 3347 C C . PHE D 1 38 ? 32.027 13.509 -30.793 1.00 23.36 101 PHE D C 1
ATOM 3348 O O . PHE D 1 38 ? 33.185 13.949 -30.857 1.00 23.52 101 PHE D O 1
ATOM 3356 N N . VAL D 1 39 ? 31.326 13.483 -29.652 1.00 24.61 102 VAL D N 1
ATOM 3357 C CA . VAL D 1 39 ? 31.906 13.899 -28.373 1.00 27.97 102 VAL D CA 1
ATOM 3358 C C . VAL D 1 39 ? 33.096 13.014 -28.006 1.00 21.65 102 VAL D C 1
ATOM 3359 O O . VAL D 1 39 ? 34.121 13.492 -27.509 1.00 23.81 102 VAL D O 1
ATOM 3363 N N . SER D 1 40 ? 32.965 11.707 -28.216 1.00 21.10 103 SER D N 1
ATOM 3364 C CA . SER D 1 40 ? 34.063 10.784 -27.927 1.00 27.09 103 SER D CA 1
ATOM 3365 C C . SER D 1 40 ? 35.281 11.062 -28.809 1.00 24.65 103 SER D C 1
ATOM 3366 O O . SER D 1 40 ? 36.430 11.062 -28.335 1.00 23.20 103 SER D O 1
ATOM 3369 N N . LEU D 1 41 ? 35.049 11.314 -30.096 1.00 22.82 104 LEU D N 1
ATOM 3370 C CA . LEU D 1 41 ? 36.131 11.622 -31.023 1.00 22.17 104 LEU D CA 1
ATOM 3371 C C . LEU D 1 41 ? 36.822 12.926 -30.652 1.00 24.00 104 LEU D C 1
ATOM 3372 O O . LEU D 1 41 ? 38.050 12.988 -30.575 1.00 24.64 104 LEU D O 1
ATOM 3377 N N . LEU D 1 42 ? 36.036 13.986 -30.431 1.00 21.37 105 LEU D N 1
ATOM 3378 C CA . LEU D 1 42 ? 36.606 15.322 -30.316 1.00 22.20 105 LEU D CA 1
ATOM 3379 C C . LEU D 1 42 ? 37.322 15.520 -28.986 1.00 24.03 105 LEU D C 1
ATOM 3380 O O . LEU D 1 42 ? 38.387 16.146 -28.949 1.00 22.92 105 LEU D O 1
ATOM 3385 N N . PHE D 1 43 ? 36.763 14.998 -27.888 1.00 19.25 106 PHE D N 1
ATOM 3386 C CA . PHE D 1 43 ? 37.295 15.257 -26.552 1.00 22.32 106 PHE D CA 1
ATOM 3387 C C . PHE D 1 43 ? 38.050 14.089 -25.934 1.00 24.35 106 PHE D C 1
ATOM 3388 O O . PHE D 1 43 ? 38.578 14.230 -24.820 1.00 26.17 106 PHE D O 1
ATOM 3396 N N . GLY D 1 44 ? 38.123 12.946 -26.610 1.00 27.12 107 GLY D N 1
ATOM 3397 C CA . GLY D 1 44 ? 38.908 11.828 -26.132 1.00 26.74 107 GLY D CA 1
ATOM 3398 C C . GLY D 1 44 ? 40.314 11.861 -26.691 1.00 24.17 107 GLY D C 1
ATOM 3399 O O . GLY D 1 44 ? 40.666 12.699 -27.516 1.00 26.10 107 GLY D O 1
ATOM 3400 N N . TYR D 1 45 ? 41.133 10.911 -26.231 1.00 20.71 108 TYR D N 1
ATOM 3401 C CA . TYR D 1 45 ? 42.503 10.815 -26.716 1.00 21.39 108 TYR D CA 1
ATOM 3402 C C . TYR D 1 45 ? 43.064 9.435 -26.426 1.00 24.98 108 TYR D C 1
ATOM 3403 O O . TYR D 1 45 ? 42.957 8.935 -25.299 1.00 22.11 108 TYR D O 1
ATOM 3412 N N . SER D 1 46 ? 43.701 8.854 -27.438 1.00 21.49 109 SER D N 1
ATOM 3413 C CA . SER D 1 46 ? 44.456 7.620 -27.325 1.00 25.36 109 SER D CA 1
ATOM 3414 C C . SER D 1 46 ? 45.562 7.717 -28.364 1.00 29.24 109 SER D C 1
ATOM 3415 O O . SER D 1 46 ? 45.289 8.032 -29.526 1.00 25.90 109 SER D O 1
ATOM 3418 N N . LYS D 1 47 ? 46.800 7.459 -27.951 1.00 32.34 110 LYS D N 1
ATOM 3419 C CA . LYS D 1 47 ? 47.942 7.725 -28.828 1.00 33.72 110 LYS D CA 1
ATOM 3420 C C . LYS D 1 47 ? 47.922 6.861 -30.096 1.00 28.49 110 LYS D C 1
ATOM 3421 O O . LYS D 1 47 ? 48.171 7.365 -31.198 1.00 29.42 110 LYS D O 1
ATOM 3427 N N . ASN D 1 48 ? 47.607 5.568 -29.982 1.00 24.36 111 ASN D N 1
ATOM 3428 C CA . ASN D 1 48 ? 47.873 4.670 -31.106 1.00 25.34 111 ASN D CA 1
ATOM 3429 C C . ASN D 1 48 ? 46.880 4.808 -32.261 1.00 33.61 111 ASN D C 1
ATOM 3430 O O . ASN D 1 48 ? 47.216 4.458 -33.400 1.00 32.28 111 ASN D O 1
ATOM 3435 N N . SER D 1 49 ? 45.668 5.293 -32.009 1.00 27.78 112 SER D N 1
ATOM 3436 C CA . SER D 1 49 ? 44.647 5.380 -33.048 1.00 29.09 112 SER D CA 1
ATOM 3437 C C . SER D 1 49 ? 44.410 6.814 -33.513 1.00 27.28 112 SER D C 1
ATOM 3438 O O . SER D 1 49 ? 43.358 7.103 -34.093 1.00 24.53 112 SER D O 1
ATOM 3441 N N . LEU D 1 50 ? 45.369 7.716 -33.267 1.00 25.06 113 LEU D N 1
ATOM 3442 C CA . LEU D 1 50 ? 45.129 9.148 -33.461 1.00 28.69 113 LEU D CA 1
ATOM 3443 C C . LEU D 1 50 ? 44.814 9.484 -34.916 1.00 30.03 113 LEU D C 1
ATOM 3444 O O . LEU D 1 50 ? 43.996 10.371 -35.184 1.00 27.61 113 LEU D O 1
ATOM 3449 N N . ARG D 1 51 ? 45.475 8.810 -35.870 1.00 23.90 114 ARG D N 1
ATOM 3450 C CA . ARG D 1 51 ? 45.204 9.054 -37.289 1.00 28.63 114 ARG D CA 1
ATOM 3451 C C . ARG D 1 51 ? 43.750 8.764 -37.629 1.00 30.87 114 ARG D C 1
ATOM 3452 O O . ARG D 1 51 ? 43.093 9.539 -38.340 1.00 25.08 114 ARG D O 1
ATOM 3460 N N . ASP D 1 52 ? 43.236 7.626 -37.155 1.00 27.16 115 ASP D N 1
ATOM 3461 C CA . ASP D 1 52 ? 41.860 7.265 -37.465 1.00 25.70 115 ASP D CA 1
ATOM 3462 C C . ASP D 1 52 ? 40.882 8.162 -36.728 1.00 24.15 115 ASP D C 1
ATOM 3463 O O . ASP D 1 52 ? 39.819 8.501 -37.262 1.00 26.95 115 ASP D O 1
ATOM 3468 N N . ARG D 1 53 ? 41.220 8.549 -35.497 1.00 22.84 116 ARG D N 1
ATOM 3469 C CA . ARG D 1 53 ? 40.376 9.483 -34.750 1.00 23.75 116 ARG D CA 1
ATOM 3470 C C . ARG D 1 53 ? 40.145 10.768 -35.545 1.00 27.00 116 ARG D C 1
ATOM 3471 O O . ARG D 1 53 ? 39.003 11.227 -35.682 1.00 24.21 116 ARG D O 1
ATOM 3479 N N . LYS D 1 54 ? 41.220 11.349 -36.098 1.00 22.50 117 LYS D N 1
ATOM 3480 C CA . LYS D 1 54 ? 41.085 12.586 -36.868 1.00 26.01 117 LYS D CA 1
ATOM 3481 C C . LYS D 1 54 ? 40.295 12.365 -38.150 1.00 27.33 117 LYS D C 1
ATOM 3482 O O . LYS D 1 54 ? 39.504 13.229 -38.553 1.00 29.01 117 LYS D O 1
ATOM 3488 N N . ASP D 1 55 ? 40.518 11.225 -38.814 1.00 27.29 118 ASP D N 1
ATOM 3489 C CA . ASP D 1 55 ? 39.767 10.880 -40.018 1.00 23.36 118 ASP D CA 1
ATOM 3490 C C . ASP D 1 55 ? 38.275 10.768 -39.723 1.00 28.21 118 ASP D C 1
ATOM 3491 O O . ASP D 1 55 ? 37.441 11.289 -40.471 1.00 29.52 118 ASP D O 1
ATOM 3496 N N . GLN D 1 56 ? 37.920 10.068 -38.640 1.00 21.91 119 GLN D N 1
ATOM 3497 C CA . GLN D 1 56 ? 36.517 9.935 -38.263 1.00 23.56 119 GLN D CA 1
ATOM 3498 C C . GLN D 1 56 ? 35.910 11.282 -37.897 1.00 24.59 119 GLN D C 1
ATOM 3499 O O . GLN D 1 56 ? 34.763 11.573 -38.262 1.00 25.82 119 GLN D O 1
ATOM 3505 N N . LEU D 1 57 ? 36.636 12.083 -37.111 1.00 23.82 120 LEU D N 1
ATOM 3506 C CA . LEU D 1 57 ? 36.149 13.411 -36.743 1.00 25.15 120 LEU D CA 1
ATOM 3507 C C . LEU D 1 57 ? 35.738 14.207 -37.980 1.00 24.34 120 LEU D C 1
ATOM 3508 O O . LEU D 1 57 ? 34.647 14.783 -38.025 1.00 23.91 120 LEU D O 1
ATOM 3521 N N . GLN D 1 59 ? 34.723 13.053 -40.873 1.00 26.76 122 GLN D N 1
ATOM 3522 C CA . GLN D 1 59 ? 33.513 12.464 -41.451 1.00 27.78 122 GLN D CA 1
ATOM 3523 C C . GLN D 1 59 ? 32.238 12.921 -40.741 1.00 31.11 122 GLN D C 1
ATOM 3524 O O . GLN D 1 59 ? 31.141 12.810 -41.313 1.00 25.01 122 GLN D O 1
ATOM 3530 N N . TYR D 1 60 ? 32.348 13.450 -39.517 1.00 25.44 123 TYR D N 1
ATOM 3531 C CA . TYR D 1 60 ? 31.189 13.940 -38.779 1.00 25.76 123 TYR D CA 1
ATOM 3532 C C . TYR D 1 60 ? 31.016 15.456 -38.863 1.00 25.66 123 TYR D C 1
ATOM 3533 O O . TYR D 1 60 ? 30.129 15.996 -38.204 1.00 29.72 123 TYR D O 1
ATOM 3542 N N . CYS D 1 61 ? 31.837 16.149 -39.636 1.00 25.97 124 CYS D N 1
ATOM 3543 C CA . CYS D 1 61 ? 31.791 17.602 -39.751 1.00 24.44 124 CYS D CA 1
ATOM 3544 C C . CYS D 1 61 ? 31.398 18.009 -41.157 1.00 30.78 124 CYS D C 1
ATOM 3545 O O . CYS D 1 61 ? 31.918 17.455 -42.130 1.00 25.37 124 CYS D O 1
ATOM 3548 N N . ASP D 1 62 ? 30.515 19.002 -41.267 1.00 26.00 125 ASP D N 1
ATOM 3549 C CA . ASP D 1 62 ? 30.286 19.622 -42.570 1.00 28.39 125 ASP D CA 1
ATOM 3550 C C . ASP D 1 62 ? 31.574 20.250 -43.083 1.00 31.00 125 ASP D C 1
ATOM 3551 O O . ASP D 1 62 ? 32.425 20.691 -42.301 1.00 31.17 125 ASP D O 1
ATOM 3556 N N . VAL D 1 63 ? 31.716 20.290 -44.421 1.00 27.29 126 VAL D N 1
ATOM 3557 C CA . VAL D 1 63 ? 32.927 20.842 -45.039 1.00 25.40 126 VAL D CA 1
ATOM 3558 C C . VAL D 1 63 ? 33.212 22.243 -44.508 1.00 30.13 126 VAL D C 1
ATOM 3559 O O . VAL D 1 63 ? 34.371 22.604 -44.260 1.00 33.80 126 VAL D O 1
ATOM 3563 N N . SER D 1 64 ? 32.160 23.025 -44.256 1.00 32.85 127 SER D N 1
ATOM 3564 C CA . SER D 1 64 ? 32.319 24.393 -43.771 1.00 31.59 127 SER D CA 1
ATOM 3565 C C . SER D 1 64 ? 32.877 24.455 -42.358 1.00 31.09 127 SER D C 1
ATOM 3566 O O . SER D 1 64 ? 33.301 25.533 -41.922 1.00 29.54 127 SER D O 1
ATOM 3569 N N . PHE D 1 65 ? 32.882 23.340 -41.635 1.00 29.97 128 PHE D N 1
ATOM 3570 C CA . PHE D 1 65 ? 33.341 23.305 -40.252 1.00 30.53 128 PHE D CA 1
ATOM 3571 C C . PHE D 1 65 ? 34.620 22.494 -40.076 1.00 30.70 128 PHE D C 1
ATOM 3572 O O . PHE D 1 65 ? 35.246 22.572 -39.009 1.00 23.99 128 PHE D O 1
ATOM 3580 N N . GLN D 1 66 ? 35.057 21.778 -41.121 1.00 35.33 129 GLN D N 1
ATOM 3581 C CA . GLN D 1 66 ? 36.140 20.806 -40.982 1.00 33.36 129 GLN D CA 1
ATOM 3582 C C . GLN D 1 66 ? 37.448 21.457 -40.556 1.00 35.11 129 GLN D C 1
ATOM 3583 O O . GLN D 1 66 ? 38.201 20.881 -39.760 1.00 29.77 129 GLN D O 1
ATOM 3589 N N . THR D 1 67 ? 37.754 22.642 -41.089 1.00 30.45 130 THR D N 1
ATOM 3590 C CA . THR D 1 67 ? 38.998 23.305 -40.715 1.00 32.54 130 THR D CA 1
ATOM 3591 C C . THR D 1 67 ? 38.977 23.748 -39.256 1.00 28.03 130 THR D C 1
ATOM 3592 O O . THR D 1 67 ? 39.935 23.500 -38.513 1.00 34.01 130 THR D O 1
ATOM 3596 N N . GLN D 1 68 ? 37.899 24.414 -38.826 1.00 31.42 131 GLN D N 1
ATOM 3597 C CA . GLN D 1 68 ? 37.799 24.850 -37.433 1.00 30.34 131 GLN D CA 1
ATOM 3598 C C . GLN D 1 68 ? 37.848 23.662 -36.482 1.00 32.54 131 GLN D C 1
ATOM 3599 O O . GLN D 1 68 ? 38.487 23.725 -35.424 1.00 27.45 131 GLN D O 1
ATOM 3605 N N . ALA D 1 69 ? 37.172 22.572 -36.837 1.00 26.44 132 ALA D N 1
ATOM 3606 C CA . ALA D 1 69 ? 37.122 21.415 -35.955 1.00 28.69 132 ALA D CA 1
ATOM 3607 C C . ALA D 1 69 ? 38.500 20.783 -35.790 1.00 26.24 132 ALA D C 1
ATOM 3608 O O . ALA D 1 69 ? 38.882 20.384 -34.685 1.00 29.99 132 ALA D O 1
ATOM 3618 N N . ARG D 1 71 ? 41.369 22.288 -36.055 1.00 27.45 134 ARG D N 1
ATOM 3619 C CA . ARG D 1 71 ? 42.171 23.201 -35.240 1.00 32.45 134 ARG D CA 1
ATOM 3620 C C . ARG D 1 71 ? 41.854 23.029 -33.764 1.00 28.98 134 ARG D C 1
ATOM 3621 O O . ARG D 1 71 ? 42.764 22.980 -32.931 1.00 28.44 134 ARG D O 1
ATOM 3637 N N . PHE D 1 73 ? 40.525 20.395 -32.270 1.00 26.87 136 PHE D N 1
ATOM 3638 C CA . PHE D 1 73 ? 41.018 19.085 -31.873 1.00 28.45 136 PHE D CA 1
ATOM 3639 C C . PHE D 1 73 ? 42.526 19.108 -31.651 1.00 31.30 136 PHE D C 1
ATOM 3640 O O . PHE D 1 73 ? 43.021 18.631 -30.623 1.00 28.11 136 PHE D O 1
ATOM 3648 N N . ASN D 1 74 ? 43.274 19.657 -32.612 1.00 24.92 137 ASN D N 1
ATOM 3649 C CA . ASN D 1 74 ? 44.730 19.708 -32.488 1.00 24.53 137 ASN D CA 1
ATOM 3650 C C . ASN D 1 74 ? 45.157 20.499 -31.251 1.00 28.71 137 ASN D C 1
ATOM 3651 O O . ASN D 1 74 ? 46.106 20.114 -30.553 1.00 30.71 137 ASN D O 1
ATOM 3656 N N . GLU D 1 75 ? 44.474 21.617 -30.981 1.00 26.35 138 GLU D N 1
ATOM 3657 C CA . GLU D 1 75 ? 44.695 22.394 -29.765 1.00 36.29 138 GLU D CA 1
ATOM 3658 C C . GLU D 1 75 ? 44.433 21.555 -28.522 1.00 31.72 138 GLU D C 1
ATOM 3659 O O . GLU D 1 75 ? 45.235 21.553 -27.583 1.00 32.65 138 GLU D O 1
ATOM 3665 N N . ASN D 1 76 ? 43.310 20.829 -28.502 1.00 34.45 139 ASN D N 1
ATOM 3666 C CA . ASN D 1 76 ? 42.921 20.101 -27.297 1.00 32.05 139 ASN D CA 1
ATOM 3667 C C . ASN D 1 76 ? 43.915 19.001 -26.954 1.00 29.10 139 ASN D C 1
ATOM 3668 O O . ASN D 1 76 ? 44.191 18.755 -25.775 1.00 35.78 139 ASN D O 1
ATOM 3673 N N . ILE D 1 77 ? 44.451 18.313 -27.961 1.00 26.16 140 ILE D N 1
ATOM 3674 C CA . ILE D 1 77 ? 45.310 17.170 -27.660 1.00 25.98 140 ILE D CA 1
ATOM 3675 C C . ILE D 1 77 ? 46.712 17.567 -27.237 1.00 31.41 140 ILE D C 1
ATOM 3676 O O . ILE D 1 77 ? 47.441 16.710 -26.719 1.00 27.51 140 ILE D O 1
ATOM 3681 N N . ARG D 1 78 ? 47.100 18.843 -27.401 1.00 30.74 141 ARG D N 1
ATOM 3682 C CA . ARG D 1 78 ? 48.385 19.305 -26.873 1.00 34.12 141 ARG D CA 1
ATOM 3683 C C . ARG D 1 78 ? 48.535 19.006 -25.382 1.00 26.14 141 ARG D C 1
ATOM 3684 O O . ARG D 1 78 ? 49.652 18.813 -24.894 1.00 24.52 141 ARG D O 1
ATOM 3692 N N . GLN D 1 79 ? 47.432 18.951 -24.643 1.00 24.88 142 GLN D N 1
ATOM 3693 C CA . GLN D 1 79 ? 47.539 18.725 -23.209 1.00 27.52 142 GLN D CA 1
ATOM 3694 C C . GLN D 1 79 ? 48.006 17.315 -22.864 1.00 30.31 142 GLN D C 1
ATOM 3695 O O . GLN D 1 79 ? 48.572 17.118 -21.782 1.00 24.30 142 GLN D O 1
ATOM 3701 N N . PHE D 1 80 ? 47.807 16.334 -23.750 1.00 21.79 143 PHE D N 1
ATOM 3702 C CA . PHE D 1 80 ? 48.093 14.936 -23.404 1.00 22.38 143 PHE D CA 1
ATOM 3703 C C . PHE D 1 80 ? 49.567 14.658 -23.700 1.00 28.26 143 PHE D C 1
ATOM 3704 O O . PHE D 1 80 ? 49.945 14.122 -24.743 1.00 26.38 143 PHE D O 1
ATOM 3712 N N . VAL D 1 81 ? 50.416 15.045 -22.747 1.00 21.96 144 VAL D N 1
ATOM 3713 C CA . VAL D 1 81 ? 51.850 15.084 -23.027 1.00 26.31 144 VAL D CA 1
ATOM 3714 C C . VAL D 1 81 ? 52.455 13.688 -22.994 1.00 31.75 144 VAL D C 1
ATOM 3715 O O . VAL D 1 81 ? 53.228 13.318 -23.888 1.00 30.86 144 VAL D O 1
ATOM 3719 N N . ASP D 1 82 ? 52.099 12.875 -21.995 1.00 25.89 145 ASP D N 1
ATOM 3720 C CA . ASP D 1 82 ? 52.735 11.567 -21.885 1.00 31.35 145 ASP D CA 1
ATOM 3721 C C . ASP D 1 82 ? 51.884 10.627 -21.040 1.00 26.49 145 ASP D C 1
ATOM 3722 O O . ASP D 1 82 ? 51.341 11.040 -20.014 1.00 28.82 145 ASP D O 1
ATOM 3727 N N . LYS D 1 83 ? 51.752 9.377 -21.504 1.00 25.80 146 LYS D N 1
ATOM 3728 C CA . LYS D 1 83 ? 51.224 8.266 -20.701 1.00 27.99 146 LYS D CA 1
ATOM 3729 C C . LYS D 1 83 ? 49.845 8.564 -20.103 1.00 26.17 146 LYS D C 1
ATOM 3730 O O . LYS D 1 83 ? 49.591 8.294 -18.927 1.00 24.95 146 LYS D O 1
ATOM 3736 N N . VAL D 1 84 ? 48.946 9.139 -20.902 1.00 22.60 147 VAL D N 1
ATOM 3737 C CA . VAL D 1 84 ? 47.568 9.358 -20.467 1.00 20.91 147 VAL D CA 1
ATOM 3738 C C . VAL D 1 84 ? 46.612 9.011 -21.603 1.00 23.21 147 VAL D C 1
ATOM 3739 O O . VAL D 1 84 ? 46.956 9.085 -22.791 1.00 22.77 147 VAL D O 1
ATOM 3743 N N . ARG D 1 85 ? 45.400 8.631 -21.209 1.00 21.14 148 ARG D N 1
ATOM 3744 C CA . ARG D 1 85 ? 44.283 8.294 -22.078 1.00 25.01 148 ARG D CA 1
ATOM 3745 C C . ARG D 1 85 ? 43.095 9.139 -21.647 1.00 24.98 148 ARG D C 1
ATOM 3746 O O . ARG D 1 85 ? 42.912 9.375 -20.446 1.00 20.59 148 ARG D O 1
ATOM 3754 N N . ALA D 1 86 ? 42.294 9.616 -22.607 1.00 18.53 149 ALA D N 1
ATOM 3755 C CA . ALA D 1 86 ? 41.099 10.378 -22.260 1.00 19.97 149 ALA D CA 1
ATOM 3756 C C . ALA D 1 86 ? 39.879 9.763 -22.925 1.00 19.11 149 ALA D C 1
ATOM 3757 O O . ALA D 1 86 ? 39.927 9.359 -24.096 1.00 23.83 149 ALA D O 1
ATOM 3759 N N . GLU D 1 87 ? 38.788 9.691 -22.167 1.00 18.30 150 GLU D N 1
ATOM 3760 C CA . GLU D 1 87 ? 37.495 9.252 -22.684 1.00 23.21 150 GLU D CA 1
ATOM 3761 C C . GLU D 1 87 ? 36.451 10.318 -22.375 1.00 24.39 150 GLU D C 1
ATOM 3762 O O . GLU D 1 87 ? 36.499 10.943 -21.312 1.00 24.43 150 GLU D O 1
ATOM 3768 N N . ALA D 1 88 ? 35.500 10.538 -23.289 1.00 19.13 151 ALA D N 1
ATOM 3769 C CA . ALA D 1 88 ? 34.472 11.560 -23.057 1.00 22.05 151 ALA D CA 1
ATOM 3770 C C . ALA D 1 88 ? 33.081 11.011 -23.359 1.00 25.21 151 ALA D C 1
ATOM 3771 O O . ALA D 1 88 ? 32.877 10.354 -24.385 1.00 26.77 151 ALA D O 1
ATOM 3773 N N . ILE D 1 89 ? 32.125 11.266 -22.463 1.00 22.51 152 ILE D N 1
ATOM 3774 C CA . ILE D 1 89 ? 30.757 10.785 -22.636 1.00 23.17 152 ILE D CA 1
ATOM 3775 C C . ILE D 1 89 ? 29.767 11.885 -22.271 1.00 25.10 152 ILE D C 1
ATOM 3776 O O . ILE D 1 89 ? 30.053 12.763 -21.454 1.00 22.69 152 ILE D O 1
ATOM 3781 N N . ILE D 1 90 ? 28.563 11.797 -22.834 1.00 21.90 153 ILE D N 1
ATOM 3782 C CA . ILE D 1 90 ? 27.490 12.722 -22.461 1.00 22.73 153 ILE D CA 1
ATOM 3783 C C . ILE D 1 90 ? 26.925 12.316 -21.101 1.00 25.63 153 ILE D C 1
ATOM 3784 O O . ILE D 1 90 ? 26.584 11.147 -20.88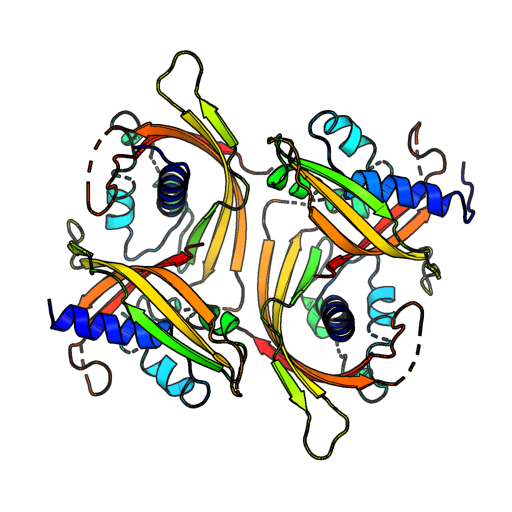0 1.00 30.18 153 ILE D O 1
ATOM 3789 N N . SER D 1 91 ? 26.830 13.271 -20.172 1.00 21.47 154 SER D N 1
ATOM 3790 C CA . SER D 1 91 ? 26.480 12.938 -18.792 1.00 21.50 154 SER D CA 1
ATOM 3791 C C . SER D 1 91 ? 25.260 13.692 -18.268 1.00 36.21 154 SER D C 1
ATOM 3792 O O . SER D 1 91 ? 24.988 13.651 -17.061 1.00 36.08 154 SER D O 1
ATOM 3795 N N . SER D 1 92 ? 24.513 14.375 -19.129 1.00 30.64 155 SER D N 1
ATOM 3796 C CA . SER D 1 92 ? 23.290 15.034 -18.706 1.00 32.52 155 SER D CA 1
ATOM 3797 C C . SER D 1 92 ? 22.236 14.785 -19.770 1.00 35.75 155 SER D C 1
ATOM 3798 O O . SER D 1 92 ? 22.485 14.126 -20.784 1.00 36.39 155 SER D O 1
ATOM 3801 N N . ASN D 1 93 ? 21.040 15.303 -19.542 1.00 46.63 156 ASN D N 1
ATOM 3802 C CA . ASN D 1 93 ? 19.993 15.136 -20.531 1.00 45.66 156 ASN D CA 1
ATOM 3803 C C . ASN D 1 93 ? 20.170 16.160 -21.644 1.00 32.63 156 ASN D C 1
ATOM 3804 O O . ASN D 1 93 ? 20.501 17.325 -21.397 1.00 41.05 156 ASN D O 1
ATOM 3809 N N . ILE D 1 94 ? 19.964 15.701 -22.870 1.00 31.38 157 ILE D N 1
ATOM 3810 C CA . ILE D 1 94 ? 20.170 16.505 -24.067 1.00 34.93 157 ILE D CA 1
ATOM 3811 C C . ILE D 1 94 ? 18.963 17.421 -24.273 1.00 36.92 157 ILE D C 1
ATOM 3812 O O . ILE D 1 94 ? 17.821 16.957 -24.350 1.00 36.12 157 ILE D O 1
ATOM 3817 N N . GLN D 1 95 ? 19.209 18.729 -24.327 1.00 30.31 158 GLN D N 1
ATOM 3818 C CA . GLN D 1 95 ? 18.198 19.699 -24.734 1.00 31.94 158 GLN D CA 1
ATOM 3819 C C . GLN D 1 95 ? 18.296 19.933 -26.237 1.00 31.80 158 GLN D C 1
ATOM 3820 O O . GLN D 1 95 ? 19.391 20.101 -26.773 1.00 32.08 158 GLN D O 1
ATOM 3826 N N . ARG D 1 96 ? 17.151 19.941 -26.923 1.00 28.80 159 ARG D N 1
ATOM 3827 C CA . ARG D 1 96 ? 17.110 20.086 -28.380 1.00 30.93 159 ARG D CA 1
ATOM 3828 C C . ARG D 1 96 ? 16.189 21.224 -28.779 1.00 37.63 159 ARG D C 1
ATOM 3829 O O . ARG D 1 96 ? 15.104 21.378 -28.211 1.00 38.18 159 ARG D O 1
ATOM 3837 N N . GLU D 1 97 ? 16.595 21.980 -29.800 1.00 30.97 160 GLU D N 1
ATOM 3838 C CA . GLU D 1 97 ? 15.739 23.032 -30.333 1.00 33.94 160 GLU D CA 1
ATOM 3839 C C . GLU D 1 97 ? 16.129 23.321 -31.771 1.00 31.21 160 GLU D C 1
ATOM 3840 O O . GLU D 1 97 ? 17.311 23.498 -32.069 1.00 29.38 160 GLU D O 1
ATOM 3846 N N . LYS D 1 98 ? 15.134 23.368 -32.656 1.00 33.70 161 LYS D N 1
ATOM 3847 C CA . LYS D 1 98 ? 15.379 23.800 -34.023 1.00 37.58 161 LYS D CA 1
ATOM 3848 C C . LYS D 1 98 ? 15.780 25.278 -34.018 1.00 34.21 161 LYS D C 1
ATOM 3849 O O . LYS D 1 98 ? 15.205 26.088 -33.287 1.00 37.97 161 LYS D O 1
ATOM 3855 N N . VAL D 1 99 ? 16.804 25.621 -34.791 1.00 29.95 162 VAL D N 1
ATOM 3856 C CA . VAL D 1 99 ? 17.215 27.013 -34.917 1.00 35.61 162 VAL D CA 1
ATOM 3857 C C . VAL D 1 99 ? 16.229 27.749 -35.815 1.00 36.28 162 VAL D C 1
ATOM 3858 O O . VAL D 1 99 ? 15.898 27.277 -36.909 1.00 36.25 162 VAL D O 1
ATOM 3862 N N . LYS D 1 100 ? 15.766 28.915 -35.358 1.00 39.97 163 LYS D N 1
ATOM 3863 C CA . LYS D 1 100 ? 14.784 29.696 -36.112 1.00 47.59 163 LYS D CA 1
ATOM 3864 C C . LYS D 1 100 ? 15.280 30.033 -37.511 1.00 44.80 163 LYS D C 1
ATOM 3865 O O . LYS D 1 100 ? 16.397 30.530 -37.685 1.00 43.65 163 LYS D O 1
ATOM 3871 N N . ASN D 1 101 ? 14.428 29.771 -38.505 1.00 45.06 164 ASN D N 1
ATOM 3872 C CA . ASN D 1 101 ? 14.692 30.085 -39.910 1.00 53.68 164 ASN D CA 1
ATOM 3873 C C . ASN D 1 101 ? 16.058 29.580 -40.361 1.00 51.07 164 ASN D C 1
ATOM 3874 O O . ASN D 1 101 ? 16.856 30.297 -40.969 1.00 48.95 164 ASN D O 1
ATOM 3879 N N . SER D 1 102 ? 16.308 28.307 -40.075 1.00 47.29 165 SER D N 1
ATOM 3880 C CA . SER D 1 102 ? 17.573 27.664 -40.376 1.00 42.76 165 SER D CA 1
ATOM 3881 C C . SER D 1 102 ? 17.304 26.171 -40.478 1.00 40.82 165 SER D C 1
ATOM 3882 O O . SER D 1 102 ? 16.342 25.684 -39.874 1.00 41.46 165 SER D O 1
ATOM 3885 N N . PRO D 1 103 ? 18.106 25.440 -41.244 1.00 39.43 166 PRO D N 1
ATOM 3886 C CA . PRO D 1 103 ? 17.997 23.973 -41.247 1.00 38.19 166 PRO D CA 1
ATOM 3887 C C . PRO D 1 103 ? 18.714 23.300 -40.084 1.00 38.52 166 PRO D C 1
ATOM 3888 O O . PRO D 1 103 ? 18.604 22.077 -39.934 1.00 38.12 166 PRO D O 1
ATOM 3892 N N . LEU D 1 104 ? 19.429 24.059 -39.255 1.00 37.33 167 LEU D N 1
ATOM 3893 C CA . LEU D 1 104 ? 20.213 23.487 -38.166 1.00 33.21 167 LEU D CA 1
ATOM 3894 C C . LEU D 1 104 ? 19.349 23.217 -36.941 1.00 28.49 167 LEU D C 1
ATOM 3895 O O . LEU D 1 104 ? 18.357 23.907 -36.683 1.00 32.96 167 LEU D O 1
ATOM 3900 N N . THR D 1 105 ? 19.762 22.221 -36.161 1.00 28.04 168 THR D N 1
ATOM 3901 C CA . THR D 1 105 ? 19.208 21.957 -34.842 1.00 22.56 168 THR D CA 1
ATOM 3902 C C . THR D 1 105 ? 20.313 22.125 -33.804 1.00 26.14 168 THR D C 1
ATOM 3903 O O . THR D 1 105 ? 21.463 21.753 -34.044 1.00 26.75 168 THR D O 1
ATOM 3907 N N . ARG D 1 106 ? 19.966 22.704 -32.658 1.00 25.45 169 ARG D N 1
ATOM 3908 C CA . ARG D 1 106 ? 20.914 22.946 -31.590 1.00 24.81 169 ARG D CA 1
ATOM 3909 C C . ARG D 1 106 ? 20.708 21.904 -30.500 1.00 22.23 169 ARG D C 1
ATOM 3910 O O . ARG D 1 106 ? 19.577 21.680 -30.054 1.00 28.65 169 ARG D O 1
ATOM 3918 N N . LEU D 1 107 ? 21.795 21.281 -30.073 1.00 23.13 170 LEU D N 1
ATOM 3919 C CA . LEU D 1 107 ? 21.785 20.379 -28.930 1.00 24.07 170 LEU D CA 1
ATOM 3920 C C . LEU D 1 107 ? 22.671 20.959 -27.837 1.00 24.51 170 LEU D C 1
ATOM 3921 O O . LEU D 1 107 ? 23.786 21.407 -28.114 1.00 28.28 170 LEU D O 1
ATOM 3926 N N . THR D 1 108 ? 22.187 20.906 -26.593 1.00 21.46 171 THR D N 1
ATOM 3927 C CA . THR D 1 108 ? 22.922 21.386 -25.426 1.00 25.01 171 THR D CA 1
ATOM 3928 C C . THR D 1 108 ? 22.911 20.312 -24.343 1.00 26.96 171 THR D C 1
ATOM 3929 O O . THR D 1 108 ? 21.863 19.718 -24.066 1.00 27.36 171 THR D O 1
ATOM 3933 N N . PHE D 1 109 ? 24.068 20.090 -23.714 1.00 22.86 172 PHE D N 1
ATOM 3934 C CA . PHE D 1 109 ? 24.251 18.986 -22.773 1.00 23.09 172 PHE D CA 1
ATOM 3935 C C . PHE D 1 109 ? 25.601 19.147 -22.094 1.00 22.73 172 PHE D C 1
ATOM 3936 O O . PHE D 1 109 ? 26.443 19.946 -22.512 1.00 25.36 172 PHE D O 1
ATOM 3944 N N . PHE D 1 110 ? 25.798 18.365 -21.040 1.00 23.52 173 PHE D N 1
ATOM 3945 C CA . PHE D 1 110 ? 27.076 18.302 -20.357 1.00 22.87 173 PHE D CA 1
ATOM 3946 C C . PHE D 1 110 ? 27.825 17.031 -20.739 1.00 20.15 173 PHE D C 1
ATOM 3947 O O . PHE D 1 110 ? 27.222 16.005 -21.065 1.00 23.49 173 PHE D O 1
ATOM 3955 N N . ILE D 1 111 ? 29.156 17.112 -20.717 1.00 23.69 174 ILE D N 1
ATOM 3956 C CA . ILE D 1 111 ? 29.987 15.935 -20.908 1.00 18.29 174 ILE D CA 1
ATOM 3957 C C . ILE D 1 111 ? 30.888 15.767 -19.701 1.00 20.19 174 ILE D C 1
ATOM 3958 O O . ILE D 1 111 ? 31.197 16.716 -18.979 1.00 23.56 174 ILE D O 1
ATOM 3963 N N . THR D 1 112 ? 31.311 14.527 -19.502 1.00 17.96 175 THR D N 1
ATOM 3964 C CA . THR D 1 112 ? 32.321 14.153 -18.528 1.00 24.10 175 THR D CA 1
ATOM 3965 C C . THR D 1 112 ? 33.546 13.641 -19.279 1.00 21.16 175 THR D C 1
ATOM 3966 O O . THR D 1 112 ? 33.423 12.769 -20.143 1.00 23.13 175 THR D O 1
ATOM 3970 N N . ILE D 1 113 ? 34.712 14.207 -18.986 1.00 19.40 176 ILE D N 1
ATOM 3971 C CA . ILE D 1 113 ? 35.976 13.767 -19.577 1.00 18.66 176 ILE D CA 1
ATOM 3972 C C . ILE D 1 113 ? 36.757 13.025 -18.501 1.00 24.39 176 ILE D C 1
ATOM 3973 O O . ILE D 1 113 ? 37.018 13.576 -17.425 1.00 20.53 176 ILE D O 1
ATOM 3978 N N . LYS D 1 114 ? 37.135 11.784 -18.793 1.00 19.38 177 LYS D N 1
ATOM 3979 C CA . LYS D 1 114 ? 37.842 10.924 -17.852 1.00 22.83 177 LYS D CA 1
ATOM 3980 C C . LYS D 1 114 ? 39.272 10.682 -18.326 1.00 20.69 177 LYS D C 1
ATOM 3981 O O . LYS D 1 114 ? 39.485 10.110 -19.402 1.00 22.10 177 LYS D O 1
ATOM 3987 N N . ILE D 1 115 ? 40.249 11.108 -17.534 1.00 19.05 178 ILE D N 1
ATOM 3988 C CA . ILE D 1 115 ? 41.657 10.920 -17.869 1.00 21.04 178 ILE D CA 1
ATOM 3989 C C . ILE D 1 115 ? 42.223 9.833 -16.957 1.00 20.48 178 ILE D C 1
ATOM 3990 O O . ILE D 1 115 ? 42.015 9.856 -15.736 1.00 21.26 178 ILE D O 1
ATOM 3995 N N . THR D 1 116 ? 42.904 8.865 -17.549 1.00 17.39 179 THR D N 1
ATOM 3996 C CA . THR D 1 116 ? 43.578 7.850 -16.761 1.00 19.41 179 THR D CA 1
ATOM 3997 C C . THR D 1 116 ? 45.037 7.752 -17.173 1.00 19.47 179 THR D C 1
ATOM 3998 O O . THR D 1 116 ? 45.375 7.957 -18.349 1.00 22.36 179 THR D O 1
ATOM 4002 N N . PRO D 1 117 ? 45.916 7.407 -16.234 1.00 18.58 180 PRO D N 1
ATOM 4003 C CA . PRO D 1 117 ? 47.325 7.219 -16.569 1.00 18.94 180 PRO D CA 1
ATOM 4004 C C . PRO D 1 117 ? 47.575 5.845 -17.168 1.00 25.06 180 PRO D C 1
ATOM 4005 O O . PRO D 1 117 ? 46.841 4.886 -16.906 1.00 21.86 180 PRO D O 1
ATOM 4009 N N . ASP D 1 118 ? 48.637 5.763 -17.979 1.00 22.30 181 ASP D N 1
ATOM 4010 C CA . ASP D 1 118 ? 49.162 4.485 -18.471 1.00 23.60 181 ASP D CA 1
ATOM 4011 C C . ASP D 1 118 ? 49.996 3.798 -17.384 1.00 29.67 181 ASP D C 1
ATOM 4012 O O . ASP D 1 118 ? 51.145 3.396 -17.613 1.00 25.62 181 ASP D O 1
ATOM 4017 N N . THR D 1 119 ? 49.430 3.672 -16.195 1.00 24.35 182 THR D N 1
ATOM 4018 C CA . THR D 1 119 ? 50.038 3.000 -15.052 1.00 25.02 182 THR D CA 1
ATOM 4019 C C . THR D 1 119 ? 48.934 2.190 -14.388 1.00 23.66 182 THR D C 1
ATOM 4020 O O . THR D 1 119 ? 47.772 2.259 -14.794 1.00 27.04 182 THR D O 1
ATOM 4032 N N . GLU D 1 121 ? 47.949 2.836 -11.381 1.00 22.89 184 GLU D N 1
ATOM 4033 C CA . GLU D 1 121 ? 47.516 3.647 -10.251 1.00 22.63 184 GLU D CA 1
ATOM 4034 C C . GLU D 1 121 ? 45.995 3.651 -10.149 1.00 23.96 184 GLU D C 1
ATOM 4035 O O . GLU D 1 121 ? 45.286 3.711 -11.156 1.00 23.30 184 GLU D O 1
ATOM 4041 N N . ASN D 1 122 ? 45.487 3.599 -8.919 1.00 22.92 185 ASN D N 1
ATOM 4042 C CA . ASN D 1 122 ? 44.064 3.333 -8.713 1.00 22.05 185 ASN D CA 1
ATOM 4043 C C . ASN D 1 122 ? 43.244 4.631 -8.632 1.00 25.19 185 ASN D C 1
ATOM 4044 O O . ASN D 1 122 ? 42.637 4.940 -7.612 1.00 27.66 185 ASN D O 1
ATOM 4049 N N . TYR D 1 123 ? 43.184 5.379 -9.737 1.00 16.43 186 TYR D N 1
ATOM 4050 C CA . TYR D 1 123 ? 42.356 6.576 -9.798 1.00 17.92 186 TYR D CA 1
ATOM 4051 C C . TYR D 1 123 ? 41.978 6.881 -11.243 1.00 24.28 186 TYR D C 1
ATOM 4052 O O . TYR D 1 123 ? 42.623 6.428 -12.197 1.00 23.18 186 TYR D O 1
ATOM 4061 N N . GLU D 1 124 ? 40.924 7.679 -11.376 1.00 23.75 187 GLU D N 1
ATOM 4062 C CA . GLU D 1 124 ? 40.549 8.382 -12.595 1.00 19.24 187 GLU D CA 1
ATOM 4063 C C . GLU D 1 124 ? 40.387 9.866 -12.254 1.00 21.39 187 GLU D C 1
ATOM 4064 O O . GLU D 1 124 ? 39.926 10.206 -11.164 1.00 23.15 187 GLU D O 1
ATOM 4070 N N . TYR D 1 125 ? 40.771 10.741 -13.178 1.00 23.85 188 TYR D N 1
ATOM 4071 C CA . TYR D 1 125 ? 40.607 12.189 -13.046 1.00 20.37 188 TYR D CA 1
ATOM 4072 C C . TYR D 1 125 ? 39.466 12.627 -13.961 1.00 20.93 188 TYR D C 1
ATOM 4073 O O . TYR D 1 125 ? 39.493 12.341 -15.161 1.00 22.18 188 TYR D O 1
ATOM 4082 N N . ILE D 1 126 ? 38.463 13.308 -13.399 1.00 16.73 189 ILE D N 1
ATOM 4083 C CA . ILE D 1 126 ? 37.217 13.635 -14.090 1.00 19.12 189 ILE D CA 1
ATOM 4084 C C . ILE D 1 126 ? 37.035 15.153 -14.138 1.00 29.53 189 ILE D C 1
ATOM 4085 O O . ILE D 1 126 ? 37.191 15.830 -13.114 1.00 21.97 189 ILE D O 1
ATOM 4090 N N . THR D 1 127 ? 36.690 15.690 -15.315 1.00 21.34 190 THR D N 1
ATOM 4091 C CA . THR D 1 127 ? 36.242 17.085 -15.426 1.00 20.35 190 THR D CA 1
ATOM 4092 C C . THR D 1 127 ? 34.979 17.124 -16.276 1.00 22.48 190 THR D C 1
ATOM 4093 O O . THR D 1 127 ? 34.634 16.158 -16.960 1.00 23.42 190 THR D O 1
ATOM 4097 N N . LYS D 1 128 ? 34.294 18.263 -16.249 1.00 20.76 191 LYS D N 1
ATOM 4098 C CA . LYS D 1 128 ? 33.042 18.408 -16.982 1.00 26.98 191 LYS D CA 1
ATOM 4099 C C . LYS D 1 128 ? 33.079 19.643 -17.871 1.00 28.73 191 LYS D C 1
ATOM 4100 O O . LYS D 1 128 ? 33.797 20.609 -17.601 1.00 31.39 191 LYS D O 1
ATOM 4106 N N . LYS D 1 129 ? 32.308 19.601 -18.952 1.00 24.83 192 LYS D N 1
ATOM 4107 C CA . LYS D 1 129 ? 32.141 20.764 -19.804 1.00 23.99 192 LYS D CA 1
ATOM 4108 C C . LYS D 1 129 ? 30.684 20.826 -20.240 1.00 26.16 192 LYS D C 1
ATOM 4109 O O . LYS D 1 129 ? 29.997 19.803 -20.305 1.00 23.59 192 LYS D O 1
ATOM 4115 N N . GLN D 1 130 ? 30.221 22.031 -20.539 1.00 23.76 193 GLN D N 1
ATOM 4116 C CA . GLN D 1 130 ? 28.937 22.206 -21.195 1.00 23.68 193 GLN D CA 1
ATOM 4117 C C . GLN D 1 130 ? 29.191 22.430 -22.675 1.00 26.81 193 GLN D C 1
ATOM 4118 O O . GLN D 1 130 ? 30.063 23.222 -23.049 1.00 27.89 193 GLN D O 1
ATOM 4124 N N . VAL D 1 131 ? 28.448 21.715 -23.510 1.00 21.43 194 VAL D N 1
ATOM 4125 C CA . VAL D 1 131 ? 28.709 21.668 -24.941 1.00 23.40 194 VAL D CA 1
ATOM 4126 C C . VAL D 1 131 ? 27.428 22.027 -25.668 1.00 30.73 194 VAL D C 1
ATOM 4127 O O . VAL D 1 131 ? 26.347 21.572 -25.284 1.00 29.48 194 VAL D O 1
ATOM 4131 N N . THR D 1 132 ? 27.551 22.824 -26.724 1.00 24.38 195 THR D N 1
ATOM 4132 C CA . THR D 1 132 ? 26.459 23.059 -27.660 1.00 25.73 195 THR D CA 1
ATOM 4133 C C . THR D 1 132 ? 26.900 22.635 -29.056 1.00 28.27 195 THR D C 1
ATOM 4134 O O . THR D 1 132 ? 27.967 23.041 -29.519 1.00 26.96 195 THR D O 1
ATOM 4138 N N . ILE D 1 133 ? 26.077 21.834 -29.723 1.00 25.46 196 ILE D N 1
ATOM 4139 C CA . ILE D 1 133 ? 26.361 21.326 -31.061 1.00 24.00 196 ILE D CA 1
ATOM 4140 C C . ILE D 1 133 ? 25.272 21.819 -32.004 1.00 22.27 196 ILE D C 1
ATOM 4141 O O . ILE D 1 133 ? 24.094 21.800 -31.647 1.00 26.06 196 ILE D O 1
ATOM 4146 N N . TYR D 1 134 ? 25.662 22.248 -33.207 1.00 22.35 197 TYR D N 1
ATOM 4147 C CA . TYR D 1 134 ? 24.725 22.534 -34.295 1.00 24.04 197 TYR D CA 1
ATOM 4148 C C . TYR D 1 134 ? 24.916 21.492 -35.393 1.00 21.14 197 TYR D C 1
ATOM 4149 O O . TYR D 1 134 ? 26.020 21.346 -35.920 1.00 22.88 197 TYR D O 1
ATOM 4158 N N . TYR D 1 135 ? 23.836 20.797 -35.754 1.00 21.93 198 TYR D N 1
ATOM 4159 C CA . TYR D 1 135 ? 23.911 19.699 -36.707 1.00 23.05 198 TYR D CA 1
ATOM 4160 C C . TYR D 1 135 ? 22.771 19.782 -37.713 1.00 26.99 198 TYR D C 1
ATOM 4161 O O . TYR D 1 135 ? 21.713 20.371 -37.459 1.00 27.00 198 TYR D O 1
ATOM 4170 N N . ASP D 1 136 ? 23.011 19.131 -38.848 1.00 28.38 199 ASP D N 1
ATOM 4171 C CA . ASP D 1 136 ? 22.016 18.781 -39.854 1.00 30.55 199 ASP D CA 1
ATOM 4172 C C . ASP D 1 136 ? 22.442 17.428 -40.421 1.00 33.64 199 ASP D C 1
ATOM 4173 O O . ASP D 1 136 ? 23.573 16.983 -40.203 1.00 33.08 199 ASP D O 1
ATOM 4178 N N . PHE D 1 137 ? 21.541 16.771 -41.150 1.00 32.87 200 PHE D N 1
ATOM 4179 C CA . PHE D 1 137 ? 21.887 15.543 -41.858 1.00 31.18 200 PHE D CA 1
ATOM 4180 C C . PHE D 1 137 ? 22.205 15.865 -43.318 1.00 42.88 200 PHE D C 1
ATOM 4181 O O . PHE D 1 137 ? 21.551 16.717 -43.930 1.00 44.39 200 PHE D O 1
ATOM 4189 N N . ALA D 1 138 ? 23.207 15.184 -43.876 1.00 38.37 201 ALA D N 1
ATOM 4190 C CA . ALA D 1 138 ? 23.623 15.444 -45.263 1.00 47.36 201 ALA D CA 1
ATOM 4191 C C . ALA D 1 138 ? 22.625 14.874 -46.274 1.00 48.65 201 ALA D C 1
ATOM 4192 O O . ALA D 1 138 ? 21.993 13.851 -46.018 1.00 44.74 201 ALA D O 1
ATOM 4194 N N . LEU D 1 147 ? 30.539 5.079 -44.665 1.00 51.24 210 LEU D N 1
ATOM 4195 C CA . LEU D 1 147 ? 29.261 4.537 -44.249 1.00 52.68 210 LEU D CA 1
ATOM 4196 C C . LEU D 1 147 ? 29.441 3.578 -43.062 1.00 49.37 210 LEU D C 1
ATOM 4197 O O . LEU D 1 147 ? 28.521 3.365 -42.273 1.00 46.95 210 LEU D O 1
ATOM 4202 N N . ILE D 1 148 ? 30.636 3.001 -42.925 1.00 47.89 211 ILE D N 1
ATOM 4203 C CA . ILE D 1 148 ? 30.976 2.317 -41.680 1.00 39.65 211 ILE D CA 1
ATOM 4204 C C . ILE D 1 148 ? 31.028 3.313 -40.524 1.00 40.59 211 ILE D C 1
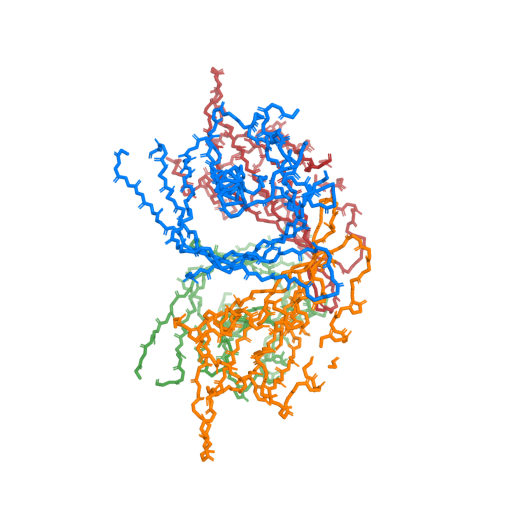ATOM 4205 O O . ILE D 1 148 ? 30.562 3.028 -39.416 1.00 48.74 211 ILE D O 1
ATOM 4210 N N . ILE D 1 149 ? 31.579 4.500 -40.769 1.00 39.73 212 ILE D N 1
ATOM 4211 C CA . ILE D 1 149 ? 31.809 5.493 -39.718 1.00 38.58 212 ILE D CA 1
ATOM 4212 C C . ILE D 1 149 ? 30.539 6.268 -39.394 1.00 37.11 212 ILE D C 1
ATOM 4213 O O . ILE D 1 149 ? 30.165 6.431 -38.223 1.00 39.07 212 ILE D O 1
ATOM 4218 N N . ASN D 1 150 ? 29.882 6.791 -40.423 1.00 30.85 213 ASN D N 1
ATOM 4219 C CA . ASN D 1 150 ? 28.787 7.752 -40.277 1.00 32.25 213 ASN D CA 1
ATOM 4220 C C . ASN D 1 150 ? 27.652 7.318 -41.192 1.00 37.53 213 ASN D C 1
ATOM 4221 O O . ASN D 1 150 ? 27.389 7.956 -42.218 1.00 34.50 213 ASN D O 1
ATOM 4226 N N . PRO D 1 151 ? 26.958 6.226 -40.844 1.00 38.28 214 PRO D N 1
ATOM 4227 C CA . PRO D 1 151 ? 25.978 5.645 -41.780 1.00 46.32 214 PRO D CA 1
ATOM 4228 C C . PRO D 1 151 ? 24.875 6.607 -42.193 1.00 48.41 214 PRO D C 1
ATOM 4229 O O . PRO D 1 151 ? 24.436 6.587 -43.349 1.00 44.53 214 PRO D O 1
ATOM 4233 N N . PHE D 1 152 ? 24.428 7.471 -41.288 1.00 48.91 215 PHE D N 1
ATOM 4234 C CA . PHE D 1 152 ? 23.253 8.291 -41.531 1.00 41.10 215 PHE D CA 1
ATOM 4235 C C . PHE D 1 152 ? 23.585 9.721 -41.929 1.00 41.24 215 PHE D C 1
ATOM 4236 O O . PHE D 1 152 ? 22.666 10.531 -42.089 1.00 41.40 215 PHE D O 1
ATOM 4244 N N . GLY D 1 153 ? 24.863 10.047 -42.111 1.00 34.54 216 GLY D N 1
ATOM 4245 C CA . GLY D 1 153 ? 25.232 11.368 -42.593 1.00 32.31 216 GLY D CA 1
ATOM 4246 C C . GLY D 1 153 ? 24.982 12.505 -41.617 1.00 40.13 216 GLY D C 1
ATOM 4247 O O . GLY D 1 153 ? 24.658 13.618 -42.048 1.00 36.50 216 GLY D O 1
ATOM 4248 N N . PHE D 1 154 ? 25.111 12.245 -40.311 1.00 33.05 217 PHE D N 1
ATOM 4249 C CA . PHE D 1 154 ? 25.106 13.300 -39.299 1.00 28.51 217 PHE D CA 1
ATOM 4250 C C . PHE D 1 154 ? 26.303 14.213 -39.519 1.00 25.63 217 PHE D C 1
ATOM 4251 O O . PHE D 1 154 ? 27.436 13.738 -39.649 1.00 32.39 217 PHE D O 1
ATOM 4259 N N . LYS D 1 155 ? 26.057 15.526 -39.603 1.00 28.49 218 LYS D N 1
ATOM 4260 C CA . LYS D 1 155 ? 27.112 16.498 -39.876 1.00 22.56 218 LYS D CA 1
ATOM 4261 C C . LYS D 1 155 ? 27.027 17.652 -38.890 1.00 26.89 218 LYS D C 1
ATOM 4262 O O . LYS D 1 155 ? 25.975 18.282 -38.758 1.00 23.37 218 LYS D O 1
ATOM 4268 N N . VAL D 1 156 ? 28.141 17.952 -38.227 1.00 26.24 219 VAL D N 1
ATOM 4269 C CA . VAL D 1 156 ? 28.205 19.054 -37.267 1.00 26.02 219 VAL D CA 1
ATOM 4270 C C . VAL D 1 156 ? 28.640 20.322 -38.007 1.00 20.88 219 VAL D C 1
ATOM 4271 O O . VAL D 1 156 ? 29.600 20.299 -38.788 1.00 23.45 219 VAL D O 1
ATOM 4275 N N . PHE D 1 157 ? 27.939 21.429 -37.760 1.00 25.15 220 PHE D N 1
ATOM 4276 C CA . PHE D 1 157 ? 28.242 22.692 -38.428 1.00 26.29 220 PHE D CA 1
ATOM 4277 C C . PHE D 1 157 ? 28.936 23.703 -37.532 1.00 28.72 220 PHE D C 1
ATOM 4278 O O . PHE D 1 157 ? 29.596 24.618 -38.044 1.00 27.75 220 PHE D O 1
ATOM 4286 N N 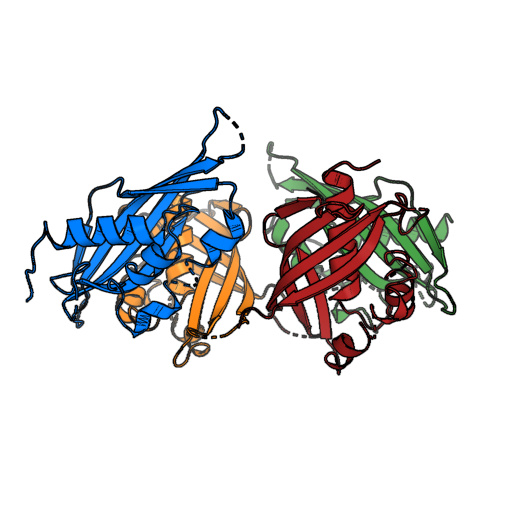. ASP D 1 158 ? 28.793 23.568 -36.222 1.00 23.32 221 ASP D N 1
ATOM 4287 C CA . ASP D 1 158 ? 29.474 24.451 -35.290 1.00 26.99 221 ASP D CA 1
ATOM 4288 C C . ASP D 1 158 ? 29.380 23.815 -33.913 1.00 30.49 221 ASP D C 1
ATOM 4289 O O . ASP D 1 158 ? 28.584 22.901 -33.676 1.00 25.30 221 ASP D O 1
ATOM 4294 N N . ILE D 1 159 ? 30.227 24.300 -33.015 1.00 26.22 222 ILE D N 1
ATOM 4295 C CA . ILE D 1 159 ? 30.253 23.850 -31.636 1.00 25.23 222 ILE D CA 1
ATOM 4296 C C . ILE D 1 159 ? 30.557 25.062 -30.769 1.00 32.56 222 ILE D C 1
ATOM 4297 O O . ILE D 1 159 ? 31.222 26.008 -31.203 1.00 31.80 222 ILE D O 1
ATOM 4302 N N . GLN D 1 160 ? 30.031 25.052 -29.550 1.00 24.44 223 GLN D N 1
ATOM 4303 C CA . GLN D 1 160 ? 30.374 26.058 -28.552 1.00 26.55 223 GLN D CA 1
ATOM 4304 C C . GLN D 1 160 ? 30.605 25.335 -27.239 1.00 33.05 223 GLN D C 1
ATOM 4305 O O . GLN D 1 160 ? 29.759 24.538 -26.817 1.00 29.09 223 GLN D O 1
ATOM 4311 N N . ILE D 1 161 ? 31.750 25.590 -26.607 1.00 29.76 224 ILE D N 1
ATOM 4312 C CA . ILE D 1 161 ? 32.149 24.877 -25.398 1.00 31.61 224 ILE D CA 1
ATOM 4313 C C . ILE D 1 161 ? 32.290 25.867 -24.252 1.00 34.95 224 ILE D C 1
ATOM 4314 O O . ILE D 1 161 ? 32.922 26.917 -24.405 1.00 36.87 224 ILE D O 1
ATOM 4319 N N . THR D 1 162 ? 31.717 25.522 -23.101 1.00 38.66 225 THR D N 1
ATOM 4320 C CA . THR D 1 162 ? 31.862 26.311 -21.886 1.00 49.47 225 THR D CA 1
ATOM 4321 C C . THR D 1 162 ? 32.569 25.470 -20.834 1.00 51.43 225 THR D C 1
ATOM 4322 O O . THR D 1 162 ? 32.175 24.324 -20.570 1.00 36.48 225 THR D O 1
ATOM 4326 N N . ASP D 1 163 ? 33.625 26.032 -20.256 1.00 56.29 226 ASP D N 1
ATOM 4327 C CA . ASP D 1 163 ? 34.185 25.477 -19.034 1.00 63.37 226 ASP D CA 1
ATOM 4328 C C . ASP D 1 163 ? 33.261 25.819 -17.873 1.00 65.07 226 ASP D C 1
ATOM 4329 O O . ASP D 1 163 ? 32.659 26.896 -17.838 1.00 68.35 226 ASP D O 1
ATOM 4334 N N . LEU D 1 164 ? 33.130 24.885 -16.932 1.00 59.28 227 LEU D N 1
ATOM 4335 C CA . LEU D 1 164 ? 32.115 25.039 -15.897 1.00 67.45 227 LEU D CA 1
ATOM 4336 C C . LEU D 1 164 ? 32.366 26.258 -15.024 1.00 80.54 227 LEU D C 1
ATOM 4337 O O . LEU D 1 164 ? 31.417 26.827 -14.468 1.00 84.66 227 LEU D O 1
ATOM 4342 N N . GLN D 1 165 ? 33.623 26.671 -14.880 1.00 87.65 228 GLN D N 1
ATOM 4343 C CA . GLN D 1 165 ? 33.941 27.875 -14.116 1.00 85.29 228 GLN D CA 1
ATOM 4344 C C . GLN D 1 165 ? 34.990 28.715 -14.838 1.00 80.65 228 GLN D C 1
ATOM 4345 O O . GLN D 1 165 ? 34.660 29.504 -15.723 1.00 78.29 228 GLN D O 1
#

InterPro domains:
  IPR007430 Bacterial virulence protein VirB8-like [PF04335] (23-225)
  IPR032710 NTF2-like domain superfamily [SSF54427] (90-225)

Radius of gyration: 25.67 Å; Cα contacts (8 Å, |Δi|>4): 1002; chains: 4; bounding box: 53×61×68 Å

B-factor: mean 37.4, std 16.17, range [16.43, 131.41]

GO terms:
  GO:0042802 identical protein binding (F, IPI)

Secondary structure (DSSP, 8-state):
----STTHHHHHHHHHHHHHH-B-TT-HHHHHHH---B-GGGTTT---HHHHHHHTTTEEEEEEE-SPPEEEEPTTSS-EEEEEEEEEEEEE------EEEEEEEEEEEEE---S-TT-EEEEEEEEEE--/-HHHHHHHHHHHHHH-B-STTHHHHHHH---B-HHHHTT---TTGGGG--SSEEEEEEE-S--EEEEPTTSS-EEEEEEEEEEEEE-----EEEEEEEEEEEEEE---S-TT-EEEEEEEEEE--/-HHHHHHHHHHHHHHH-B-STTHHHHHHH---B-GGGTTT---HHHHTTT-SSEEEEEEE-SPPEEEEPTTSS-EEEEEEEEEEEEE------EEEEEEEEEEEEE---S-TT-EEEEEEEEEE--/---HHHHHHHHHHHHHHHH-B-STTHHHHHHH---B-HHHHTT---HHHHTT--SSEEEEEEE-SPPEEEEPTTSS-EEEEEEEEEEEEE-----EEEEEEEEEEEEEE---S-TT-EEEEEEEEEE--

Solvent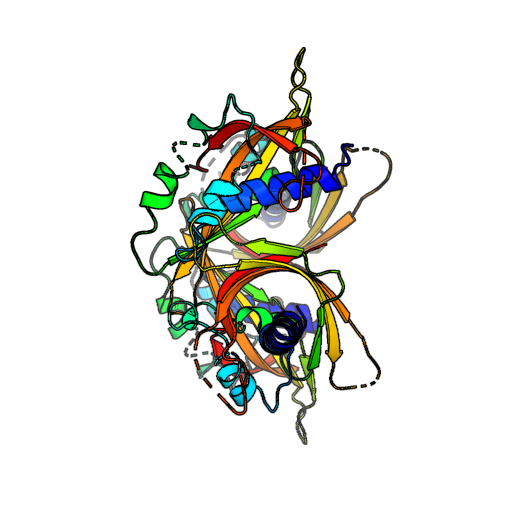-accessible surface area: 26582 Å² total

Sequence (511 aa):
QIVNSEAVVDSATSKFVSLLFGYSKNSLRDRKDQLQYCDVSFQTQARFNENIRQFVDKVRAEAIISSNIQREKVKNSPLTRLTFFITIKITPDTENYEYITKKQVTIYYDFALIINPFGFKVFDIQITDLQAVVDSATSKFVSLLFGYSKNSLRDRKDQLQYCDVSFQTQARFNENIRQFVDKVRAEAIISSNIQREKVKNSPLTRLTFFITIKITPDTENYEYITKKQVTIYYDFALIINPFGFKVFDIQITDLQEAVVDSATSKFVSLLFGYSKNSLRDRKDQLQYCDVSFQTQARFNENIRQFVDKVRAEAIISSNIQREKVKNSPLTRLTFFITIKITPDTENYEYITKKQVTIYYDFALIINPFGFKVFDIQITDLQVNSEAVVDSATSKFVSLLFGYSKNSLRDRKDQLQYCDVSFQTQARFNENIRQFVDKVRAEAIISSNIQREKVKNSPLTRLTFFITIKITPDTENYEYITKKQVTIYYDFALIINPFGFKVFDIQITDLQ

Foldseek 3Di:
DADDDPVLVVVLVFLLQFLLFWDDQPCLVVSLVLVLQADPLCSVVSCSVVCCVPQPNWKTKGKGFDFDWDWDDDPPDQKIKIKGKMKMWMDTNVPDDIDIWMKIKIWIWHADVPRNPNRIHTYDMDIGTDD/DLVQVLVFLLQFLLQKDDPPCVVVSLVLVLQADPLCNVVSCSVVNCVVDDDFKIKGKGFDADWDWADDPPDQKIKIKGKMKIWMDGNPDPDIDIWMKIKIWIWDADVPSRNGRIHTYDMDIDGPD/DVLVQVVVFLLQQLLQWDAAPCVVVSLVLVLQADPQCSVVSCSVVNCVVQPHAKTKGKGFDFDWDWDDDPPDQKIKIKGKMKIWMGGPDPDDTDIFMKIKIWIWHADVPSNNRRIHTYDMDIGGDD/DDDPVLVQVLVFLLQFLLQWDDPPCVVVSLVLVLQADPLCNVVSVSVVNCVVVPDFKTKGKGFDFDWDWDDDPPDQKIKIKGKMKMWMDGNPDPDIDIAMKIKIWIWHADVPRRNGRIHTHDMDIGGPD

Nearest PDB structures (foldseek):
  6iqt-assembly2_C  TM=9.572E-01  e=1.725E-22  Helicobacter pylori 26695
  3soy-assembly1_A-2  TM=5.941E-01  e=4.785E-03  Salmonella enterica subsp. enterica serovar Typhimurium str. LT2
  3d9r-assembly2_D  TM=5.186E-01  e=8.133E-01  Pectobacterium atrosepticum
  6baq-assembly7_G  TM=3.405E-01  e=3.093E-01  Mus musculus
  6baq-assembly2_B  TM=3.516E-01  e=4.722E-01  Mus musculus

Organism: Helicobacter pylori (strain ATCC 700392 / 26695) (NCBI:txid85962)